Protein AF-A0A1W1Z767-F1 (afdb_monomer)

Sequence (698 aa):
MMALPGRFEHSLTVGMVYAAETGSGVSAAPGPQPTMASVTGILSEGMDASADTATTYRINVGNAFHGNAANGDVDYIRLEIAETGVYTISLSGLGALEQRLDNPNLRLFDQNGNLIQEDKDSGPGLDAMMAGLSLNAGVYYIEASGDRSLVTDAGGAYGLSVVAGQKGGYDLAMQASNLIRPDMIDGKVLYGAWTAKAGTPVILTWAARETPGTEGEAFALSTFTPLNGEQIAKVQQILAMTSEYVGATFTQVNPTGLSDAATLLFGSYKNDGGPEGAYAIFPGTQNNAGAPGNTAPESTDGDVWINLTATQSSNITVSGYTYQTLIHEIGHALGLNHPGDYNAEAGVQTTYEKDAQVAQDYYTYSIMTYFPDTIGEEDPANQTWGVADVLALQQLYGANMTTRTGDTVYGFNANAGGIYDFSTNAQPFMTIWDAGGKDTIDLSGYSRSQTLDLNAGALSSVGSDSITASNNLAIASGATIENGIGGSGNDILIGNEVRNILVGGKGDDDIRGGGGVDGARFASTRAEAQVTHSGDNGTVVSADGSDTLTSIERVIFTDEGIAYDTGADQVAGVVFRSYQAAYNRAPDEPGLGFWINAGDKGMSFEEIAAGFLRSSEFTAAYGSNPSADLYVSKLYENILGRAGEQSGIDFWKGELAKGVSEAFVLYRFAEASENLALTANAVANGVVYDLVGDMAIA

Organism: NCBI:txid937218

Radius of gyration: 30.15 Å; Cα contacts (8 Å, |Δi|>4): 1807; chains: 1; bounding box: 63×64×93 Å

Solvent-accessible surface area (backbone atoms only — not comparable to full-atom values): 35322 Å² total; per-residue (Å²): 142,75,84,74,82,77,78,83,78,80,86,59,101,44,62,59,72,51,47,37,63,37,86,83,65,90,68,75,59,63,68,79,78,65,86,67,45,48,47,80,46,79,44,72,64,87,65,87,54,33,77,42,92,83,30,86,47,70,48,45,73,31,24,32,38,39,44,69,40,55,69,82,36,46,31,25,34,38,34,53,38,86,57,66,48,44,26,8,42,31,34,36,28,26,54,29,74,90,46,16,18,37,45,20,31,38,34,36,23,41,76,86,69,48,79,75,50,75,36,40,53,69,29,55,63,34,18,8,30,48,59,51,40,80,44,62,54,45,54,33,35,38,36,46,32,33,40,59,88,86,36,97,67,13,28,25,23,28,34,38,22,30,16,60,39,60,34,31,27,58,46,66,61,42,47,10,15,46,21,48,48,46,38,80,55,97,88,39,64,39,46,41,23,76,46,83,44,52,41,38,63,46,80,44,36,26,19,39,26,64,66,60,58,56,89,76,35,65,80,30,56,84,35,51,41,65,66,51,74,68,58,51,51,49,52,52,50,50,49,52,54,50,33,47,55,17,27,42,44,74,45,70,39,53,85,90,56,56,28,65,77,20,24,26,35,38,40,27,22,58,54,96,83,61,42,48,15,27,31,13,18,31,15,28,60,74,95,45,76,72,40,41,26,52,65,51,41,89,43,62,26,23,25,30,38,39,21,53,64,42,36,65,68,87,69,77,40,66,52,30,67,47,40,36,49,52,52,30,31,50,35,24,26,60,17,38,43,41,64,30,84,68,71,56,40,79,93,57,85,86,42,61,90,82,51,47,51,35,64,68,54,22,42,62,35,22,57,48,40,92,35,69,78,54,76,60,96,75,56,64,38,50,61,45,59,11,38,23,44,48,45,30,47,21,32,43,18,15,63,25,71,74,32,63,61,44,68,38,29,33,25,40,89,31,72,70,38,75,80,39,17,32,85,79,33,57,65,58,26,37,39,46,71,41,45,33,59,66,22,32,45,28,41,57,86,26,64,41,58,35,37,46,43,41,34,51,59,31,63,11,29,60,47,40,92,80,56,81,62,66,40,29,34,30,30,23,64,89,28,68,51,37,27,42,32,33,19,48,14,48,23,37,40,36,39,27,71,52,53,20,48,38,28,50,62,24,32,49,19,41,41,31,22,60,38,70,68,12,30,44,44,45,94,44,45,59,91,65,40,48,79,48,76,59,72,36,30,34,36,45,36,46,92,50,32,54,29,37,37,37,46,35,31,28,46,34,28,72,69,36,30,36,35,37,41,43,53,86,97,22,59,51,20,44,53,44,28,37,31,25,23,75,66,54,38,80,63,52,37,62,62,43,17,54,52,37,55,41,35,78,71,70,48,49,66,44,56,53,32,40,50,50,66,72,31,72,66,38,34,70,76,57,44,94,75,54,52,62,66,58,50,48,44,46,35,31,27,35,58,68,76,39,82,56,57,67,69,63,45,51,48,53,42,51,42,45,75,73,65,50,52,70,24,49,52,47,40,55,49,16,68,26,71,67,38,48,65,69,43,44,77,76,40,69,85,32,44,68,22,34,54,48,72,81,66,57,64,131

Secondary structure (DSSP, 8-state):
--PPPPP-----SS--EEEE--TT------SS--------EEEE-SS---SSTT---EEETTEEEEEEE-TT-EEEEEEEE-SSEEEEEEEEE-SSGGGB-SSEEEEEEETTS-EEEEESSSSSTT-EEEEEEEE-SEEEEEEEEE-TTT-S---EEEEEEEEESSSB---HHHHHHHHT--EEETTEEE---SSSSTT--EEEEEEE-SS---TT-TTTTTT-BPPPHHHHHHHHHHHHHHHHHBSEEEEESSTTS--S-SSEEEEEE--SS-S-SEEEE-TT-SS-TTPPP--STT--TT-EEEETTTTTTTS--TTSHHHHHHHHHHHHHTTPPPSSS----TTPPP-HHHH--BTT-STTT-TT-S--SSSSTTSPPPSS--HHHHHHHHHHH-B-TTTT-S--EEETT-SS-GGGBTTT-SS--EEE---SSS-EEE-TT--SPPEEE-STT-EEB---TT---SS-EEE-TT----EEE--SS--EEE--SS--EEE--SSS-EEE--SSS-EEE-SS-GGG-EEEEETTEEEEE-SS-EEEEES-SEEE-SSEEEE---STT-HHHHHHHHHHHHHSSPPPHHHHHHHHHHHTTT--HHHHHHHHHTSHHHHHHH-SS--HHHHHHHHHHHHHSSPPPHHHHHHHHHHHHTT--HHHHHHHHHT-HHHHHHHHHHHTT-EEEE--GGGS--

InterPro domains:
  IPR006026 Peptidase, metallopeptidase [SM00235] (202-399)
  IPR011049 Serralysin-like metalloprotease, C-terminal [G3DSA:2.150.10.10] (380-593)
  IPR011049 Serralysin-like metalloprotease, C-terminal [SSF51120] (400-553)
  IPR013858 Peptidase M10 serralysin, C-terminal [PF08548] (399-514)
  IPR024079 Metallopeptidase, catalytic domain superfamily [G3DSA:3.40.390.10] (193-338)
  IPR025282 Domain of unknown function DUF4214 [PF13946] (609-678)
  IPR034033 Serralysin-like metallopeptidase domain [cd04277] (222-398)

pLDDT: mean 87.84, std 15.37, range [22.02, 98.81]

Nearest PDB structures (foldseek):
  3hbu-assembly1_P  TM=7.599E-01  e=4.908E-28  Dickeya chrysanthemi
  3hb2-assembly1_P  TM=7.608E-01  e=1.281E-27  Dickeya chrysanthemi
  1o0t-assembly1_A  TM=7.301E-01  e=8.632E-26  Pseudomonas sp. 'TAC II 18'
  1g9k-assembly1_A  TM=6.923E-01  e=2.402E-26  Pseudomonas
  1h71-assembly1_P  TM=6.857E-01  e=5.944E-26  Pseudomonas sp. 'TAC II 18'

Structure (mmCIF, N/CA/C/O backbone):
data_AF-A0A1W1Z767-F1
#
_entry.id   AF-A0A1W1Z767-F1
#
loop_
_atom_site.group_PDB
_atom_site.id
_atom_site.type_symbol
_atom_site.label_atom_id
_atom_site.label_alt_id
_atom_site.label_comp_id
_atom_site.label_asym_id
_atom_site.label_entity_id
_atom_site.label_seq_id
_atom_site.pdbx_PDB_ins_code
_atom_site.Cartn_x
_atom_site.Cartn_y
_atom_site.Cartn_z
_atom_site.occu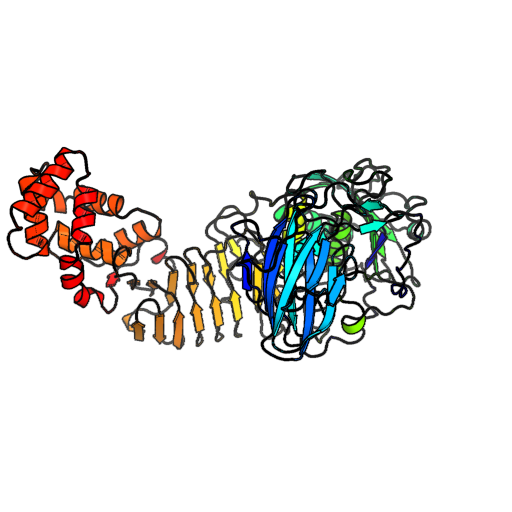pancy
_atom_site.B_iso_or_equiv
_atom_site.auth_seq_id
_atom_site.auth_comp_id
_atom_site.auth_asym_id
_atom_site.auth_atom_id
_atom_site.pdbx_PDB_model_num
ATOM 1 N N . MET A 1 1 ? 10.985 -37.689 -24.784 1.00 28.80 1 MET A N 1
ATOM 2 C CA . MET A 1 1 ? 11.636 -36.910 -25.860 1.00 28.80 1 MET A CA 1
ATOM 3 C C . MET A 1 1 ? 10.563 -36.429 -26.827 1.00 28.80 1 MET A C 1
ATOM 5 O O . MET A 1 1 ? 10.382 -37.002 -27.892 1.00 28.80 1 MET A O 1
ATOM 9 N N . MET A 1 2 ? 9.801 -35.424 -26.407 1.00 22.75 2 MET A N 1
ATOM 10 C CA . MET A 1 2 ? 9.047 -34.543 -27.297 1.00 22.75 2 MET A CA 1
ATOM 11 C C . MET A 1 2 ? 9.784 -33.208 -27.244 1.00 22.75 2 MET A C 1
ATOM 13 O O . MET A 1 2 ? 10.248 -32.821 -26.174 1.00 22.75 2 MET A O 1
ATOM 17 N N . ALA A 1 3 ? 10.016 -32.618 -28.411 1.00 22.02 3 ALA A N 1
ATOM 18 C CA . ALA A 1 3 ? 10.763 -31.381 -28.557 1.00 22.02 3 ALA A CA 1
ATOM 19 C C . ALA A 1 3 ? 10.026 -30.243 -27.842 1.00 22.02 3 ALA A C 1
ATOM 21 O O . ALA A 1 3 ? 8.827 -30.066 -28.059 1.00 22.02 3 ALA A O 1
ATOM 22 N N . LEU A 1 4 ? 10.758 -29.512 -27.002 1.00 25.56 4 LEU A N 1
ATOM 23 C CA . LEU A 1 4 ? 10.336 -28.227 -26.457 1.00 25.56 4 LEU A CA 1
ATOM 24 C C . LEU A 1 4 ? 10.002 -27.289 -27.637 1.00 25.56 4 LEU A C 1
ATOM 26 O O . LEU A 1 4 ? 10.759 -27.282 -28.618 1.00 25.56 4 LEU A O 1
ATOM 30 N N . PRO A 1 5 ? 8.884 -26.542 -27.601 1.00 27.55 5 PRO A N 1
ATOM 31 C CA . PRO A 1 5 ? 8.683 -25.436 -28.525 1.00 27.55 5 PRO A CA 1
ATOM 32 C C . PRO A 1 5 ? 9.856 -24.460 -28.376 1.00 27.55 5 PRO A C 1
ATOM 34 O O . PRO A 1 5 ? 10.351 -24.231 -27.278 1.00 27.55 5 PRO A O 1
ATOM 37 N N . GLY A 1 6 ? 10.379 -24.009 -29.517 1.00 26.81 6 GLY A N 1
ATOM 38 C CA . GLY A 1 6 ? 11.694 -23.390 -29.619 1.00 26.81 6 GLY A CA 1
ATOM 39 C C . GLY A 1 6 ? 11.865 -22.172 -28.720 1.00 26.81 6 GLY A C 1
ATOM 40 O O . GLY A 1 6 ? 11.100 -21.219 -28.819 1.00 26.81 6 GLY A O 1
ATOM 41 N N . ARG A 1 7 ? 12.939 -22.195 -27.923 1.00 39.38 7 ARG A N 1
ATOM 42 C CA . ARG A 1 7 ? 13.601 -20.982 -27.444 1.00 39.38 7 ARG A CA 1
ATOM 43 C C . ARG A 1 7 ? 13.783 -20.021 -28.617 1.00 39.38 7 ARG A C 1
ATOM 45 O O . ARG A 1 7 ? 14.339 -20.412 -29.648 1.00 39.38 7 ARG A O 1
ATOM 52 N N . PHE A 1 8 ? 13.392 -18.768 -28.428 1.00 33.41 8 PHE A N 1
ATOM 53 C CA . PHE A 1 8 ? 14.016 -17.671 -29.148 1.00 33.41 8 PHE A CA 1
ATOM 54 C C . PHE A 1 8 ? 15.459 -17.587 -28.637 1.00 33.41 8 PHE A C 1
ATOM 56 O O . PHE A 1 8 ? 15.734 -17.059 -27.565 1.00 33.41 8 PHE A O 1
ATOM 63 N N . GLU A 1 9 ? 16.397 -18.210 -29.355 1.00 28.23 9 GLU A N 1
ATOM 64 C CA . GLU A 1 9 ? 17.814 -17.904 -29.166 1.00 28.23 9 GLU A CA 1
ATOM 65 C C . GLU A 1 9 ? 18.013 -16.447 -29.598 1.00 28.23 9 GLU A C 1
ATOM 67 O O . GLU A 1 9 ? 18.163 -16.157 -30.788 1.00 28.23 9 GLU A O 1
ATOM 72 N N . HIS A 1 10 ? 17.987 -15.519 -28.638 1.00 32.22 10 HIS A N 1
ATOM 73 C CA . HIS A 1 10 ? 18.458 -14.154 -28.842 1.00 32.22 10 HIS A CA 1
ATOM 74 C C . HIS A 1 10 ? 19.961 -14.200 -29.139 1.00 32.22 10 HIS A C 1
ATOM 76 O O . HIS A 1 10 ? 20.810 -14.098 -28.262 1.00 32.22 10 HIS A O 1
ATOM 82 N N . SER A 1 11 ? 20.302 -14.370 -30.414 1.00 27.06 11 SER A N 1
ATOM 83 C CA . SER A 1 11 ? 21.621 -14.048 -30.948 1.00 27.06 11 SER A CA 1
ATOM 84 C C . SER A 1 11 ? 21.721 -12.524 -31.079 1.00 27.06 11 SER A C 1
ATOM 86 O O . SER A 1 11 ? 21.601 -11.981 -32.179 1.00 27.06 11 SER A O 1
ATOM 88 N N . LEU A 1 12 ? 21.957 -11.824 -29.971 1.00 32.94 12 LEU A N 1
ATOM 89 C CA . LEU A 1 12 ? 22.420 -10.437 -29.981 1.00 32.94 12 LEU A CA 1
ATOM 90 C C . LEU A 1 12 ? 23.806 -10.401 -29.339 1.00 32.94 12 LEU A C 1
ATOM 92 O O . LEU A 1 12 ? 23.965 -10.415 -28.128 1.00 32.94 12 LEU A O 1
ATOM 96 N N . THR A 1 13 ? 24.841 -10.370 -30.181 1.00 33.91 13 THR A N 1
ATOM 97 C CA . THR A 1 13 ? 26.252 -10.238 -29.769 1.00 33.91 13 THR A CA 1
ATOM 98 C C . THR A 1 13 ? 26.610 -8.789 -29.391 1.00 33.91 13 THR A C 1
ATOM 100 O O . THR A 1 13 ? 27.731 -8.331 -29.605 1.00 33.91 13 THR A O 1
ATOM 103 N N . VAL A 1 14 ? 25.643 -8.042 -28.870 1.00 41.38 14 VAL A N 1
ATOM 104 C CA . VAL A 1 14 ? 25.717 -6.646 -28.432 1.00 41.38 14 VAL A CA 1
ATOM 105 C C . VAL A 1 14 ? 24.760 -6.568 -27.240 1.00 41.38 14 VAL A C 1
ATOM 107 O O . VAL A 1 14 ? 23.708 -7.190 -27.330 1.00 41.38 14 VAL A O 1
ATOM 110 N N . GLY A 1 15 ? 25.167 -5.934 -26.130 1.00 47.66 15 GLY A N 1
ATOM 111 C CA . GLY A 1 15 ? 24.540 -6.037 -24.797 1.00 47.66 15 GLY A CA 1
ATOM 112 C C . GLY A 1 15 ? 23.011 -5.934 -24.768 1.00 47.66 15 GLY A C 1
ATOM 113 O O . GLY A 1 15 ? 22.401 -5.506 -25.735 1.00 47.66 15 GLY A O 1
ATOM 114 N N . MET A 1 16 ? 22.386 -6.352 -23.665 1.00 52.66 16 MET A N 1
ATOM 115 C CA . MET A 1 16 ? 20.924 -6.371 -23.518 1.00 52.66 16 MET A CA 1
ATOM 116 C C . MET A 1 16 ? 20.280 -5.034 -23.918 1.00 52.66 16 MET A C 1
ATOM 118 O O . MET A 1 16 ? 20.341 -4.079 -23.148 1.00 52.66 16 MET A O 1
ATOM 122 N N . VAL A 1 17 ? 19.682 -4.970 -25.109 1.00 56.09 17 VAL A N 1
ATOM 123 C CA . VAL A 1 17 ? 18.923 -3.814 -25.595 1.00 56.09 17 VAL A CA 1
ATOM 124 C C . VAL A 1 17 ? 17.445 -4.180 -25.537 1.00 56.09 17 VAL A C 1
ATOM 126 O O . VAL A 1 17 ? 16.996 -5.058 -26.278 1.00 56.09 17 VAL A O 1
ATOM 129 N N . TYR A 1 18 ? 16.695 -3.498 -24.678 1.00 58.84 18 TYR A N 1
ATOM 130 C CA . TYR A 1 18 ? 15.236 -3.592 -24.622 1.00 58.84 18 TYR A CA 1
ATOM 131 C C . TYR A 1 18 ? 14.664 -2.329 -25.233 1.00 58.84 18 TYR A C 1
ATOM 133 O O . TYR A 1 18 ? 15.129 -1.238 -24.917 1.00 58.84 18 TYR A O 1
ATOM 141 N N . ALA A 1 19 ? 13.723 -2.489 -26.155 1.00 57.47 19 ALA A N 1
ATOM 142 C CA . ALA A 1 19 ? 13.102 -1.374 -26.845 1.00 57.47 19 ALA A CA 1
ATOM 143 C C . ALA A 1 19 ? 11.719 -1.082 -26.257 1.00 57.47 19 ALA A C 1
ATOM 145 O O . ALA A 1 19 ? 11.135 -1.947 -25.616 1.00 57.47 19 ALA A O 1
ATOM 146 N N . ALA A 1 20 ? 11.162 0.093 -26.531 1.00 58.34 20 ALA A N 1
ATOM 147 C CA . ALA A 1 20 ? 9.733 0.386 -26.402 1.00 58.34 20 ALA A CA 1
ATOM 148 C C . ALA A 1 20 ? 9.073 0.477 -27.790 1.00 58.34 20 ALA A C 1
ATOM 150 O O . ALA A 1 20 ? 9.744 0.792 -28.775 1.00 58.34 20 ALA A O 1
ATOM 151 N N . GLU A 1 21 ? 7.763 0.233 -27.904 1.00 58.12 21 GLU A N 1
ATOM 152 C CA . GLU A 1 21 ? 7.040 0.354 -29.184 1.00 58.12 21 GLU A CA 1
ATOM 153 C C . GLU A 1 21 ? 6.901 1.809 -29.681 1.00 58.12 21 GLU A C 1
ATOM 155 O O . GLU A 1 21 ? 7.136 2.781 -28.964 1.00 58.12 21 GLU A O 1
ATOM 160 N N . THR A 1 22 ? 6.528 1.988 -30.956 1.00 53.66 22 THR A N 1
ATOM 161 C CA . THR A 1 22 ? 6.202 3.317 -31.505 1.00 53.66 22 THR A CA 1
ATOM 162 C C . THR A 1 22 ? 4.734 3.682 -31.271 1.00 53.66 22 THR A C 1
ATOM 164 O O . THR A 1 22 ? 3.832 2.877 -31.505 1.00 53.66 22 THR A O 1
ATOM 167 N N . GLY A 1 23 ? 4.465 4.951 -30.948 1.00 46.84 23 GLY A N 1
ATOM 168 C CA . GLY A 1 23 ? 3.112 5.483 -30.712 1.00 46.84 23 GLY A CA 1
ATOM 169 C C . GLY A 1 23 ? 2.166 5.533 -31.929 1.00 46.84 23 GLY A C 1
ATOM 170 O O . GLY A 1 23 ? 1.210 6.300 -31.913 1.00 46.84 23 GLY A O 1
ATOM 171 N N . SER A 1 24 ? 2.423 4.774 -33.003 1.00 40.25 24 SER A N 1
ATOM 172 C CA . SER A 1 24 ? 1.565 4.700 -34.203 1.00 40.25 24 SER A CA 1
ATOM 173 C C . SER A 1 24 ? 0.947 3.317 -34.460 1.00 40.25 24 SER A C 1
ATOM 175 O O . SER A 1 24 ? 0.171 3.163 -35.402 1.00 40.25 24 SER A O 1
ATOM 177 N N . GLY A 1 25 ? 1.275 2.324 -33.625 1.00 41.00 25 GLY A N 1
ATOM 178 C CA . GLY A 1 25 ? 0.877 0.923 -33.783 1.00 41.00 25 GLY A CA 1
ATOM 179 C C . GLY A 1 25 ? -0.178 0.418 -32.799 1.00 41.00 25 GLY A C 1
ATOM 180 O O . GLY A 1 25 ? -0.344 -0.797 -32.711 1.00 41.00 25 GLY A O 1
ATOM 181 N N . VAL A 1 26 ? -0.889 1.304 -32.082 1.00 38.44 26 VAL A N 1
ATOM 182 C CA . VAL A 1 26 ? -1.960 0.909 -31.148 1.00 38.44 26 VAL A CA 1
ATOM 183 C C . VAL A 1 26 ? -3.009 0.119 -31.928 1.00 38.44 26 VAL A C 1
ATOM 185 O O . VAL A 1 26 ? -3.804 0.662 -32.696 1.00 38.44 26 VAL A O 1
ATOM 188 N N . SER A 1 27 ? -2.960 -1.198 -31.806 1.00 35.50 27 SER A N 1
ATOM 189 C CA . SER A 1 27 ? -3.762 -2.111 -32.598 1.00 35.50 27 SER A CA 1
ATOM 190 C C . SER A 1 27 ? -4.589 -2.955 -31.650 1.00 35.50 27 SER A C 1
ATOM 192 O O . SER A 1 27 ? -4.080 -3.828 -30.967 1.00 35.50 27 SER A O 1
ATOM 194 N N . ALA A 1 28 ? -5.883 -2.625 -31.659 1.00 33.97 28 ALA A N 1
ATOM 195 C CA . ALA A 1 28 ? -6.960 -3.168 -30.843 1.00 33.97 28 ALA A CA 1
ATOM 196 C C . ALA A 1 28 ? -6.690 -3.087 -29.336 1.00 33.97 28 ALA A C 1
ATOM 198 O O . ALA A 1 28 ? -6.009 -3.920 -28.751 1.00 33.97 28 ALA A O 1
ATOM 199 N N . ALA A 1 29 ? -7.323 -2.092 -28.713 1.00 37.78 29 ALA A N 1
ATOM 200 C CA . ALA A 1 29 ? -7.623 -2.137 -27.295 1.00 37.78 29 ALA A CA 1
ATOM 201 C C . ALA A 1 29 ? -8.116 -3.536 -26.889 1.00 37.78 29 ALA A C 1
ATOM 203 O O . ALA A 1 29 ? -8.857 -4.154 -27.674 1.00 37.78 29 ALA A O 1
ATOM 204 N N . PRO A 1 30 ? -7.780 -4.008 -25.676 1.00 40.50 30 PRO A N 1
ATOM 205 C CA . PRO A 1 30 ? -8.442 -5.183 -25.143 1.00 40.50 30 PRO A CA 1
ATOM 206 C C . PRO A 1 30 ? -9.961 -4.974 -25.250 1.00 40.50 30 PRO A C 1
ATOM 208 O O . PRO A 1 30 ? -10.475 -3.853 -25.197 1.00 40.50 30 PRO A O 1
ATOM 211 N N . GLY A 1 31 ? -10.718 -6.057 -25.420 1.00 39.16 31 GLY A N 1
ATOM 212 C CA . GLY A 1 31 ? -12.141 -6.014 -25.078 1.00 39.16 31 GLY A CA 1
ATOM 213 C C . GLY A 1 31 ? -12.326 -5.517 -23.632 1.00 39.16 31 GLY A C 1
ATOM 214 O O . GLY A 1 31 ? -11.339 -5.318 -22.926 1.00 39.16 31 GLY A O 1
ATOM 215 N N . PRO A 1 32 ? -13.567 -5.309 -23.150 1.00 38.72 32 PRO A N 1
ATOM 216 C CA . PRO A 1 32 ? -13.790 -4.966 -21.740 1.00 38.72 32 PRO A CA 1
ATOM 217 C C . PRO A 1 32 ? -12.917 -5.862 -20.867 1.00 38.72 32 PRO A C 1
ATOM 219 O O . PRO A 1 32 ? -12.955 -7.075 -21.096 1.00 38.72 32 PRO A O 1
ATOM 222 N N . GLN A 1 33 ? -12.117 -5.248 -19.975 1.00 44.97 33 GLN A N 1
ATOM 223 C CA . GLN A 1 33 ? -11.175 -5.929 -19.079 1.00 44.97 33 GLN A CA 1
ATOM 224 C C . GLN A 1 33 ? -11.814 -7.261 -18.674 1.00 44.97 33 GLN A C 1
ATOM 226 O O . GLN A 1 33 ? -12.875 -7.238 -18.030 1.00 44.97 33 GLN A O 1
ATOM 231 N N . PRO A 1 34 ? -11.304 -8.413 -19.162 1.00 40.59 34 PRO A N 1
ATOM 232 C CA . PRO A 1 34 ? -11.903 -9.690 -18.812 1.00 40.59 34 PRO A CA 1
ATOM 233 C C . PRO A 1 34 ? -11.937 -9.746 -17.289 1.00 40.59 34 PRO A C 1
ATOM 235 O O . PRO A 1 34 ? -11.033 -9.211 -16.657 1.00 40.59 34 PRO A O 1
ATOM 238 N N . THR A 1 35 ? -12.974 -10.340 -16.689 1.00 46.56 35 THR A N 1
ATOM 239 C CA . THR A 1 35 ? -13.002 -10.561 -15.235 1.00 46.56 35 THR A CA 1
ATOM 240 C C . THR A 1 35 ? -11.669 -11.180 -14.843 1.00 46.56 35 THR A C 1
ATOM 242 O O . THR A 1 35 ? -11.411 -12.333 -15.200 1.00 46.56 35 THR A O 1
ATOM 245 N N . MET A 1 36 ? -10.796 -10.366 -14.247 1.00 53.91 36 MET A N 1
ATOM 246 C CA . MET A 1 36 ? -9.387 -10.698 -14.140 1.00 53.91 36 MET A CA 1
ATOM 247 C C . MET A 1 36 ? -9.290 -11.971 -13.321 1.00 53.91 36 MET A C 1
ATOM 249 O O . MET A 1 36 ? -9.905 -12.088 -12.261 1.00 53.91 36 MET A O 1
ATOM 253 N N . ALA A 1 37 ? -8.534 -12.937 -13.829 1.00 57.59 37 ALA A N 1
ATOM 254 C CA . ALA A 1 37 ? -8.092 -14.071 -13.043 1.00 57.59 37 ALA A CA 1
ATOM 255 C C . ALA A 1 37 ? -7.080 -13.528 -12.017 1.00 57.59 37 ALA A C 1
ATOM 257 O O . ALA A 1 37 ? -5.868 -13.574 -12.223 1.00 57.59 37 ALA A O 1
ATOM 258 N N . SER A 1 38 ? -7.590 -12.871 -10.975 1.00 62.59 38 SER A N 1
ATOM 259 C CA . SER A 1 38 ? -6.799 -12.163 -9.980 1.00 62.59 38 SER A CA 1
ATOM 260 C C . SER A 1 38 ? -6.594 -13.022 -8.746 1.00 62.59 38 SER A C 1
ATOM 262 O O . SER A 1 38 ? -7.433 -13.841 -8.365 1.00 62.59 38 SER A O 1
ATOM 264 N N . VAL A 1 39 ? -5.433 -12.832 -8.128 1.00 74.94 39 VAL A N 1
ATOM 265 C CA . VAL A 1 39 ? -5.177 -13.338 -6.789 1.00 74.94 39 VAL A CA 1
ATOM 266 C C . VAL A 1 39 ? -5.981 -12.479 -5.818 1.00 74.94 39 VAL A C 1
ATOM 268 O O . VAL A 1 39 ? -5.783 -11.271 -5.747 1.00 74.94 39 VAL A O 1
ATOM 271 N N . THR A 1 40 ? -6.899 -13.096 -5.081 1.00 76.31 40 THR A N 1
ATOM 272 C CA . THR A 1 40 ? -7.766 -12.421 -4.101 1.00 76.31 40 THR A CA 1
ATOM 273 C C . THR A 1 40 ? -7.347 -12.689 -2.657 1.00 76.31 40 THR A C 1
ATOM 275 O O . THR A 1 40 ? -7.997 -12.223 -1.728 1.00 76.31 40 THR A O 1
ATOM 278 N N . GLY A 1 41 ? -6.307 -13.495 -2.452 1.00 83.81 41 GLY A N 1
ATOM 279 C CA . GLY A 1 41 ? -5.796 -13.846 -1.134 1.00 83.81 41 GLY A CA 1
ATOM 280 C C . GLY A 1 41 ? -4.401 -14.443 -1.232 1.00 83.81 41 GLY A C 1
ATOM 281 O O . GLY A 1 41 ? -4.113 -15.205 -2.158 1.00 83.81 41 GLY A O 1
ATOM 282 N N . ILE A 1 42 ? -3.554 -14.087 -0.271 1.00 88.88 42 ILE A N 1
ATOM 283 C CA . ILE A 1 42 ? -2.179 -14.566 -0.155 1.00 88.88 42 ILE A CA 1
ATOM 284 C C . ILE A 1 42 ? -2.093 -15.414 1.110 1.00 88.88 42 ILE A C 1
ATOM 286 O O . ILE A 1 42 ? -2.502 -14.994 2.191 1.00 88.88 42 ILE A O 1
ATOM 290 N N . LEU A 1 43 ? -1.582 -16.628 0.961 1.00 91.94 43 LEU A N 1
ATOM 291 C CA . LEU A 1 43 ? -1.250 -17.518 2.063 1.00 91.94 43 LEU A CA 1
ATOM 292 C C . LEU A 1 43 ? 0.262 -17.508 2.233 1.00 91.94 43 LEU A C 1
ATOM 294 O O . LEU A 1 43 ? 0.982 -17.541 1.245 1.00 91.94 43 LEU A O 1
ATOM 298 N N . SER A 1 44 ? 0.752 -17.496 3.465 1.00 91.94 44 SER A N 1
ATOM 299 C CA . SER A 1 44 ? 2.191 -17.549 3.717 1.00 91.94 44 SER A CA 1
ATOM 300 C C . SER A 1 44 ? 2.540 -18.772 4.540 1.00 91.94 44 SER A C 1
ATOM 302 O O . SER A 1 44 ? 1.817 -19.172 5.458 1.00 91.94 44 SER A O 1
ATOM 304 N N . GLU A 1 45 ? 3.672 -19.359 4.202 1.00 90.25 45 GLU A N 1
ATOM 305 C CA . GLU A 1 45 ? 4.305 -20.394 4.985 1.00 90.25 45 GLU A CA 1
ATOM 306 C C . GLU A 1 45 ? 4.756 -19.856 6.354 1.00 90.25 45 GLU A C 1
ATOM 308 O O . GLU A 1 45 ? 5.374 -18.798 6.454 1.00 90.25 45 GLU A O 1
ATOM 313 N N . GLY A 1 46 ? 4.439 -20.584 7.428 1.00 86.12 46 GLY A N 1
ATOM 314 C CA . GLY A 1 46 ? 4.939 -20.291 8.780 1.00 86.12 46 GLY A CA 1
ATOM 315 C C . GLY A 1 46 ? 5.977 -21.301 9.281 1.00 86.12 46 GLY A C 1
ATOM 316 O O . GLY A 1 46 ? 6.905 -20.946 10.003 1.00 86.12 46 GLY A O 1
ATOM 317 N N . MET A 1 47 ? 5.807 -22.569 8.911 1.00 87.94 47 MET A N 1
ATOM 318 C CA . MET A 1 47 ? 6.766 -23.664 9.087 1.00 87.94 47 MET A CA 1
ATOM 319 C C . MET A 1 47 ? 6.994 -24.345 7.744 1.00 87.94 47 MET A C 1
ATOM 321 O O . MET A 1 47 ? 6.049 -24.431 6.975 1.00 87.94 47 MET A O 1
ATOM 325 N N . ASP A 1 48 ? 8.179 -24.900 7.548 1.00 90.69 48 ASP A N 1
ATOM 326 C CA . ASP A 1 48 ? 8.559 -25.674 6.364 1.00 90.69 48 ASP A CA 1
ATOM 327 C C . ASP A 1 48 ? 7.464 -26.643 5.876 1.00 90.69 48 ASP A C 1
ATOM 329 O O . ASP A 1 48 ? 6.907 -27.441 6.652 1.00 90.69 48 ASP A O 1
ATOM 333 N N . ALA A 1 49 ? 7.114 -26.542 4.601 1.00 93.00 49 ALA A N 1
ATOM 334 C CA . ALA A 1 49 ? 6.150 -27.385 3.934 1.00 93.00 49 ALA A CA 1
ATOM 335 C C . ALA A 1 49 ? 6.727 -28.792 3.778 1.00 93.00 49 ALA A C 1
ATOM 337 O O . ALA A 1 49 ? 7.898 -29.008 3.503 1.00 93.00 49 ALA A O 1
ATOM 338 N N . SER A 1 50 ? 5.883 -29.807 3.968 1.00 92.81 50 SER A N 1
ATOM 339 C CA . SER A 1 50 ? 6.354 -31.186 3.826 1.00 92.81 50 SER A CA 1
ATOM 340 C C . SER A 1 50 ? 6.761 -31.459 2.378 1.00 92.81 50 SER A C 1
ATOM 342 O O . SER A 1 50 ? 5.998 -31.149 1.466 1.00 92.81 50 SER A O 1
ATOM 344 N N . ALA A 1 51 ? 7.864 -32.176 2.177 1.00 92.44 51 ALA A N 1
ATOM 345 C CA . ALA A 1 51 ? 8.304 -32.706 0.883 1.00 92.44 51 ALA A CA 1
ATOM 346 C C . ALA A 1 51 ? 7.442 -33.876 0.347 1.00 92.44 51 ALA A C 1
ATOM 348 O O . ALA A 1 51 ? 7.915 -34.719 -0.422 1.00 92.44 51 ALA A O 1
ATOM 349 N N . ASP A 1 52 ? 6.192 -33.993 0.805 1.00 90.75 52 ASP A N 1
ATOM 350 C CA . ASP A 1 52 ? 5.256 -35.042 0.418 1.00 90.75 52 ASP A CA 1
ATOM 351 C C . ASP A 1 52 ? 3.778 -34.663 0.659 1.00 90.75 52 ASP A C 1
ATOM 353 O O . ASP A 1 52 ? 3.412 -33.604 1.174 1.00 90.75 52 ASP A O 1
ATOM 357 N N . THR A 1 53 ? 2.882 -35.595 0.324 1.00 90.12 53 THR A N 1
ATOM 358 C CA . THR A 1 53 ? 1.425 -35.420 0.452 1.00 90.12 53 THR A CA 1
ATOM 359 C C . THR A 1 53 ? 0.903 -35.234 1.887 1.00 90.12 53 THR A C 1
ATOM 361 O O . THR A 1 53 ? -0.296 -34.983 2.051 1.00 90.12 53 THR A O 1
ATOM 364 N N . ALA A 1 54 ? 1.748 -35.362 2.921 1.00 90.44 54 ALA A N 1
ATOM 365 C CA . ALA A 1 54 ? 1.380 -35.095 4.313 1.00 90.44 54 ALA A CA 1
ATOM 366 C C . ALA A 1 54 ? 1.383 -33.597 4.665 1.00 90.44 54 ALA A C 1
ATOM 368 O O . ALA A 1 54 ? 1.020 -33.246 5.790 1.00 90.44 54 ALA A O 1
ATOM 369 N N . THR A 1 55 ? 1.751 -32.725 3.718 1.00 92.94 55 THR A N 1
ATOM 370 C CA . THR A 1 55 ? 1.672 -31.268 3.864 1.00 92.94 55 THR A CA 1
ATOM 371 C C . THR A 1 55 ? 0.324 -30.794 4.416 1.00 92.94 55 THR A C 1
ATOM 373 O O . THR A 1 55 ? -0.754 -31.280 4.047 1.00 92.94 55 THR A O 1
ATOM 376 N N . THR A 1 56 ? 0.376 -29.811 5.313 1.00 94.38 56 THR A N 1
ATOM 377 C CA . THR A 1 56 ? -0.815 -29.145 5.851 1.00 94.38 56 THR A CA 1
ATOM 378 C C . THR A 1 56 ? -1.225 -27.926 5.034 1.00 94.38 56 THR A C 1
ATOM 380 O O . THR A 1 56 ? -2.350 -27.448 5.207 1.00 94.38 56 THR A O 1
ATOM 383 N N . TYR A 1 57 ? -0.352 -27.438 4.148 1.00 96.00 57 TYR A N 1
ATOM 384 C CA . TYR A 1 57 ? -0.621 -26.269 3.321 1.00 96.00 57 TYR A CA 1
ATOM 385 C C . TYR A 1 57 ? -1.591 -26.583 2.195 1.00 96.00 57 TYR A C 1
ATOM 387 O O . TYR A 1 57 ? -1.570 -27.655 1.582 1.00 96.00 57 TYR A O 1
ATOM 395 N N . ARG A 1 58 ? -2.484 -25.627 1.952 1.00 95.00 58 ARG A N 1
ATOM 396 C CA . ARG A 1 58 ? -3.560 -25.725 0.972 1.00 95.00 58 ARG A CA 1
ATOM 397 C C . ARG A 1 58 ? -3.622 -24.436 0.186 1.00 95.00 58 ARG A C 1
ATOM 399 O O . ARG A 1 58 ? -3.523 -23.375 0.786 1.00 95.00 58 ARG A O 1
ATOM 406 N N . ILE A 1 59 ? -3.855 -24.543 -1.112 1.00 95.00 59 ILE A N 1
ATOM 407 C CA . ILE A 1 59 ? -4.115 -23.401 -1.984 1.00 95.00 59 ILE A CA 1
ATOM 408 C C . ILE A 1 59 ? -5.410 -23.642 -2.756 1.00 95.00 59 ILE A C 1
ATOM 410 O O . ILE A 1 59 ? -5.687 -24.763 -3.194 1.00 95.00 59 ILE A O 1
ATOM 414 N N . ASN A 1 60 ? -6.215 -22.590 -2.892 1.00 92.31 60 ASN A N 1
ATOM 415 C CA . ASN A 1 60 ? -7.420 -22.599 -3.713 1.00 92.31 60 ASN A CA 1
ATOM 416 C C . ASN A 1 60 ? -7.175 -21.819 -5.006 1.00 92.31 60 ASN A C 1
ATOM 418 O O . ASN A 1 60 ? -6.320 -20.937 -5.068 1.00 92.31 60 ASN A O 1
ATOM 422 N N . VAL A 1 61 ? -7.971 -22.121 -6.032 1.00 93.12 61 VAL A N 1
ATOM 423 C CA . VAL A 1 61 ? -8.011 -21.308 -7.253 1.00 93.12 61 VAL A CA 1
ATOM 424 C C . VAL A 1 61 ? -8.393 -19.866 -6.891 1.00 93.12 61 VAL A C 1
ATOM 426 O O . VAL A 1 61 ? -9.358 -19.650 -6.161 1.00 93.12 61 VAL A O 1
ATOM 429 N N . GLY A 1 62 ? -7.647 -18.897 -7.418 1.00 90.75 62 GLY A N 1
ATOM 430 C CA . GLY A 1 62 ? -7.756 -17.473 -7.099 1.00 90.75 62 GLY A CA 1
ATOM 431 C C . GLY A 1 62 ? -6.842 -17.023 -5.957 1.00 90.75 62 GLY A C 1
ATOM 432 O O . GLY A 1 62 ? -6.951 -15.886 -5.508 1.00 90.75 62 GLY A O 1
ATOM 433 N N . ASN A 1 63 ? -5.956 -17.876 -5.436 1.00 93.00 63 ASN A N 1
ATOM 434 C CA . ASN A 1 63 ? -5.018 -17.502 -4.374 1.00 93.00 63 ASN A CA 1
ATOM 435 C C . ASN A 1 63 ? -3.561 -17.623 -4.827 1.00 93.00 63 ASN A C 1
ATOM 437 O O . ASN A 1 63 ? -3.244 -18.334 -5.786 1.00 93.00 63 ASN A O 1
ATOM 441 N N . ALA A 1 64 ? -2.694 -16.938 -4.086 1.00 95.44 64 ALA A N 1
ATOM 442 C CA . ALA A 1 64 ? -1.258 -17.148 -4.096 1.00 95.44 64 ALA A CA 1
ATOM 443 C C . ALA A 1 64 ? -0.791 -17.742 -2.760 1.00 95.44 64 ALA A C 1
ATOM 445 O O . ALA A 1 64 ? -1.465 -17.631 -1.732 1.00 95.44 64 ALA A O 1
ATOM 446 N N . PHE A 1 65 ? 0.369 -18.381 -2.791 1.00 97.00 65 PHE A N 1
ATOM 447 C CA . PHE A 1 65 ? 1.078 -18.936 -1.654 1.00 97.00 65 PHE A CA 1
ATOM 448 C C . PHE A 1 65 ? 2.532 -18.462 -1.696 1.00 97.00 65 PHE A C 1
ATOM 450 O O . PHE A 1 65 ? 3.208 -18.650 -2.704 1.00 97.00 65 PHE A O 1
ATOM 457 N N . HIS A 1 66 ? 3.006 -17.845 -0.619 1.00 96.75 66 HIS A N 1
ATOM 458 C CA . HIS A 1 66 ? 4.396 -17.431 -0.442 1.00 96.75 66 HIS A CA 1
ATOM 459 C C . HIS A 1 66 ? 5.102 -18.436 0.461 1.00 96.75 66 HIS A C 1
ATOM 461 O O . HIS A 1 66 ? 4.691 -18.615 1.610 1.00 96.75 66 HIS A O 1
ATOM 467 N N . GLY A 1 67 ? 6.155 -19.064 -0.052 1.00 96.00 67 GLY A N 1
ATOM 468 C CA . GLY A 1 67 ? 6.982 -20.021 0.682 1.00 96.00 67 GLY A CA 1
ATOM 469 C C . GLY A 1 67 ? 8.467 -19.686 0.601 1.00 96.00 67 GLY A C 1
ATOM 470 O O . GLY A 1 67 ? 8.872 -18.737 -0.081 1.00 96.00 67 GLY A O 1
ATOM 471 N N . ASN A 1 68 ? 9.286 -20.449 1.315 1.00 94.12 68 ASN A N 1
ATOM 472 C CA . ASN A 1 68 ? 10.739 -20.343 1.281 1.00 94.12 68 ASN A CA 1
ATOM 473 C C . ASN A 1 68 ? 11.374 -21.731 1.339 1.00 94.12 68 ASN A C 1
ATOM 475 O O . ASN A 1 68 ? 11.406 -22.351 2.395 1.00 94.12 68 ASN A O 1
ATOM 479 N N . ALA A 1 69 ? 11.943 -22.164 0.216 1.00 92.25 69 ALA A N 1
ATOM 480 C CA . ALA A 1 69 ? 12.576 -23.470 0.111 1.00 92.25 69 ALA A CA 1
ATOM 481 C C . ALA A 1 69 ? 14.094 -23.333 0.268 1.00 92.25 69 ALA A C 1
ATOM 483 O O . ALA A 1 69 ? 14.741 -22.530 -0.417 1.00 92.25 69 ALA A O 1
ATOM 484 N N . ALA A 1 70 ? 14.703 -24.146 1.131 1.00 89.50 70 ALA A N 1
ATOM 485 C CA . ALA A 1 70 ? 16.159 -24.212 1.213 1.00 89.50 70 ALA A CA 1
ATOM 486 C C . ALA A 1 70 ? 16.774 -24.835 -0.062 1.00 89.50 70 ALA A C 1
ATOM 488 O O . ALA A 1 70 ? 16.109 -25.439 -0.902 1.00 89.50 70 ALA A O 1
ATOM 489 N N . ASN A 1 71 ? 18.095 -24.727 -0.230 1.00 86.50 71 ASN A N 1
ATOM 490 C CA . ASN A 1 71 ? 18.756 -25.298 -1.406 1.00 86.50 71 ASN A CA 1
ATOM 491 C C . ASN A 1 71 ? 18.593 -26.831 -1.484 1.00 86.50 71 ASN A C 1
ATOM 493 O O . ASN A 1 71 ? 19.153 -27.573 -0.670 1.00 86.50 71 ASN A O 1
ATOM 497 N N . GLY A 1 72 ? 17.902 -27.308 -2.523 1.00 85.50 72 GLY A N 1
ATOM 498 C CA . GLY A 1 72 ? 17.592 -28.727 -2.732 1.00 85.50 72 GLY A CA 1
ATOM 499 C C . GLY A 1 72 ? 16.378 -29.232 -1.951 1.00 85.50 72 GLY A C 1
ATOM 500 O O . GLY A 1 72 ? 16.149 -30.443 -1.943 1.00 85.50 72 GLY A O 1
ATOM 501 N N . ASP A 1 73 ? 15.654 -28.321 -1.313 1.00 91.38 73 ASP A N 1
ATOM 502 C CA . ASP A 1 73 ? 14.376 -28.553 -0.660 1.00 91.38 73 ASP A CA 1
ATOM 503 C C . ASP A 1 73 ? 13.222 -28.583 -1.668 1.00 91.38 73 ASP A C 1
ATOM 505 O O . ASP A 1 73 ? 13.352 -28.075 -2.790 1.00 91.38 73 ASP A O 1
ATOM 509 N N . VAL A 1 74 ? 12.119 -29.222 -1.286 1.00 93.50 74 VAL A N 1
ATOM 510 C CA . VAL A 1 74 ? 10.909 -29.315 -2.104 1.00 93.50 74 VAL A CA 1
ATOM 511 C C . VAL A 1 74 ? 9.672 -29.181 -1.224 1.00 93.50 74 VAL A C 1
ATOM 513 O O . VAL A 1 74 ? 9.496 -29.935 -0.270 1.00 93.50 74 VAL A O 1
ATOM 516 N N . ASP A 1 75 ? 8.758 -28.311 -1.633 1.00 95.88 75 ASP A N 1
ATOM 517 C CA . ASP A 1 75 ? 7.567 -27.985 -0.858 1.00 95.88 75 ASP A CA 1
ATOM 518 C C . ASP A 1 75 ? 6.323 -28.521 -1.543 1.00 95.88 75 ASP A C 1
ATOM 520 O O . ASP A 1 75 ? 6.062 -28.198 -2.704 1.00 95.88 75 ASP A O 1
ATOM 524 N N . TYR A 1 76 ? 5.517 -29.314 -0.833 1.00 97.06 76 TYR A N 1
ATOM 525 C CA . TYR A 1 76 ? 4.219 -29.747 -1.344 1.00 97.06 76 TYR A CA 1
ATOM 526 C C . TYR A 1 76 ? 3.111 -28.829 -0.834 1.00 97.06 76 TYR A C 1
ATOM 528 O O . TYR A 1 76 ? 2.946 -28.616 0.369 1.00 97.06 76 TYR A O 1
ATOM 536 N N . ILE A 1 77 ? 2.271 -28.360 -1.753 1.00 97.81 77 ILE A N 1
ATOM 537 C CA . ILE A 1 77 ? 1.063 -27.589 -1.469 1.00 97.81 77 ILE A CA 1
ATOM 538 C C . ILE A 1 77 ? -0.134 -28.358 -2.032 1.00 97.81 77 ILE A C 1
ATOM 540 O O . ILE A 1 77 ? -0.181 -28.715 -3.213 1.00 97.81 77 ILE A O 1
ATOM 544 N N . ARG A 1 78 ? -1.135 -28.636 -1.189 1.00 97.75 78 ARG A N 1
ATOM 545 C CA . ARG A 1 78 ? -2.350 -29.337 -1.622 1.00 97.75 78 ARG A CA 1
ATOM 546 C C . ARG A 1 78 ? -3.290 -28.377 -2.354 1.00 97.75 78 ARG A C 1
ATOM 548 O O . ARG A 1 78 ? -3.810 -27.441 -1.752 1.00 97.75 78 ARG A O 1
ATOM 555 N N . LEU A 1 79 ? -3.603 -28.676 -3.608 1.00 97.50 79 LEU A N 1
ATOM 556 C CA . LEU A 1 79 ? -4.563 -27.936 -4.427 1.00 97.50 79 LEU A CA 1
ATOM 557 C C . LEU A 1 79 ? -5.906 -28.674 -4.480 1.00 97.50 79 LEU A C 1
ATOM 559 O O . LEU A 1 79 ? -5.963 -29.876 -4.751 1.00 97.50 79 LEU A O 1
ATOM 563 N N . GLU A 1 80 ? -7.001 -27.953 -4.245 1.00 95.56 80 GLU A N 1
ATOM 564 C CA . GLU A 1 80 ? -8.358 -28.461 -4.456 1.00 95.56 80 GLU A CA 1
ATOM 565 C C . GLU A 1 80 ? -9.025 -27.763 -5.641 1.00 95.56 80 GLU A C 1
ATOM 567 O O . GLU A 1 80 ? -9.234 -26.551 -5.639 1.00 95.56 80 GLU A O 1
ATOM 572 N N . ILE A 1 81 ? -9.367 -28.548 -6.661 1.00 96.56 81 ILE A N 1
ATOM 573 C CA . ILE A 1 81 ? -10.105 -28.085 -7.832 1.00 96.56 81 ILE A CA 1
ATOM 574 C C . ILE A 1 81 ? -11.586 -28.378 -7.600 1.00 96.56 81 ILE A C 1
ATOM 576 O O . ILE A 1 81 ? -12.009 -29.536 -7.593 1.00 96.56 81 ILE A O 1
ATOM 580 N N . ALA A 1 82 ? -12.371 -27.319 -7.401 1.00 94.38 82 ALA A N 1
ATOM 581 C CA . ALA A 1 82 ? -13.805 -27.428 -7.140 1.00 94.38 82 ALA A CA 1
ATOM 582 C C . ALA A 1 82 ? -14.610 -27.816 -8.394 1.00 94.38 82 ALA A C 1
ATOM 584 O O . ALA A 1 82 ? -15.578 -28.570 -8.302 1.00 94.38 82 ALA A O 1
ATOM 585 N N . GLU A 1 83 ? -14.202 -27.331 -9.569 1.00 94.38 83 GLU A N 1
ATOM 586 C CA . GLU A 1 83 ? -14.924 -27.511 -10.832 1.00 94.38 83 GLU A CA 1
ATOM 587 C C . GLU A 1 83 ? -13.981 -27.977 -11.945 1.00 94.38 83 GLU A C 1
ATOM 589 O O . GLU A 1 83 ? -12.790 -27.718 -11.912 1.00 94.38 83 GLU A O 1
ATOM 594 N N . THR A 1 84 ? -14.488 -28.710 -12.937 1.00 96.94 84 THR A N 1
ATOM 595 C CA . THR A 1 84 ? -13.652 -29.102 -14.087 1.00 96.94 84 THR A CA 1
ATOM 596 C C . THR A 1 84 ? -13.460 -27.898 -14.999 1.00 96.94 84 THR A C 1
ATOM 598 O O . THR A 1 84 ? -14.445 -27.277 -15.394 1.00 96.94 84 THR A O 1
ATOM 601 N N . GLY A 1 85 ? -12.222 -27.591 -15.371 1.00 95.88 85 GLY A N 1
ATOM 602 C CA . GLY A 1 85 ? -11.921 -26.357 -16.083 1.00 95.88 85 GLY A CA 1
ATOM 603 C C . GLY A 1 85 ? -10.495 -26.275 -16.606 1.00 95.88 85 GLY A C 1
ATOM 604 O O . GLY A 1 85 ? -9.751 -27.257 -16.616 1.00 95.88 85 GLY A O 1
ATOM 605 N N . VAL A 1 86 ? -10.151 -25.078 -17.071 1.00 95.69 86 VAL A N 1
ATOM 606 C CA . VAL A 1 86 ? -8.820 -24.723 -17.559 1.00 95.69 86 VAL A CA 1
ATOM 607 C C . VAL A 1 86 ? -8.177 -23.794 -16.538 1.00 95.69 86 VAL A C 1
ATOM 609 O O . VAL A 1 86 ? -8.794 -22.802 -16.144 1.00 95.69 86 VAL A O 1
ATOM 612 N N . TYR A 1 87 ? -6.962 -24.125 -16.119 1.00 95.81 87 TYR A N 1
ATOM 613 C CA . TYR A 1 87 ? -6.243 -23.443 -15.051 1.00 95.81 87 TYR A CA 1
ATOM 614 C C . TYR A 1 87 ? -4.817 -23.105 -15.467 1.00 95.81 87 TYR A C 1
ATOM 616 O O . TYR A 1 87 ? -4.220 -23.796 -16.291 1.00 95.81 87 TYR A O 1
ATOM 624 N N . THR A 1 88 ? -4.259 -22.089 -14.827 1.00 96.56 88 THR A N 1
ATOM 625 C CA . THR A 1 88 ? -2.834 -21.785 -14.866 1.00 96.56 88 THR A CA 1
ATOM 626 C C . THR A 1 88 ? -2.262 -21.916 -13.464 1.00 96.56 88 THR A C 1
ATOM 628 O O . THR A 1 88 ? -2.848 -21.405 -12.507 1.00 96.56 88 THR A O 1
ATOM 631 N N . ILE A 1 89 ? -1.118 -22.589 -13.355 1.00 98.00 89 ILE A N 1
ATOM 632 C CA . ILE A 1 89 ? -0.309 -22.645 -12.135 1.00 98.00 89 ILE A CA 1
ATOM 633 C C . ILE A 1 89 ? 1.022 -21.962 -12.441 1.00 98.00 89 ILE A C 1
ATOM 635 O O . ILE A 1 89 ? 1.671 -22.343 -13.415 1.00 98.00 89 ILE A O 1
ATOM 639 N N . SER A 1 90 ? 1.412 -20.975 -11.639 1.00 97.38 90 SER A N 1
ATOM 640 C CA . SER A 1 90 ? 2.635 -20.184 -11.854 1.00 97.38 90 SER A CA 1
ATOM 641 C C . SER A 1 90 ? 3.514 -20.242 -10.615 1.00 97.38 90 SER A C 1
ATOM 643 O O . SER A 1 90 ? 2.994 -20.149 -9.506 1.00 97.38 90 SER A O 1
ATOM 645 N N . LEU A 1 91 ? 4.823 -20.379 -10.799 1.00 97.50 91 LEU A N 1
ATOM 646 C CA . LEU A 1 91 ? 5.816 -20.409 -9.736 1.00 97.50 91 LEU A CA 1
ATOM 647 C C . LEU A 1 91 ? 6.967 -19.466 -10.092 1.00 97.50 91 LEU A C 1
ATOM 649 O O . LEU A 1 91 ? 7.707 -19.714 -11.043 1.00 97.50 91 LEU A O 1
ATOM 653 N N . SER A 1 92 ? 7.125 -18.424 -9.282 1.00 94.88 92 SER A N 1
ATOM 654 C CA . SER A 1 92 ? 8.153 -17.396 -9.443 1.00 94.88 92 SER A CA 1
ATOM 655 C C . SER A 1 92 ? 9.003 -17.283 -8.188 1.00 94.88 92 SER A C 1
ATOM 657 O O . SER A 1 92 ? 8.488 -17.397 -7.075 1.00 94.88 92 SER A O 1
ATOM 659 N N . GLY A 1 93 ? 10.293 -16.995 -8.343 1.00 93.81 93 GLY A N 1
ATOM 660 C CA . GLY A 1 93 ? 11.103 -16.529 -7.214 1.00 93.81 93 GLY A CA 1
ATOM 661 C C . GLY A 1 93 ? 10.587 -15.181 -6.696 1.00 93.81 93 GLY A C 1
ATOM 662 O O . GLY A 1 93 ? 10.202 -14.331 -7.496 1.00 93.81 93 GLY A O 1
ATOM 663 N N . LEU A 1 94 ? 10.572 -14.979 -5.375 1.00 93.06 94 LEU A N 1
ATOM 664 C CA . LEU A 1 94 ? 10.159 -13.723 -4.743 1.00 93.06 94 LEU A CA 1
ATOM 665 C C . LEU A 1 94 ? 11.339 -12.939 -4.186 1.00 93.06 94 LEU A C 1
ATOM 667 O O . LEU A 1 94 ? 12.205 -13.487 -3.508 1.00 93.06 94 LEU A O 1
ATOM 671 N N . GLY A 1 95 ? 11.303 -11.627 -4.396 1.00 86.75 95 GLY A N 1
ATOM 672 C CA . GLY A 1 95 ? 12.341 -10.712 -3.944 1.00 86.75 95 GLY A CA 1
ATOM 673 C C . GLY A 1 95 ? 13.472 -10.552 -4.957 1.00 86.75 95 GLY A C 1
ATOM 674 O O . GLY A 1 95 ? 13.486 -11.144 -6.039 1.00 86.75 95 GLY A O 1
ATOM 675 N N . ALA A 1 96 ? 14.432 -9.706 -4.596 1.00 83.56 96 ALA A N 1
ATOM 676 C CA . ALA A 1 96 ? 15.583 -9.399 -5.432 1.00 83.56 96 ALA A CA 1
ATOM 677 C C . ALA A 1 96 ? 16.780 -10.303 -5.121 1.00 83.56 96 ALA A C 1
ATOM 679 O O . ALA A 1 96 ? 17.013 -10.660 -3.963 1.00 83.56 96 ALA A O 1
ATOM 680 N N . LEU A 1 97 ? 17.598 -10.546 -6.151 1.00 83.19 97 LEU A N 1
ATOM 681 C CA . LEU A 1 97 ? 18.972 -11.046 -6.036 1.00 83.19 97 LEU A CA 1
ATOM 682 C C . LEU A 1 97 ? 19.076 -12.278 -5.117 1.00 83.19 97 LEU A C 1
ATOM 684 O O . LEU A 1 97 ? 18.469 -13.301 -5.400 1.00 83.19 97 LEU A O 1
ATOM 688 N N . GLU A 1 98 ? 19.821 -12.190 -4.012 1.00 83.81 98 GLU A N 1
ATOM 689 C CA . GLU A 1 98 ? 20.147 -13.321 -3.138 1.00 83.81 98 GLU A CA 1
ATOM 690 C C . GLU A 1 98 ? 18.985 -13.857 -2.275 1.00 83.81 98 GLU A C 1
ATOM 692 O O . GLU A 1 98 ? 19.206 -14.745 -1.453 1.00 83.81 98 GLU A O 1
ATOM 697 N N . GLN A 1 99 ? 17.779 -13.290 -2.384 1.00 83.19 99 GLN A N 1
ATOM 698 C CA . GLN A 1 99 ? 16.632 -13.644 -1.533 1.00 83.19 99 GLN A CA 1
ATOM 699 C C . GLN A 1 99 ? 15.657 -14.635 -2.180 1.00 83.19 99 GLN A C 1
ATOM 701 O O . GLN A 1 99 ? 14.871 -15.270 -1.469 1.00 83.19 99 GLN A O 1
ATOM 706 N N . ARG A 1 100 ? 15.681 -14.748 -3.510 1.00 89.44 100 ARG A N 1
ATOM 707 C CA . ARG A 1 100 ? 14.653 -15.443 -4.289 1.00 89.44 100 ARG A CA 1
ATOM 708 C C . ARG A 1 100 ? 15.027 -16.883 -4.602 1.00 89.44 100 ARG A C 1
ATOM 710 O O . ARG A 1 100 ? 16.198 -17.224 -4.699 1.00 89.44 100 ARG A O 1
ATOM 717 N N . LEU A 1 101 ? 14.008 -17.701 -4.833 1.00 90.94 101 LEU A N 1
ATOM 718 C CA . LEU A 1 101 ? 14.156 -19.007 -5.455 1.00 90.94 101 LEU A CA 1
ATOM 719 C C . LEU A 1 101 ? 14.600 -18.820 -6.912 1.00 90.94 101 LEU A C 1
ATOM 721 O O . LEU A 1 101 ? 13.828 -18.359 -7.756 1.00 90.94 101 LEU A O 1
ATOM 725 N N . ASP A 1 102 ? 15.854 -19.152 -7.194 1.00 83.75 102 ASP A N 1
ATOM 726 C CA . ASP A 1 102 ? 16.409 -19.080 -8.542 1.00 83.75 102 ASP A CA 1
ATOM 727 C C . ASP A 1 102 ? 16.053 -20.327 -9.364 1.00 83.75 102 ASP A C 1
ATOM 729 O O . ASP A 1 102 ? 16.129 -21.456 -8.876 1.00 83.75 102 ASP A O 1
ATOM 733 N N . ASN A 1 103 ? 15.716 -20.112 -10.641 1.00 86.62 103 ASN A N 1
ATOM 734 C CA . ASN A 1 103 ? 15.337 -21.153 -11.605 1.00 86.62 103 ASN A CA 1
ATOM 735 C C . ASN A 1 103 ? 14.252 -22.120 -11.065 1.00 86.62 103 ASN A C 1
ATOM 737 O O . ASN A 1 103 ? 14.537 -23.310 -10.862 1.00 86.62 103 ASN A O 1
ATOM 741 N N . PRO A 1 104 ? 13.034 -21.619 -10.766 1.00 93.00 104 PRO A N 1
ATOM 742 C CA . PRO A 1 104 ? 11.966 -22.425 -10.190 1.00 93.00 104 PRO A CA 1
ATOM 743 C C . PRO A 1 104 ? 11.610 -23.670 -11.012 1.00 93.00 104 PRO A C 1
ATOM 745 O O . PRO A 1 104 ? 11.647 -23.691 -12.235 1.00 93.00 104 PRO A O 1
ATOM 748 N N . ASN A 1 105 ? 11.210 -24.729 -10.320 1.00 94.88 105 ASN A N 1
ATOM 749 C CA . ASN A 1 105 ? 10.763 -25.991 -10.887 1.00 94.88 105 ASN A CA 1
ATOM 750 C C . ASN A 1 105 ? 9.417 -26.371 -10.279 1.00 94.88 105 ASN A C 1
ATOM 752 O O . ASN A 1 105 ? 9.303 -26.635 -9.078 1.00 94.88 105 ASN A O 1
ATOM 756 N N . LEU A 1 106 ? 8.410 -26.410 -11.145 1.00 97.62 106 LEU A N 1
ATOM 757 C CA . LEU A 1 106 ? 7.018 -26.643 -10.814 1.00 97.62 106 LEU A CA 1
ATOM 758 C C . LEU A 1 106 ? 6.618 -28.049 -11.248 1.00 97.62 106 LEU A C 1
ATOM 760 O O . LEU A 1 106 ? 6.711 -28.404 -12.425 1.00 97.62 106 LEU A O 1
ATOM 764 N N . ARG A 1 107 ? 6.121 -28.864 -10.316 1.00 97.88 107 ARG A N 1
ATOM 765 C CA . ARG A 1 107 ? 5.632 -30.219 -10.616 1.00 97.88 107 ARG A CA 1
ATOM 766 C C . ARG A 1 107 ? 4.228 -30.413 -10.070 1.00 97.88 107 ARG A C 1
ATOM 768 O O . ARG A 1 107 ? 3.915 -29.999 -8.962 1.00 97.88 107 ARG A O 1
ATOM 775 N N . LEU A 1 108 ? 3.366 -31.047 -10.858 1.00 98.44 108 LEU A N 1
ATOM 776 C CA . LEU A 1 108 ? 1.983 -31.322 -10.485 1.00 98.44 108 LEU A CA 1
ATOM 777 C C . LEU A 1 108 ? 1.749 -32.822 -10.391 1.00 98.44 108 LEU A C 1
ATOM 779 O O . LEU A 1 108 ? 2.064 -33.566 -11.321 1.00 98.44 108 LEU A O 1
ATOM 783 N N . PHE A 1 109 ? 1.110 -33.252 -9.311 1.00 97.94 109 PHE A N 1
ATOM 784 C CA . PHE A 1 109 ? 0.784 -34.643 -9.035 1.00 97.94 109 PHE A CA 1
ATOM 785 C C . PHE A 1 109 ? -0.721 -34.845 -8.858 1.00 97.94 109 PHE A C 1
ATOM 787 O O . PHE A 1 109 ? -1.442 -33.968 -8.372 1.00 97.94 109 PHE A O 1
ATOM 794 N N . ASP A 1 110 ? -1.198 -36.032 -9.231 1.00 96.00 110 ASP A N 1
ATOM 795 C CA . ASP A 1 110 ? -2.551 -36.479 -8.907 1.00 96.00 110 ASP A CA 1
ATOM 796 C C . ASP A 1 110 ? -2.690 -36.834 -7.411 1.00 96.00 110 ASP A C 1
ATOM 798 O O . ASP A 1 110 ? -1.712 -36.919 -6.666 1.00 96.00 110 ASP A O 1
ATOM 802 N N . GLN A 1 111 ? -3.920 -37.098 -6.961 1.00 94.75 111 GLN A N 1
ATOM 803 C CA . GLN A 1 111 ? -4.205 -37.503 -5.575 1.00 94.75 111 GLN A CA 1
ATOM 804 C C . GLN A 1 111 ? -3.482 -38.782 -5.104 1.00 94.75 111 GLN A C 1
ATOM 806 O O . GLN A 1 111 ? -3.457 -39.056 -3.906 1.00 94.75 111 GLN A O 1
ATOM 811 N N . ASN A 1 112 ? -2.953 -39.598 -6.022 1.00 93.50 112 ASN A N 1
ATOM 812 C CA . ASN A 1 112 ? -2.225 -40.828 -5.709 1.00 93.50 112 ASN A CA 1
ATOM 813 C C . ASN A 1 112 ? -0.699 -40.616 -5.712 1.00 93.50 112 ASN A C 1
ATOM 815 O O . ASN A 1 112 ? 0.037 -41.584 -5.523 1.00 93.50 112 ASN A O 1
ATOM 819 N N . GLY A 1 113 ? -0.224 -39.387 -5.948 1.00 90.50 113 GLY A N 1
ATOM 820 C CA . GLY A 1 113 ? 1.196 -39.053 -6.047 1.00 90.50 113 GLY A CA 1
ATOM 821 C C . GLY A 1 113 ? 1.826 -39.378 -7.404 1.00 90.50 113 GLY A C 1
ATOM 822 O O . GLY A 1 113 ? 3.050 -39.438 -7.506 1.00 90.50 113 GLY A O 1
ATOM 823 N N . ASN A 1 114 ? 1.035 -39.608 -8.458 1.00 94.56 114 ASN A N 1
ATOM 824 C CA . ASN A 1 114 ? 1.576 -39.770 -9.808 1.00 94.56 114 ASN A CA 1
ATOM 825 C C . ASN A 1 114 ? 1.816 -38.400 -10.445 1.00 94.56 114 ASN A C 1
ATOM 827 O O . ASN A 1 114 ? 0.916 -37.562 -10.456 1.00 94.56 114 ASN A O 1
ATOM 831 N N . LEU A 1 115 ? 3.000 -38.200 -11.026 1.00 96.75 115 LEU A N 1
ATOM 832 C CA . LEU A 1 115 ? 3.334 -36.977 -11.757 1.00 96.75 115 LEU A CA 1
ATOM 833 C C . LEU A 1 115 ? 2.426 -36.819 -12.987 1.00 96.75 115 LEU A C 1
ATOM 835 O O . LEU A 1 115 ? 2.335 -37.723 -13.821 1.00 96.75 115 LEU A O 1
ATOM 839 N N . ILE A 1 116 ? 1.793 -35.656 -13.099 1.00 96.94 116 ILE A N 1
ATOM 840 C CA . ILE A 1 116 ? 0.981 -35.222 -14.239 1.00 96.94 116 ILE A CA 1
ATOM 841 C C . ILE A 1 116 ? 1.844 -34.409 -15.203 1.00 96.94 116 ILE A C 1
ATOM 843 O O . ILE A 1 116 ? 1.880 -34.714 -16.395 1.00 96.94 116 ILE A O 1
ATOM 847 N N . GLN A 1 117 ? 2.532 -33.386 -14.690 1.00 97.06 117 GLN A N 1
ATOM 848 C CA . GLN A 1 117 ? 3.312 -32.444 -15.490 1.00 97.06 117 GLN A CA 1
ATOM 849 C C . GLN A 1 117 ? 4.459 -31.840 -14.669 1.00 97.06 117 GLN A C 1
ATOM 851 O O . GLN A 1 117 ? 4.372 -31.748 -13.447 1.00 97.06 117 GLN A O 1
ATOM 856 N N . GLU A 1 118 ? 5.525 -31.443 -15.359 1.00 96.31 118 GLU A N 1
ATOM 857 C CA . GLU A 1 118 ? 6.682 -30.709 -14.839 1.00 96.31 118 GLU A CA 1
ATOM 858 C C . GLU A 1 118 ? 6.956 -29.538 -15.784 1.00 96.31 118 GLU A C 1
ATOM 860 O O . GLU A 1 118 ? 6.873 -29.720 -17.002 1.00 96.31 118 GLU A O 1
ATOM 865 N N . ASP A 1 119 ? 7.239 -28.366 -15.226 1.00 95.75 119 ASP A N 1
ATOM 866 C CA . ASP A 1 119 ? 7.614 -27.154 -15.948 1.00 95.75 119 ASP A CA 1
ATOM 867 C C . ASP A 1 119 ? 8.713 -26.398 -15.190 1.00 95.75 119 ASP A C 1
ATOM 869 O O . ASP A 1 119 ? 8.772 -26.464 -13.961 1.00 95.75 119 ASP A O 1
ATOM 873 N N . LYS A 1 120 ? 9.594 -25.713 -15.923 1.00 89.88 120 LYS A N 1
ATOM 874 C CA . LYS A 1 120 ? 10.766 -25.021 -15.363 1.00 89.88 120 LYS A CA 1
ATOM 875 C C . LYS A 1 120 ? 10.990 -23.623 -15.922 1.00 89.88 120 LYS A C 1
ATOM 877 O O . LYS A 1 120 ? 11.631 -22.823 -15.267 1.00 89.88 120 LYS A O 1
ATOM 882 N N . ASP A 1 121 ? 10.551 -23.372 -17.148 1.00 87.69 121 ASP A N 1
ATOM 883 C CA . ASP A 1 121 ? 10.973 -22.200 -17.915 1.00 87.69 121 ASP A CA 1
ATOM 884 C C . ASP A 1 121 ? 9.911 -21.735 -18.924 1.00 87.69 121 ASP A C 1
ATOM 886 O O . ASP A 1 121 ? 10.242 -21.083 -19.912 1.00 87.69 121 ASP A O 1
ATOM 890 N N . SER A 1 122 ? 8.635 -22.096 -18.724 1.00 90.88 122 SER A N 1
ATOM 891 C CA . SER A 1 122 ? 7.540 -21.615 -19.584 1.00 90.88 122 SER A CA 1
ATOM 892 C C . SER A 1 122 ? 6.877 -20.325 -19.072 1.00 90.88 122 SER A C 1
ATOM 894 O O . SER A 1 122 ? 6.001 -19.780 -19.753 1.00 90.88 122 SER A O 1
ATOM 896 N N . GLY A 1 123 ? 7.232 -19.857 -17.871 1.00 90.88 123 GLY A N 1
ATOM 897 C CA . GLY A 1 123 ? 6.850 -18.539 -17.355 1.00 90.88 123 GLY A CA 1
ATOM 898 C C . GLY A 1 123 ? 7.783 -17.435 -17.869 1.00 90.88 123 GLY A C 1
ATOM 899 O O . GLY A 1 123 ? 8.663 -17.719 -18.678 1.00 90.88 123 GLY A O 1
ATOM 900 N N . PRO A 1 124 ? 7.595 -16.176 -17.435 1.00 89.69 124 PRO A N 1
ATOM 901 C CA . PRO A 1 124 ? 8.519 -15.097 -17.775 1.00 89.69 124 PRO A CA 1
ATOM 902 C C . PRO A 1 124 ? 9.966 -15.407 -17.355 1.00 89.69 124 PRO A C 1
ATOM 904 O O . PRO A 1 124 ? 10.231 -15.764 -16.202 1.00 89.69 124 PRO A O 1
ATOM 907 N N . GLY A 1 125 ? 10.915 -15.226 -18.272 1.00 87.06 125 GLY A N 1
ATOM 908 C CA . GLY A 1 125 ? 12.345 -15.451 -18.067 1.00 87.06 125 GLY A CA 1
ATOM 909 C C . GLY A 1 125 ? 12.666 -16.899 -17.694 1.00 87.06 125 GLY A C 1
ATOM 910 O O . GLY A 1 125 ? 12.652 -17.797 -18.534 1.00 87.06 125 GLY A O 1
ATOM 911 N N . LEU A 1 126 ? 13.027 -17.115 -16.428 1.00 86.50 126 LEU A N 1
ATOM 912 C CA . LEU A 1 126 ? 13.347 -18.432 -15.865 1.00 86.50 126 LEU A CA 1
ATOM 913 C C . LEU A 1 126 ? 12.269 -18.981 -14.923 1.00 86.50 126 LEU A C 1
ATOM 915 O O . LEU A 1 126 ? 12.502 -20.001 -14.282 1.00 86.50 126 LEU A O 1
ATOM 919 N N . ASP A 1 127 ? 11.132 -18.302 -14.782 1.00 91.94 127 ASP A N 1
ATOM 920 C CA . ASP A 1 127 ? 10.052 -18.771 -13.918 1.00 91.94 127 ASP A CA 1
ATOM 921 C C . ASP A 1 127 ? 9.282 -19.942 -14.563 1.00 91.94 127 ASP A C 1
ATOM 923 O O . ASP A 1 127 ? 9.235 -20.108 -15.785 1.00 91.94 127 ASP A O 1
ATOM 927 N N . ALA A 1 128 ? 8.623 -20.754 -13.734 1.00 94.88 128 ALA A N 1
ATOM 928 C CA . ALA A 1 128 ? 7.881 -21.927 -14.187 1.00 94.88 128 ALA A CA 1
ATOM 929 C C . ALA A 1 128 ? 6.374 -21.642 -14.275 1.00 94.88 128 ALA A C 1
ATOM 931 O O . ALA A 1 128 ? 5.771 -21.082 -13.356 1.00 94.88 128 ALA A O 1
ATOM 932 N N . MET A 1 129 ? 5.723 -22.075 -15.356 1.00 95.88 129 MET A N 1
ATOM 933 C CA . MET A 1 129 ? 4.291 -21.866 -15.570 1.00 95.88 129 MET A CA 1
ATOM 934 C C . MET A 1 129 ? 3.632 -23.003 -16.361 1.00 95.88 129 MET A C 1
ATOM 936 O O . MET A 1 129 ? 3.964 -23.292 -17.506 1.00 95.88 129 MET A O 1
ATOM 940 N N . MET A 1 130 ? 2.587 -23.599 -15.786 1.00 97.00 130 MET A N 1
ATOM 941 C CA . MET A 1 130 ? 1.707 -24.554 -16.467 1.00 97.00 130 MET A CA 1
ATOM 942 C C . MET A 1 130 ? 0.438 -23.845 -16.944 1.00 97.00 130 MET A C 1
ATOM 944 O O . MET A 1 130 ? -0.582 -23.849 -16.256 1.00 97.00 130 MET A O 1
ATOM 948 N N . ALA A 1 131 ? 0.507 -23.223 -18.120 1.00 93.56 131 ALA A N 1
ATOM 949 C CA . ALA A 1 131 ? -0.598 -22.483 -18.726 1.00 93.56 131 ALA A CA 1
ATOM 950 C C . ALA A 1 131 ? -1.653 -23.397 -19.374 1.00 93.56 131 ALA A C 1
ATOM 952 O O . ALA A 1 131 ? -1.318 -24.354 -20.077 1.00 93.56 131 ALA A O 1
ATOM 953 N N . GLY A 1 132 ? -2.940 -23.069 -19.216 1.00 91.31 132 GLY A N 1
ATOM 954 C CA . GLY A 1 132 ? -4.017 -23.723 -19.972 1.00 91.31 132 GLY A CA 1
ATOM 955 C C . GLY A 1 132 ? -4.252 -25.198 -19.613 1.00 91.31 132 GLY A C 1
ATOM 956 O O . GLY A 1 132 ? -4.714 -25.987 -20.445 1.00 91.31 132 GLY A O 1
ATOM 957 N N . LEU A 1 133 ? -3.945 -25.585 -18.379 1.00 94.75 133 LEU A N 1
ATOM 958 C CA . LEU A 1 133 ? -4.035 -26.946 -17.880 1.00 94.75 133 LEU A CA 1
ATOM 959 C C . LEU A 1 133 ? -5.492 -27.379 -17.671 1.00 94.75 133 LEU A C 1
ATOM 961 O O . LEU A 1 133 ? -6.231 -26.787 -16.888 1.00 94.75 133 LEU A O 1
ATOM 965 N N . SER A 1 134 ? -5.910 -28.450 -18.349 1.00 96.69 134 SER A N 1
ATOM 966 C CA . SER A 1 134 ? -7.256 -29.017 -18.186 1.00 96.69 134 SER A CA 1
ATOM 967 C C . SER A 1 134 ? -7.309 -29.960 -16.982 1.00 96.69 134 SER A C 1
ATOM 969 O O . SER A 1 134 ? -6.798 -31.081 -17.052 1.00 96.69 134 SER A O 1
ATOM 971 N N . LEU A 1 135 ? -7.949 -29.526 -15.895 1.00 96.56 135 LEU A N 1
ATOM 972 C CA . LEU A 1 135 ? -8.089 -30.300 -14.658 1.00 96.56 135 LEU A CA 1
ATOM 973 C C . LEU A 1 135 ? -9.550 -30.650 -14.389 1.00 96.56 135 LEU A C 1
ATOM 975 O O . LEU A 1 135 ? -10.455 -29.857 -14.642 1.00 96.56 135 LEU A O 1
ATOM 979 N N . ASN A 1 136 ? -9.772 -31.854 -13.860 1.00 97.44 136 ASN A N 1
ATOM 980 C CA . ASN A 1 136 ? -11.083 -32.271 -13.374 1.00 97.44 136 ASN A CA 1
ATOM 981 C C . ASN A 1 136 ? -11.254 -31.840 -11.917 1.00 97.44 136 ASN A C 1
ATOM 983 O O . ASN A 1 136 ? -10.272 -31.643 -11.206 1.00 97.44 136 ASN A O 1
ATOM 987 N N . ALA A 1 137 ? -12.502 -31.779 -11.452 1.00 97.50 137 ALA A N 1
ATOM 988 C CA . ALA A 1 137 ? -12.774 -31.599 -10.030 1.00 97.50 137 ALA A CA 1
ATOM 989 C C . ALA A 1 137 ? -12.095 -32.713 -9.212 1.00 97.50 137 ALA A C 1
ATOM 991 O O . ALA A 1 137 ? -12.253 -33.901 -9.518 1.00 97.50 137 ALA A O 1
ATOM 992 N N . GLY A 1 138 ? -11.328 -32.340 -8.190 1.00 96.88 138 GLY A N 1
ATOM 993 C CA . GLY A 1 138 ? -10.517 -33.284 -7.432 1.00 96.88 138 GLY A CA 1
ATOM 994 C C . GLY A 1 138 ? -9.363 -32.651 -6.662 1.00 96.88 138 GLY A C 1
ATOM 995 O O . GLY A 1 138 ? -9.209 -31.433 -6.597 1.00 96.88 138 GLY A O 1
ATOM 996 N N . VAL A 1 139 ? -8.555 -33.520 -6.055 1.00 96.94 139 VAL A N 1
ATOM 997 C CA . VAL A 1 139 ? -7.389 -33.143 -5.252 1.00 96.94 139 VAL A CA 1
ATOM 998 C C . VAL A 1 139 ? -6.116 -33.372 -6.051 1.00 96.94 139 VAL A C 1
ATOM 1000 O O . VAL A 1 139 ? -5.939 -34.431 -6.659 1.00 96.94 139 VAL A O 1
ATOM 1003 N N . TYR A 1 140 ? -5.225 -32.393 -5.983 1.00 98.12 140 TYR A N 1
ATOM 1004 C CA . TYR A 1 140 ? -3.912 -32.396 -6.608 1.00 98.12 140 TYR A CA 1
ATOM 1005 C C . TYR A 1 140 ? -2.857 -31.926 -5.604 1.00 98.12 140 TYR A C 1
ATOM 1007 O O . TYR A 1 140 ? -3.182 -31.342 -4.565 1.00 98.12 140 TYR A O 1
ATOM 1015 N N . TYR A 1 141 ? -1.592 -32.172 -5.923 1.00 98.25 141 TYR A N 1
ATOM 1016 C CA . TYR A 1 141 ? -0.458 -31.666 -5.154 1.00 98.25 141 TYR A CA 1
ATOM 1017 C C . TYR A 1 141 ? 0.505 -30.947 -6.084 1.00 98.25 141 TYR A C 1
ATOM 1019 O O . TYR A 1 141 ? 0.876 -31.486 -7.126 1.00 98.25 141 TYR A O 1
ATOM 1027 N N . ILE A 1 142 ? 0.879 -29.734 -5.701 1.00 98.31 142 ILE A N 1
ATOM 1028 C CA . ILE A 1 142 ? 1.890 -28.934 -6.378 1.00 98.31 142 ILE A CA 1
ATOM 1029 C C . ILE A 1 142 ? 3.184 -29.084 -5.587 1.00 98.31 142 ILE A C 1
ATOM 1031 O O . ILE A 1 142 ? 3.159 -28.934 -4.372 1.00 98.31 142 ILE A O 1
ATOM 1035 N N . GLU A 1 143 ? 4.280 -29.379 -6.269 1.00 97.50 143 GLU A N 1
ATOM 1036 C CA . GLU A 1 143 ? 5.636 -29.328 -5.732 1.00 97.50 143 GLU A CA 1
ATOM 1037 C C . GLU A 1 143 ? 6.311 -28.057 -6.258 1.00 97.50 143 GLU A C 1
ATOM 1039 O O . GLU A 1 143 ? 6.380 -27.853 -7.477 1.00 97.50 143 GLU A O 1
ATOM 1044 N N . ALA A 1 144 ? 6.785 -27.219 -5.337 1.00 97.06 144 ALA A N 1
ATOM 1045 C CA . ALA A 1 144 ? 7.616 -26.052 -5.604 1.00 97.06 144 ALA A CA 1
ATOM 1046 C C . ALA A 1 144 ? 9.054 -26.343 -5.157 1.00 97.06 144 ALA A C 1
ATOM 1048 O O . ALA A 1 144 ? 9.286 -26.859 -4.067 1.00 97.06 144 ALA A O 1
ATOM 1049 N N . SER A 1 145 ? 10.026 -26.070 -6.025 1.00 94.44 145 SER A N 1
ATOM 1050 C CA . SER A 1 145 ? 11.445 -26.341 -5.764 1.00 94.44 145 SER A CA 1
ATOM 1051 C C . SER A 1 145 ? 12.336 -25.502 -6.675 1.00 94.44 145 SER A C 1
ATOM 1053 O O . SER A 1 145 ? 11.855 -24.991 -7.681 1.00 94.44 145 SER A O 1
ATOM 1055 N N . GLY A 1 146 ? 13.628 -25.385 -6.371 1.00 91.00 146 GLY A N 1
ATOM 1056 C CA . GLY A 1 146 ? 14.609 -24.771 -7.274 1.00 91.00 146 GLY A CA 1
ATOM 1057 C C . GLY A 1 146 ? 15.378 -25.801 -8.109 1.00 91.00 146 GLY A C 1
ATOM 1058 O O . GLY A 1 146 ? 15.880 -26.799 -7.575 1.00 91.00 146 GLY A O 1
ATOM 1059 N N . ASP A 1 147 ? 15.526 -25.570 -9.418 1.00 85.19 147 ASP A N 1
ATOM 1060 C CA . ASP A 1 147 ? 16.351 -26.414 -10.288 1.00 85.19 147 ASP A CA 1
ATOM 1061 C C . ASP A 1 147 ? 17.814 -25.950 -10.329 1.00 85.19 147 ASP A C 1
ATOM 1063 O O . ASP A 1 147 ? 18.176 -24.896 -10.848 1.00 85.19 147 ASP A O 1
ATOM 1067 N N . ARG A 1 148 ? 18.703 -26.833 -9.876 1.00 81.38 148 ARG A N 1
ATOM 1068 C CA . ARG A 1 148 ? 20.157 -26.614 -9.807 1.00 81.38 148 ARG A CA 1
ATOM 1069 C C . ARG A 1 148 ? 20.890 -26.891 -11.123 1.00 81.38 148 ARG A C 1
ATOM 1071 O O . ARG A 1 148 ? 22.112 -27.045 -11.137 1.00 81.38 148 ARG A O 1
ATOM 1078 N N . SER A 1 149 ? 20.163 -27.045 -12.228 1.00 80.31 149 SER A N 1
ATOM 1079 C CA . SER A 1 149 ? 20.755 -27.275 -13.548 1.00 80.31 149 SER A CA 1
ATOM 1080 C C . SER A 1 149 ? 21.498 -26.046 -14.088 1.00 80.31 149 SER A C 1
ATOM 1082 O O . SER A 1 149 ? 22.478 -26.215 -14.817 1.00 80.31 149 SER A O 1
ATOM 1084 N N . LEU A 1 150 ? 21.072 -24.838 -13.697 1.00 71.75 150 LEU A N 1
ATOM 1085 C CA . LEU A 1 150 ? 21.625 -23.560 -14.164 1.00 71.75 150 LEU A CA 1
ATOM 1086 C C . LEU A 1 150 ? 22.312 -22.735 -13.064 1.00 71.75 150 LEU A C 1
ATOM 1088 O O . LEU A 1 150 ? 23.162 -21.902 -13.376 1.00 71.75 150 LEU A O 1
ATOM 1092 N N . VAL A 1 151 ? 21.999 -22.992 -11.790 1.00 70.81 151 VAL A N 1
ATOM 1093 C CA . VAL A 1 151 ? 22.519 -22.250 -10.629 1.00 70.81 151 VAL A CA 1
ATOM 1094 C C . VAL A 1 151 ? 23.038 -23.196 -9.540 1.00 70.81 151 VAL A C 1
ATOM 1096 O O . VAL A 1 151 ? 22.589 -24.335 -9.411 1.00 70.81 151 VAL A O 1
ATOM 1099 N N . THR A 1 152 ? 24.032 -22.753 -8.762 1.00 70.00 152 THR A N 1
ATOM 1100 C CA . THR A 1 152 ? 24.642 -23.568 -7.689 1.00 70.00 152 THR A CA 1
ATOM 1101 C C . THR A 1 152 ? 23.842 -23.558 -6.391 1.00 70.00 152 THR A C 1
ATOM 1103 O O . THR A 1 152 ? 23.902 -24.518 -5.618 1.00 70.00 152 THR A O 1
ATOM 1106 N N . ASP A 1 153 ? 23.127 -22.465 -6.153 1.00 76.62 153 ASP A N 1
ATOM 1107 C CA . ASP A 1 153 ? 22.151 -22.317 -5.088 1.00 76.62 153 ASP A CA 1
ATOM 1108 C C . ASP A 1 153 ? 20.827 -21.957 -5.750 1.00 76.62 153 ASP A C 1
ATOM 1110 O O . ASP A 1 153 ? 20.786 -21.015 -6.532 1.00 76.62 153 ASP A O 1
ATOM 1114 N N . ALA A 1 154 ? 19.811 -22.782 -5.523 1.00 78.56 154 ALA A N 1
ATOM 1115 C CA . ALA A 1 154 ? 18.471 -22.588 -6.064 1.00 78.56 154 ALA A CA 1
ATOM 1116 C C . ALA A 1 154 ? 17.445 -22.446 -4.930 1.00 78.56 154 ALA A C 1
ATOM 1118 O O . ALA A 1 154 ? 16.266 -22.670 -5.157 1.00 78.56 154 ALA A O 1
ATOM 1119 N N . GLY A 1 155 ? 17.891 -22.192 -3.692 1.00 86.44 155 GLY A N 1
ATOM 1120 C CA . GLY A 1 155 ? 17.002 -21.938 -2.559 1.00 86.44 155 GLY A CA 1
ATOM 1121 C C . GLY A 1 155 ? 16.597 -20.467 -2.470 1.00 86.44 155 GLY A C 1
ATOM 1122 O O . GLY A 1 155 ? 17.307 -19.599 -2.968 1.00 86.44 155 GLY A O 1
ATOM 1123 N N . GLY A 1 156 ? 15.481 -20.187 -1.804 1.00 92.12 156 GLY A N 1
ATOM 1124 C CA . GLY A 1 156 ? 15.001 -18.836 -1.537 1.00 92.12 156 GLY A CA 1
ATOM 1125 C C . GLY A 1 156 ? 13.479 -18.740 -1.481 1.00 92.12 156 GLY A C 1
ATOM 1126 O O . GLY A 1 156 ? 12.758 -19.738 -1.548 1.00 92.12 156 GLY A O 1
ATOM 1127 N N . ALA A 1 157 ? 12.985 -17.510 -1.344 1.00 94.94 157 ALA A N 1
ATOM 1128 C CA . ALA A 1 157 ? 11.555 -17.235 -1.305 1.00 94.94 157 ALA A CA 1
ATOM 1129 C C . ALA A 1 157 ? 10.908 -17.424 -2.686 1.00 94.94 157 ALA A C 1
ATOM 1131 O O . ALA A 1 157 ? 11.497 -17.066 -3.709 1.00 94.94 157 ALA A O 1
ATOM 1132 N N . TYR A 1 158 ? 9.681 -17.936 -2.725 1.00 96.31 158 TYR A N 1
ATOM 1133 C CA . TYR A 1 158 ? 8.907 -18.112 -3.952 1.00 96.31 158 TYR A CA 1
ATOM 1134 C C . TYR A 1 158 ? 7.427 -17.801 -3.751 1.00 96.31 158 TYR A C 1
ATOM 1136 O O . TYR A 1 158 ? 6.892 -17.849 -2.644 1.00 96.31 158 TYR A O 1
ATOM 1144 N N . GLY A 1 159 ? 6.770 -17.495 -4.863 1.00 96.81 159 GLY A N 1
ATOM 1145 C CA . GLY A 1 159 ? 5.351 -17.235 -4.976 1.00 96.81 159 GLY A CA 1
ATOM 1146 C C . GLY A 1 159 ? 4.756 -18.261 -5.922 1.00 96.81 159 GLY A C 1
ATOM 1147 O O . GLY A 1 159 ? 5.209 -18.407 -7.056 1.00 96.81 159 GLY A O 1
ATOM 1148 N N . LEU A 1 160 ? 3.758 -18.985 -5.438 1.00 97.69 160 LEU A N 1
ATOM 1149 C CA . LEU A 1 160 ? 2.976 -19.953 -6.189 1.00 97.69 160 LEU A CA 1
ATOM 1150 C C . LEU A 1 160 ? 1.564 -19.402 -6.356 1.00 97.69 160 LEU A C 1
ATOM 1152 O O . LEU A 1 160 ? 0.922 -19.082 -5.362 1.00 97.69 160 LEU A O 1
ATOM 1156 N N . SER A 1 161 ? 1.030 -19.365 -7.570 1.00 97.12 161 SER A N 1
ATOM 1157 C CA . SER A 1 161 ? -0.357 -18.963 -7.807 1.00 97.12 161 SER A CA 1
ATOM 1158 C C . SER A 1 161 ? -1.127 -19.982 -8.625 1.00 97.12 161 SER A C 1
ATOM 1160 O O . SER A 1 161 ? -0.570 -20.687 -9.469 1.00 97.12 161 SER A O 1
ATOM 1162 N N . VAL A 1 162 ? -2.435 -20.058 -8.375 1.00 96.06 162 VAL A N 1
ATOM 1163 C CA . VAL A 1 162 ? -3.353 -20.900 -9.147 1.00 96.06 162 VAL A CA 1
ATOM 1164 C C . VAL A 1 162 ? -4.562 -20.073 -9.535 1.00 96.06 162 VAL A C 1
ATOM 1166 O O . VAL A 1 162 ? -5.304 -19.623 -8.666 1.00 96.06 162 VAL A O 1
ATOM 1169 N N . VAL A 1 163 ? -4.815 -19.913 -10.831 1.00 94.69 163 VAL A N 1
ATOM 1170 C CA . VAL A 1 163 ? -5.977 -19.168 -11.333 1.00 94.69 163 VAL A CA 1
ATOM 1171 C C . VAL A 1 163 ? -6.680 -19.907 -12.467 1.00 94.69 163 VAL A C 1
ATOM 1173 O O . VAL A 1 163 ? -6.102 -20.772 -13.121 1.00 94.69 163 VAL A O 1
ATOM 1176 N N . ALA A 1 164 ? -7.954 -19.595 -12.696 1.00 92.00 164 ALA A N 1
ATOM 1177 C CA . ALA A 1 164 ? -8.680 -20.097 -13.859 1.00 92.00 164 ALA A CA 1
ATOM 1178 C C . ALA A 1 164 ? -8.262 -19.326 -15.124 1.00 92.00 164 ALA A C 1
ATOM 1180 O O . ALA A 1 164 ? -8.086 -18.111 -15.077 1.00 92.00 164 ALA A O 1
ATOM 1181 N N . GLY A 1 165 ? -8.157 -20.011 -16.263 1.00 90.75 165 GLY A N 1
ATOM 1182 C CA . GLY A 1 165 ? -7.824 -19.403 -17.553 1.00 90.75 165 GLY A CA 1
ATOM 1183 C C . GLY A 1 165 ? -6.489 -19.867 -18.134 1.00 90.75 165 GLY A C 1
ATOM 1184 O O . GLY A 1 165 ? -6.016 -20.960 -17.838 1.00 90.75 165 GLY A O 1
ATOM 1185 N N . GLN A 1 166 ? -5.936 -19.056 -19.042 1.00 91.38 166 GLN A N 1
ATOM 1186 C CA . GLN A 1 166 ? -4.746 -19.397 -19.838 1.00 91.38 166 GLN A CA 1
ATOM 1187 C C . GLN A 1 166 ? -3.503 -18.562 -19.511 1.00 91.38 166 GLN A C 1
ATOM 1189 O O . GLN A 1 166 ? -2.420 -18.909 -19.967 1.00 91.38 166 GLN A O 1
ATOM 1194 N N . LYS A 1 167 ? -3.644 -17.475 -18.746 1.00 90.69 167 LYS A N 1
ATOM 1195 C CA . LYS A 1 167 ? -2.532 -16.613 -18.317 1.00 90.69 167 LYS A CA 1
ATOM 1196 C C . LYS A 1 167 ? -2.265 -16.810 -16.826 1.00 90.69 167 LYS A C 1
ATOM 1198 O O . LYS A 1 167 ? -3.158 -17.278 -16.113 1.00 90.69 167 LYS A O 1
ATOM 1203 N N . GLY A 1 168 ? -1.050 -16.514 -16.373 1.00 92.69 168 GLY A N 1
ATOM 1204 C CA . GLY A 1 168 ? -0.696 -16.541 -14.952 1.00 92.69 168 GLY A CA 1
ATOM 1205 C C . GLY A 1 168 ? -1.435 -15.444 -14.192 1.00 92.69 168 GLY A C 1
ATOM 1206 O O . GLY A 1 168 ? -1.695 -14.385 -14.751 1.00 92.69 168 GLY A O 1
ATOM 1207 N N . GLY A 1 169 ? -1.802 -15.686 -12.935 1.00 91.50 169 GLY A N 1
ATOM 1208 C CA . GLY A 1 169 ? -2.372 -14.657 -12.060 1.00 91.50 169 GLY A CA 1
ATOM 1209 C C . GLY A 1 169 ? -1.390 -14.343 -10.946 1.00 91.50 169 GLY A C 1
ATOM 1210 O O . GLY A 1 169 ? -1.061 -15.240 -10.179 1.00 91.50 169 GLY A O 1
ATOM 1211 N N . TYR A 1 170 ? -0.856 -13.129 -10.894 1.00 93.00 170 TYR A N 1
ATOM 1212 C CA . TYR A 1 170 ? 0.231 -12.768 -9.981 1.00 93.00 170 TYR A CA 1
ATOM 1213 C C . TYR A 1 170 ? -0.283 -11.791 -8.920 1.00 93.00 170 TYR A C 1
ATOM 1215 O O . TYR A 1 170 ? -0.977 -10.822 -9.241 1.00 93.00 170 TYR A O 1
ATOM 1223 N N . ASP A 1 171 ? 0.082 -12.016 -7.656 1.00 93.69 171 ASP A N 1
ATOM 1224 C CA . ASP A 1 171 ? 0.002 -10.956 -6.648 1.00 93.69 171 ASP A CA 1
ATOM 1225 C C . ASP A 1 171 ? 1.100 -9.903 -6.866 1.00 93.69 171 ASP A C 1
ATOM 1227 O O . ASP A 1 171 ? 1.972 -10.061 -7.721 1.00 93.69 171 ASP A O 1
ATOM 1231 N N . LEU A 1 172 ? 1.058 -8.813 -6.098 1.00 93.50 172 LEU A N 1
ATOM 1232 C CA . LEU A 1 172 ? 1.989 -7.698 -6.266 1.00 93.50 172 LEU A CA 1
ATOM 1233 C C . LEU A 1 172 ? 3.463 -8.102 -6.073 1.00 93.50 172 LEU A C 1
ATOM 1235 O O . LEU A 1 172 ? 4.331 -7.596 -6.783 1.00 93.50 172 LEU A O 1
ATOM 1239 N N . ALA A 1 173 ? 3.761 -9.023 -5.151 1.00 94.62 173 ALA A N 1
ATOM 1240 C CA . ALA A 1 173 ? 5.130 -9.470 -4.907 1.00 94.62 173 ALA A CA 1
ATOM 1241 C C . ALA A 1 173 ? 5.653 -10.302 -6.083 1.00 94.62 173 ALA A C 1
ATOM 1243 O O . ALA A 1 173 ? 6.792 -10.105 -6.513 1.00 94.62 173 ALA A O 1
ATOM 1244 N N . MET A 1 174 ? 4.819 -11.182 -6.641 1.00 95.69 174 MET A N 1
ATOM 1245 C CA . MET A 1 174 ? 5.144 -11.927 -7.857 1.00 95.69 174 MET A CA 1
ATOM 1246 C C . MET A 1 174 ? 5.320 -10.985 -9.054 1.00 95.69 174 MET A C 1
ATOM 1248 O O . MET A 1 174 ? 6.269 -11.147 -9.814 1.00 95.69 174 MET A O 1
ATOM 1252 N N . GLN A 1 175 ? 4.461 -9.969 -9.210 1.00 94.38 175 GLN A N 1
ATOM 1253 C CA . GLN A 1 175 ? 4.583 -8.971 -10.283 1.00 94.38 175 GLN A CA 1
ATOM 1254 C C . GLN A 1 175 ? 5.890 -8.179 -10.186 1.00 94.38 175 GLN A C 1
ATOM 1256 O O . GLN A 1 175 ? 6.611 -8.073 -11.173 1.00 94.38 175 GLN A O 1
ATOM 1261 N N . ALA A 1 176 ? 6.241 -7.676 -9.001 1.00 95.75 176 ALA A N 1
ATOM 1262 C CA . ALA A 1 176 ? 7.506 -6.977 -8.793 1.00 95.75 176 ALA A CA 1
ATOM 1263 C C . ALA A 1 176 ? 8.713 -7.888 -9.063 1.00 95.75 176 ALA A C 1
ATOM 1265 O O . ALA A 1 176 ? 9.649 -7.496 -9.756 1.00 95.75 176 ALA A O 1
ATOM 1266 N N . SER A 1 177 ? 8.667 -9.132 -8.577 1.00 92.88 177 SER A N 1
ATOM 1267 C CA . SER A 1 177 ? 9.766 -10.097 -8.735 1.00 92.88 177 SER A CA 1
ATOM 1268 C C . SER A 1 177 ? 9.952 -10.551 -10.184 1.00 92.88 177 SER A C 1
ATOM 1270 O O . SER A 1 177 ? 11.067 -10.886 -10.590 1.00 92.88 177 SER A O 1
ATOM 1272 N N . ASN A 1 178 ? 8.873 -10.528 -10.965 1.00 92.50 178 ASN A N 1
ATOM 1273 C CA . ASN A 1 178 ? 8.887 -10.748 -12.401 1.00 92.50 178 ASN A CA 1
ATOM 1274 C C . ASN A 1 178 ? 9.634 -9.623 -13.138 1.00 92.50 178 ASN A C 1
ATOM 1276 O O . ASN A 1 178 ? 10.432 -9.903 -14.026 1.00 92.50 178 ASN A O 1
ATOM 1280 N N . LEU A 1 179 ? 9.470 -8.359 -12.728 1.00 94.00 179 LEU A N 1
ATOM 1281 C CA . LEU A 1 179 ? 10.222 -7.238 -13.310 1.00 94.00 179 LEU A CA 1
ATOM 1282 C C . LEU A 1 179 ? 11.730 -7.362 -13.048 1.00 94.00 179 LEU A C 1
ATOM 1284 O O . LEU A 1 179 ? 12.532 -7.002 -13.895 1.00 94.00 179 LEU A O 1
ATOM 1288 N N . ILE A 1 180 ? 12.146 -7.924 -11.917 1.00 91.50 180 ILE A N 1
ATOM 1289 C CA . ILE A 1 180 ? 13.573 -8.078 -11.560 1.00 91.50 180 ILE A CA 1
ATOM 1290 C C . ILE A 1 180 ? 14.073 -9.515 -11.718 1.00 91.50 180 ILE A C 1
ATOM 1292 O O . ILE A 1 180 ? 15.025 -9.934 -11.049 1.00 91.50 180 ILE A O 1
ATOM 1296 N N . ARG A 1 181 ? 13.394 -10.300 -12.558 1.00 87.75 181 ARG A N 1
ATOM 1297 C CA . ARG A 1 181 ? 13.769 -11.688 -12.818 1.00 87.75 181 ARG A CA 1
ATOM 1298 C C . ARG A 1 181 ? 15.143 -11.785 -13.479 1.00 87.75 181 ARG A C 1
ATOM 1300 O O . ARG A 1 181 ? 15.522 -10.893 -14.243 1.00 87.75 181 ARG A O 1
ATOM 1307 N N . PRO A 1 182 ? 15.895 -12.858 -13.194 1.00 79.44 182 PRO A N 1
ATOM 1308 C CA . PRO A 1 182 ? 17.085 -13.149 -13.960 1.00 79.44 182 PRO A CA 1
ATOM 1309 C C . PRO A 1 182 ? 16.725 -13.664 -15.356 1.00 79.44 182 PRO A C 1
ATOM 1311 O O . PRO A 1 182 ? 15.834 -14.501 -15.500 1.00 79.44 182 PRO A O 1
ATOM 1314 N N . ASP A 1 183 ? 17.491 -13.231 -16.355 1.00 72.31 183 ASP A N 1
ATOM 1315 C CA . ASP A 1 183 ? 17.362 -13.685 -17.742 1.00 72.31 183 ASP A CA 1
ATOM 1316 C C . ASP A 1 183 ? 18.531 -14.586 -18.161 1.00 72.31 183 ASP A C 1
ATOM 1318 O O . ASP A 1 183 ? 19.640 -14.525 -17.614 1.00 72.31 183 ASP A O 1
ATOM 1322 N N . MET A 1 184 ? 18.281 -15.440 -19.161 1.00 72.12 184 MET A N 1
ATOM 1323 C CA . MET A 1 184 ? 19.286 -16.327 -19.755 1.00 72.12 184 MET A CA 1
ATOM 1324 C C . MET A 1 184 ? 19.856 -15.757 -21.047 1.00 72.12 184 MET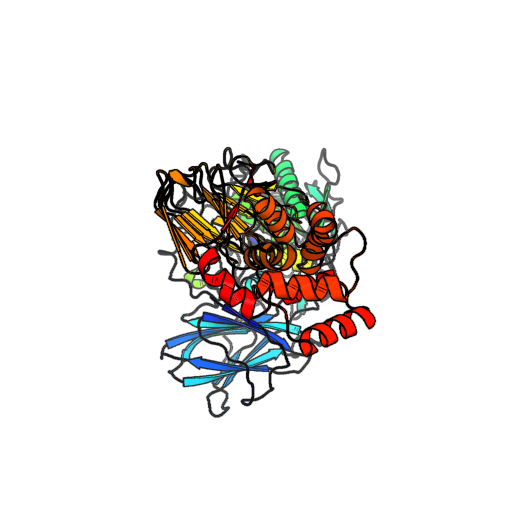 A C 1
ATOM 1326 O O . MET A 1 184 ? 19.198 -15.777 -22.085 1.00 72.12 184 MET A O 1
ATOM 1330 N N . ILE A 1 185 ? 21.131 -15.370 -21.026 1.00 62.47 185 ILE A N 1
ATOM 1331 C CA . ILE A 1 185 ? 21.828 -14.811 -22.192 1.00 62.47 185 ILE A CA 1
ATOM 1332 C C . ILE A 1 185 ? 23.146 -15.546 -22.406 1.00 62.47 185 ILE A C 1
ATOM 1334 O O . ILE A 1 185 ? 23.930 -15.729 -21.475 1.00 62.47 185 ILE A O 1
ATOM 1338 N N . ASP A 1 186 ? 23.379 -16.022 -23.633 1.00 61.31 186 ASP A N 1
ATOM 1339 C CA . ASP A 1 186 ? 24.567 -16.803 -24.014 1.00 61.31 186 ASP A CA 1
ATOM 1340 C C . ASP A 1 186 ? 24.886 -17.968 -23.050 1.00 61.31 186 ASP A C 1
ATOM 1342 O O . ASP A 1 186 ? 26.043 -18.323 -22.803 1.00 61.31 186 ASP A O 1
ATOM 1346 N N . GLY A 1 187 ? 23.840 -18.574 -22.477 1.00 64.31 187 GLY A N 1
ATOM 1347 C CA . GLY A 1 187 ? 23.956 -19.676 -21.519 1.00 64.31 187 GLY A CA 1
ATOM 1348 C C . GLY A 1 187 ? 24.339 -19.261 -20.093 1.00 64.31 187 GLY A C 1
ATOM 1349 O O . GLY A 1 187 ? 24.755 -20.124 -19.319 1.00 64.31 187 GLY A O 1
ATOM 1350 N N . LYS A 1 188 ? 24.215 -17.978 -19.737 1.00 65.56 188 LYS A N 1
ATOM 1351 C CA . LYS A 1 188 ? 24.442 -17.446 -18.386 1.00 65.56 188 LYS A CA 1
ATOM 1352 C C . LYS A 1 188 ? 23.173 -16.810 -17.826 1.00 65.56 188 LYS A C 1
ATOM 1354 O O . LYS A 1 188 ? 22.464 -16.124 -18.551 1.00 65.56 188 LYS A O 1
ATOM 1359 N N . VAL A 1 189 ? 22.971 -16.993 -16.525 1.00 71.75 189 VAL A N 1
ATOM 1360 C CA . VAL A 1 189 ? 21.963 -16.289 -15.726 1.00 71.75 189 VAL A CA 1
ATOM 1361 C C . VAL A 1 189 ? 22.507 -14.900 -15.385 1.00 71.75 189 VAL A C 1
ATOM 1363 O O . VAL A 1 189 ? 23.606 -14.794 -14.824 1.00 71.75 189 VAL A O 1
ATOM 1366 N N . LEU A 1 190 ? 21.784 -13.845 -15.752 1.00 71.31 190 LEU A N 1
ATOM 1367 C CA . LEU A 1 190 ? 22.166 -12.453 -15.510 1.00 71.31 190 LEU A CA 1
ATOM 1368 C C . LEU A 1 190 ? 21.084 -11.728 -14.708 1.00 71.31 190 LEU A C 1
ATOM 1370 O O . LEU A 1 190 ? 19.898 -11.930 -14.939 1.00 71.31 190 LEU A O 1
ATOM 1374 N N . TYR A 1 191 ? 21.521 -10.871 -13.784 1.00 76.00 191 TYR A N 1
ATOM 1375 C CA . TYR A 1 191 ? 20.655 -10.052 -12.938 1.00 76.00 191 TYR A CA 1
ATOM 1376 C C . TYR A 1 191 ? 20.908 -8.581 -13.260 1.00 76.00 191 TYR A C 1
ATOM 1378 O O . TYR A 1 191 ? 22.061 -8.143 -13.248 1.00 76.00 191 TYR A O 1
ATOM 1386 N N . GLY A 1 192 ? 19.845 -7.822 -13.517 1.00 82.75 192 GLY A N 1
ATOM 1387 C CA . GLY A 1 192 ? 19.922 -6.381 -13.732 1.00 82.75 192 GLY A CA 1
ATOM 1388 C C . GLY A 1 192 ? 19.930 -5.621 -12.409 1.00 82.75 192 GLY A C 1
ATOM 1389 O O . GLY A 1 192 ? 18.872 -5.383 -11.838 1.00 82.75 192 GLY A O 1
ATOM 1390 N N . ALA A 1 193 ? 21.104 -5.225 -11.907 1.00 89.31 193 ALA A N 1
ATOM 1391 C CA . ALA A 1 193 ? 21.196 -4.339 -10.743 1.00 89.31 193 ALA A CA 1
ATOM 1392 C C . ALA A 1 193 ? 22.507 -3.540 -10.691 1.00 89.31 193 ALA A C 1
ATOM 1394 O O . ALA A 1 193 ? 23.574 -4.009 -11.092 1.00 89.31 193 ALA A O 1
ATOM 1395 N N . TRP A 1 194 ? 22.456 -2.344 -10.100 1.00 92.44 194 TRP A N 1
ATOM 1396 C CA . TRP A 1 194 ? 23.653 -1.544 -9.786 1.00 92.44 194 TRP A CA 1
ATOM 1397 C C . TRP A 1 194 ? 24.330 -1.925 -8.462 1.00 92.44 194 TRP A C 1
ATOM 1399 O O . TRP A 1 194 ? 25.397 -1.406 -8.126 1.00 92.44 194 TRP A O 1
ATOM 1409 N N . THR A 1 195 ? 23.724 -2.829 -7.695 1.00 88.69 195 THR A N 1
ATOM 1410 C CA . THR A 1 195 ? 24.212 -3.285 -6.393 1.00 88.69 195 THR A CA 1
ATOM 1411 C C . THR A 1 195 ? 24.293 -4.805 -6.357 1.00 88.69 195 THR A C 1
ATOM 1413 O O . THR A 1 195 ? 23.592 -5.507 -7.074 1.00 88.69 195 THR A O 1
ATOM 1416 N N . ALA A 1 196 ? 25.195 -5.328 -5.525 1.00 83.69 196 ALA A N 1
ATOM 1417 C CA . ALA A 1 196 ? 25.392 -6.771 -5.381 1.00 83.69 196 ALA A CA 1
ATOM 1418 C C . ALA A 1 196 ? 24.458 -7.414 -4.339 1.00 83.69 196 ALA A C 1
ATOM 1420 O O . ALA A 1 196 ? 24.578 -8.607 -4.081 1.00 83.69 196 ALA A O 1
ATOM 1421 N N . LYS A 1 197 ? 23.628 -6.610 -3.666 1.00 86.81 197 LYS A N 1
ATOM 1422 C CA . LYS A 1 197 ? 22.749 -7.040 -2.580 1.00 86.81 197 LYS A CA 1
ATOM 1423 C C . LYS A 1 197 ? 21.421 -6.320 -2.661 1.00 86.81 197 LYS A C 1
ATOM 1425 O O . LYS A 1 197 ? 21.412 -5.091 -2.792 1.00 86.81 197 LYS A O 1
ATOM 1430 N N . ALA A 1 198 ? 20.343 -7.074 -2.489 1.00 88.62 198 ALA A N 1
ATOM 1431 C CA . ALA A 1 198 ? 18.991 -6.537 -2.429 1.00 88.62 198 ALA A CA 1
ATOM 1432 C C . ALA A 1 198 ? 18.870 -5.415 -1.383 1.00 88.62 198 ALA A C 1
ATOM 1434 O O . ALA A 1 198 ? 19.508 -5.443 -0.325 1.00 88.62 198 ALA A O 1
ATOM 1435 N N . GLY A 1 199 ? 18.051 -4.410 -1.683 1.00 92.38 199 GLY A N 1
ATOM 1436 C CA . GLY A 1 199 ? 17.733 -3.310 -0.775 1.00 92.38 199 GLY A CA 1
ATOM 1437 C C . GLY A 1 199 ? 18.887 -2.341 -0.490 1.00 92.38 199 GLY A C 1
ATOM 1438 O O . GLY A 1 199 ? 18.797 -1.560 0.457 1.00 92.38 199 GLY A O 1
ATOM 1439 N N . THR A 1 200 ? 19.990 -2.399 -1.246 1.00 94.25 200 THR A N 1
ATOM 1440 C CA . THR A 1 200 ? 21.166 -1.551 -0.995 1.00 94.25 200 THR A CA 1
ATOM 1441 C C . THR A 1 200 ? 21.056 -0.230 -1.761 1.00 94.25 200 THR A C 1
ATOM 1443 O O . THR A 1 200 ? 20.991 -0.268 -2.989 1.00 94.25 200 THR A O 1
ATOM 1446 N N . PRO A 1 201 ? 21.122 0.936 -1.088 1.00 97.00 201 PRO A N 1
ATOM 1447 C CA . PRO A 1 201 ? 21.118 2.228 -1.766 1.00 97.00 201 PRO A CA 1
ATOM 1448 C C . PRO A 1 201 ? 22.288 2.405 -2.741 1.00 97.00 201 PRO A C 1
ATOM 1450 O O . PRO A 1 201 ? 23.396 1.918 -2.496 1.00 97.00 201 PRO A O 1
ATOM 1453 N N . VAL A 1 202 ? 22.070 3.170 -3.812 1.00 96.25 202 VAL A N 1
ATOM 1454 C CA . VAL A 1 202 ? 23.065 3.425 -4.863 1.00 96.25 202 VAL A CA 1
ATOM 1455 C C . VAL A 1 202 ? 23.134 4.903 -5.245 1.00 96.25 202 VAL A C 1
ATOM 1457 O O . VAL A 1 202 ? 22.139 5.623 -5.214 1.00 96.25 202 VAL A O 1
ATOM 1460 N N . ILE A 1 203 ? 24.326 5.372 -5.620 1.00 97.31 203 ILE A N 1
ATOM 1461 C CA . ILE A 1 203 ? 24.540 6.714 -6.173 1.00 97.31 203 ILE A CA 1
ATOM 1462 C C . ILE A 1 203 ? 25.047 6.555 -7.602 1.00 97.31 203 ILE A C 1
ATOM 1464 O O . ILE A 1 203 ? 26.105 5.963 -7.815 1.00 97.31 203 ILE A O 1
ATOM 1468 N N . LEU A 1 204 ? 24.317 7.117 -8.562 1.00 98.06 204 LEU A N 1
ATOM 1469 C CA . LEU A 1 204 ? 24.641 7.071 -9.984 1.00 98.06 204 LEU A CA 1
ATOM 1470 C C . LEU A 1 204 ? 24.856 8.490 -10.510 1.00 98.06 204 LEU A C 1
ATOM 1472 O O . LEU A 1 204 ? 24.155 9.432 -10.130 1.00 98.06 204 LEU A O 1
ATOM 1476 N N . THR A 1 205 ? 25.844 8.669 -11.382 1.00 98.31 205 THR A N 1
ATOM 1477 C CA . THR A 1 205 ? 25.979 9.918 -12.138 1.00 98.31 205 THR A CA 1
ATOM 1478 C C . THR A 1 205 ? 25.227 9.801 -13.456 1.00 98.31 205 THR A C 1
ATOM 1480 O O . THR A 1 205 ? 25.156 8.716 -14.026 1.00 98.31 205 THR A O 1
ATOM 1483 N N . TRP A 1 206 ? 24.678 10.903 -13.964 1.00 98.19 206 TRP A N 1
ATOM 1484 C CA . TRP A 1 206 ? 24.033 10.911 -15.280 1.00 98.19 206 TRP A CA 1
ATOM 1485 C C . TRP A 1 206 ? 24.393 12.149 -16.098 1.00 98.19 206 TRP A C 1
ATOM 1487 O O . TRP A 1 206 ? 24.718 13.196 -15.533 1.00 98.19 206 TRP A O 1
ATOM 1497 N N . ALA A 1 207 ? 24.323 12.051 -17.423 1.00 97.56 207 ALA A N 1
ATOM 1498 C CA . ALA A 1 207 ? 24.489 13.192 -18.318 1.00 97.56 207 ALA A CA 1
ATOM 1499 C C . ALA A 1 207 ? 23.714 13.024 -19.629 1.00 97.56 207 ALA A C 1
ATOM 1501 O O . ALA A 1 207 ? 23.403 11.916 -20.060 1.00 97.56 207 ALA A O 1
ATOM 1502 N N . ALA A 1 208 ? 23.431 14.150 -20.286 1.00 95.44 208 ALA A N 1
ATOM 1503 C CA . ALA A 1 208 ? 23.040 14.142 -21.688 1.00 95.44 208 ALA A CA 1
ATOM 1504 C C . ALA A 1 208 ? 24.293 13.983 -22.553 1.00 95.44 208 ALA A C 1
ATOM 1506 O O . ALA A 1 208 ? 25.240 14.764 -22.420 1.00 95.44 208 ALA A O 1
ATOM 1507 N N . ARG A 1 209 ? 24.279 12.982 -23.430 1.00 93.44 209 ARG A N 1
ATOM 1508 C CA . ARG A 1 209 ? 25.431 12.556 -24.223 1.00 93.44 209 ARG A CA 1
ATOM 1509 C C . ARG A 1 209 ? 25.922 13.668 -25.157 1.00 93.44 209 ARG A C 1
ATOM 1511 O O . ARG A 1 209 ? 25.120 14.373 -25.780 1.00 93.44 209 ARG A O 1
ATOM 1518 N N . GLU A 1 210 ? 27.241 13.825 -25.260 1.00 93.12 210 GLU A N 1
ATOM 1519 C CA . GLU A 1 210 ? 27.907 14.808 -26.126 1.00 93.12 210 GLU A CA 1
ATOM 1520 C C . GLU A 1 210 ? 28.228 14.236 -27.510 1.00 93.12 210 GLU A C 1
ATOM 1522 O O . GLU A 1 210 ? 28.056 14.925 -28.522 1.00 93.12 210 GLU A O 1
ATOM 1527 N N . THR A 1 211 ? 28.677 12.983 -27.570 1.00 88.75 211 THR A N 1
ATOM 1528 C CA . THR A 1 211 ? 29.107 12.327 -28.812 1.00 88.75 211 THR A CA 1
ATOM 1529 C C . THR A 1 211 ? 28.135 11.230 -29.264 1.00 88.75 211 THR A C 1
ATOM 1531 O O . THR A 1 211 ? 27.286 10.800 -28.490 1.00 88.75 211 THR A O 1
ATOM 1534 N N . PRO A 1 212 ? 28.176 10.778 -30.534 1.00 81.81 212 PRO A N 1
ATOM 1535 C CA . PRO A 1 212 ? 27.463 9.565 -30.937 1.00 81.81 212 PRO A CA 1
ATOM 1536 C C . PRO A 1 212 ? 27.906 8.358 -30.097 1.00 81.81 212 PRO A C 1
ATOM 1538 O O . PRO A 1 212 ? 29.013 8.362 -29.565 1.00 81.81 212 PRO A O 1
ATOM 1541 N N . GLY A 1 213 ? 27.055 7.331 -30.014 1.00 73.56 213 GLY A N 1
ATOM 1542 C CA . GLY A 1 213 ? 27.346 6.109 -29.259 1.00 73.56 213 GLY A CA 1
ATOM 1543 C C . GLY A 1 213 ? 28.597 5.343 -29.724 1.00 73.56 213 GLY A C 1
ATOM 1544 O O . GLY A 1 213 ? 29.326 5.757 -30.627 1.00 73.56 213 GLY A O 1
ATOM 1545 N N . THR A 1 214 ? 28.855 4.194 -29.112 1.00 71.19 214 THR A N 1
ATOM 1546 C CA . THR A 1 214 ? 29.956 3.279 -29.458 1.00 71.19 214 THR A CA 1
ATOM 1547 C C . THR A 1 214 ? 29.490 2.151 -30.394 1.00 71.19 214 THR A C 1
ATOM 1549 O O . THR A 1 214 ? 28.317 2.077 -30.753 1.00 71.19 214 THR A O 1
ATOM 1552 N N . GLU A 1 215 ? 30.389 1.257 -30.841 1.00 58.03 215 GLU A N 1
ATOM 1553 C CA . GLU A 1 215 ? 30.027 0.132 -31.737 1.00 58.03 215 GLU A CA 1
ATOM 1554 C C . GLU A 1 215 ? 28.914 -0.779 -31.169 1.00 58.03 215 GLU A C 1
ATOM 1556 O O . GLU A 1 215 ? 28.225 -1.437 -31.946 1.00 58.03 215 GLU A O 1
ATOM 1561 N N . GLY A 1 216 ? 28.689 -0.770 -29.846 1.00 57.09 216 GLY A N 1
ATOM 1562 C CA . GLY A 1 216 ? 27.579 -1.466 -29.183 1.00 57.09 216 GLY A CA 1
ATOM 1563 C C . GLY A 1 216 ? 26.219 -0.752 -29.250 1.00 57.09 216 GLY A C 1
ATOM 1564 O O . GLY A 1 216 ? 25.218 -1.289 -28.801 1.00 57.09 216 GLY A O 1
ATOM 1565 N N . GLU A 1 217 ? 26.154 0.440 -29.838 1.00 63.78 217 GLU A N 1
ATOM 1566 C CA . GLU A 1 217 ? 24.953 1.283 -29.929 1.00 63.78 217 GLU A CA 1
ATOM 1567 C C . GLU A 1 217 ? 24.662 1.592 -31.410 1.00 63.78 217 GLU A C 1
ATOM 1569 O O . GLU A 1 217 ? 24.486 2.740 -31.828 1.00 63.78 217 GLU A O 1
ATOM 1574 N N . ALA A 1 218 ? 24.685 0.543 -32.241 1.00 59.62 218 ALA A N 1
ATOM 1575 C CA . ALA A 1 218 ? 24.817 0.633 -33.698 1.00 59.62 218 ALA A CA 1
ATOM 1576 C C . ALA A 1 218 ? 23.772 1.531 -34.395 1.00 59.62 218 ALA A C 1
ATOM 1578 O O . ALA A 1 218 ? 24.089 2.175 -35.400 1.00 59.62 218 ALA A O 1
ATOM 1579 N N . PHE A 1 219 ? 22.552 1.621 -33.858 1.00 61.12 219 PHE A N 1
ATOM 1580 C CA . PHE A 1 219 ? 21.479 2.467 -34.394 1.00 61.12 219 PHE A CA 1
ATOM 1581 C C . PHE A 1 219 ? 21.759 3.968 -34.235 1.00 61.12 219 PHE A C 1
ATOM 1583 O O . PHE A 1 219 ? 21.416 4.760 -35.117 1.00 61.12 219 PHE A O 1
ATOM 1590 N N . ALA A 1 220 ? 22.428 4.365 -33.152 1.00 59.16 220 ALA A N 1
ATOM 1591 C CA . ALA A 1 220 ? 22.686 5.761 -32.820 1.00 59.16 220 ALA A CA 1
ATOM 1592 C C . ALA A 1 220 ? 23.892 6.361 -33.565 1.00 59.16 220 ALA A C 1
ATOM 1594 O O . ALA A 1 220 ? 24.001 7.581 -33.689 1.00 59.16 220 ALA A O 1
ATOM 1595 N N . LEU A 1 221 ? 24.784 5.529 -34.114 1.00 62.53 221 LEU A N 1
ATOM 1596 C CA . LEU A 1 221 ? 26.067 5.961 -34.686 1.00 62.53 221 LEU A CA 1
ATOM 1597 C C . LEU A 1 221 ? 25.962 6.942 -35.867 1.00 62.53 221 LEU A C 1
ATOM 1599 O O . LEU A 1 221 ? 26.866 7.752 -36.069 1.00 62.53 221 LEU A O 1
ATOM 1603 N N . SER A 1 222 ? 24.891 6.881 -36.668 1.00 65.56 222 SER A N 1
ATOM 1604 C CA . SER A 1 222 ? 24.766 7.674 -37.910 1.00 65.56 222 SER A CA 1
ATOM 1605 C C . SER A 1 222 ? 23.649 8.722 -37.902 1.00 65.56 222 SER A C 1
ATOM 1607 O O . SER A 1 222 ? 23.597 9.567 -38.797 1.00 65.56 222 SER A O 1
ATOM 1609 N N . THR A 1 223 ? 22.781 8.702 -36.891 1.00 78.00 223 THR A N 1
ATOM 1610 C CA . THR A 1 223 ? 21.578 9.551 -36.796 1.00 78.00 223 THR A CA 1
ATOM 1611 C C . THR A 1 223 ? 21.474 10.290 -35.459 1.00 78.00 223 THR A C 1
ATOM 1613 O O . THR A 1 223 ? 20.440 10.898 -35.164 1.00 78.00 223 THR A O 1
ATOM 1616 N N . PHE A 1 224 ? 22.556 10.267 -34.670 1.00 86.94 224 PHE A N 1
ATOM 1617 C CA . PHE A 1 224 ? 22.665 10.911 -33.367 1.00 86.94 224 PHE A CA 1
ATOM 1618 C C . PHE A 1 224 ? 22.218 12.372 -33.386 1.00 86.94 224 PHE A C 1
ATOM 1620 O O . PHE A 1 224 ? 22.604 13.165 -34.249 1.00 86.94 224 PHE A O 1
ATOM 1627 N N . THR A 1 225 ? 21.439 12.741 -32.378 1.00 87.50 225 THR A N 1
ATOM 1628 C CA . THR A 1 225 ? 21.142 14.127 -32.031 1.00 87.50 225 THR A CA 1
ATOM 1629 C C . THR A 1 225 ? 21.269 14.269 -30.509 1.00 87.50 225 THR A C 1
ATOM 1631 O O . THR A 1 225 ? 20.681 13.467 -29.783 1.00 87.50 225 THR A O 1
ATOM 1634 N N . PRO A 1 226 ? 22.005 15.263 -29.986 1.00 88.62 226 PRO A N 1
ATOM 1635 C CA . PRO A 1 226 ? 21.994 15.531 -28.553 1.00 88.62 226 PRO A CA 1
ATOM 1636 C C . PRO A 1 226 ? 20.599 15.917 -28.065 1.00 88.62 226 PRO A C 1
ATOM 1638 O O . PRO A 1 226 ? 19.842 16.569 -28.793 1.00 88.62 226 PRO A O 1
ATOM 1641 N N . LEU A 1 227 ? 20.284 15.576 -26.816 1.00 89.75 227 LEU A N 1
ATOM 1642 C CA . LEU A 1 227 ? 19.048 16.040 -26.193 1.00 89.75 227 LEU A CA 1
ATOM 1643 C C . LEU A 1 227 ? 19.034 17.568 -26.091 1.00 89.75 227 LEU A C 1
ATOM 1645 O O . LEU A 1 227 ? 20.052 18.216 -25.835 1.00 89.75 227 LEU A O 1
ATOM 1649 N N . ASN A 1 228 ? 17.854 18.150 -26.272 1.00 88.38 228 ASN A N 1
ATOM 1650 C CA . ASN A 1 228 ? 17.621 19.568 -26.041 1.00 88.38 228 ASN A CA 1
ATOM 1651 C C . ASN A 1 228 ? 17.328 19.849 -24.552 1.00 88.38 228 ASN A C 1
ATOM 1653 O O . ASN A 1 228 ? 17.112 18.939 -23.754 1.00 88.38 228 ASN A O 1
ATOM 1657 N N . GLY A 1 229 ? 17.283 21.130 -24.172 1.00 88.00 229 GLY A N 1
ATOM 1658 C CA . GLY A 1 229 ? 17.075 21.523 -22.773 1.00 88.00 229 GLY A CA 1
ATOM 1659 C C . GLY A 1 229 ? 15.749 21.054 -22.155 1.00 88.00 229 GLY A C 1
ATOM 1660 O O . GLY A 1 229 ? 15.714 20.772 -20.962 1.00 88.00 229 GLY A O 1
ATOM 1661 N N . GLU A 1 230 ? 14.676 20.935 -22.941 1.00 86.44 230 GLU A N 1
ATOM 1662 C CA . GLU A 1 230 ? 13.382 20.436 -22.453 1.00 86.44 230 GLU A CA 1
ATOM 1663 C C . GLU A 1 230 ? 13.454 18.941 -22.130 1.00 86.44 230 GLU A C 1
ATOM 1665 O O . GLU A 1 230 ? 13.018 18.511 -21.065 1.00 86.44 230 GLU A O 1
ATOM 1670 N N . GLN A 1 231 ? 14.075 18.156 -23.010 1.00 88.81 231 GLN A N 1
ATOM 1671 C CA . GLN A 1 231 ? 14.270 16.723 -22.808 1.00 88.81 231 GLN A CA 1
ATOM 1672 C C . GLN A 1 231 ? 15.171 16.447 -21.598 1.00 88.81 231 GLN A C 1
ATOM 1674 O O . GLN A 1 231 ? 14.841 15.608 -20.764 1.00 88.81 231 GLN A O 1
ATOM 1679 N N . ILE A 1 232 ? 16.260 17.211 -21.448 1.00 91.81 232 ILE A N 1
ATOM 1680 C CA . ILE A 1 232 ? 17.150 17.131 -20.278 1.00 91.81 232 ILE A CA 1
ATOM 1681 C C . ILE A 1 232 ? 16.380 17.441 -18.990 1.00 91.81 232 ILE A C 1
ATOM 1683 O O . ILE A 1 232 ? 16.518 16.720 -18.004 1.00 91.81 232 ILE A O 1
ATOM 1687 N N . ALA A 1 233 ? 15.533 18.475 -18.997 1.00 91.75 233 ALA A N 1
ATOM 1688 C CA . ALA A 1 233 ? 14.715 18.822 -17.837 1.00 91.75 233 ALA A CA 1
ATOM 1689 C C . ALA A 1 233 ? 13.725 17.704 -17.463 1.00 91.75 233 ALA A C 1
ATOM 1691 O O . ALA A 1 233 ? 13.460 17.494 -16.281 1.00 91.75 233 ALA A O 1
ATOM 1692 N N . LYS A 1 234 ? 13.200 16.959 -18.445 1.00 91.69 234 LYS A N 1
ATOM 1693 C CA . LYS A 1 234 ? 12.296 15.823 -18.203 1.00 91.69 234 LYS A CA 1
ATOM 1694 C C . LYS A 1 234 ? 13.017 14.604 -17.647 1.00 91.69 234 LYS A C 1
ATOM 1696 O O . LYS A 1 234 ? 12.513 14.014 -16.697 1.00 91.69 234 LYS A O 1
ATOM 1701 N N . VAL A 1 235 ? 14.214 14.295 -18.146 1.00 94.56 235 VAL A N 1
ATOM 1702 C CA . VAL A 1 235 ? 15.085 13.274 -17.540 1.00 94.56 235 VAL A CA 1
ATOM 1703 C C . VAL A 1 235 ? 15.398 13.644 -16.089 1.00 94.56 235 VAL A C 1
ATOM 1705 O O . VAL A 1 235 ? 15.198 12.831 -15.192 1.00 94.56 235 VAL A O 1
ATOM 1708 N N . GLN A 1 236 ? 15.791 14.895 -15.828 1.00 95.31 236 GLN A N 1
ATOM 1709 C CA . GLN A 1 236 ? 16.046 15.372 -14.468 1.00 95.31 236 GLN A CA 1
ATOM 1710 C C . GLN A 1 236 ? 14.812 15.233 -13.564 1.00 95.31 236 GLN A C 1
ATOM 1712 O O . GLN A 1 236 ? 14.944 14.801 -12.421 1.00 95.31 236 GLN A O 1
ATOM 1717 N N . GLN A 1 237 ? 13.622 15.580 -14.068 1.00 94.94 237 GLN A N 1
ATOM 1718 C CA . GLN A 1 237 ? 12.362 15.430 -13.340 1.00 94.94 237 GLN A CA 1
ATOM 1719 C C . GLN A 1 237 ? 12.087 13.962 -12.982 1.00 94.94 237 GLN A C 1
ATOM 1721 O O . GLN A 1 237 ? 11.721 13.685 -11.844 1.00 94.94 237 GLN A O 1
ATOM 1726 N N . ILE A 1 238 ? 12.278 13.031 -13.924 1.00 96.62 238 ILE A N 1
ATOM 1727 C CA . ILE A 1 238 ? 12.028 11.601 -13.697 1.00 96.62 238 ILE A CA 1
ATOM 1728 C C . ILE A 1 238 ? 13.034 11.022 -12.706 1.00 96.62 238 ILE A C 1
ATOM 1730 O O . ILE A 1 238 ? 12.628 10.369 -11.757 1.00 96.62 238 ILE A O 1
ATOM 1734 N N . LEU A 1 239 ? 14.329 11.311 -12.854 1.00 98.25 239 LEU A N 1
ATOM 1735 C CA . LEU A 1 239 ? 15.351 10.823 -11.922 1.00 98.25 239 LEU A CA 1
ATOM 1736 C C . LEU A 1 239 ? 15.163 11.385 -10.502 1.00 98.25 239 LEU A C 1
ATOM 1738 O O . LEU A 1 239 ? 15.382 10.674 -9.516 1.00 98.25 239 LEU A O 1
ATOM 1742 N N . ALA A 1 240 ? 14.730 12.645 -10.384 1.00 96.81 240 ALA A N 1
ATOM 1743 C CA . ALA A 1 240 ? 14.373 13.239 -9.098 1.00 96.81 240 ALA A CA 1
ATOM 1744 C C . ALA A 1 240 ? 13.163 12.532 -8.476 1.00 96.81 240 ALA A C 1
ATOM 1746 O O . ALA A 1 240 ? 13.258 12.108 -7.329 1.00 96.81 240 ALA A O 1
ATOM 1747 N N . MET A 1 241 ? 12.090 12.329 -9.252 1.00 96.38 241 MET A N 1
ATOM 1748 C CA . MET A 1 241 ? 10.927 11.545 -8.834 1.00 96.38 241 MET A CA 1
ATOM 1749 C C . MET A 1 241 ? 11.354 10.146 -8.384 1.00 96.38 241 MET A C 1
ATOM 1751 O O . MET A 1 241 ? 11.013 9.758 -7.282 1.00 96.38 241 MET A O 1
ATOM 1755 N N . THR A 1 242 ? 12.146 9.403 -9.159 1.00 98.12 242 THR A N 1
ATOM 1756 C CA . THR A 1 242 ? 12.623 8.061 -8.781 1.00 98.12 242 THR A CA 1
ATOM 1757 C C . THR A 1 242 ? 13.353 8.063 -7.440 1.00 98.12 242 THR A C 1
ATOM 1759 O O . THR A 1 242 ? 13.103 7.190 -6.613 1.00 98.12 242 THR A O 1
ATOM 1762 N N . SER A 1 243 ? 14.185 9.077 -7.180 1.00 98.19 243 SER A N 1
ATOM 1763 C CA . SER A 1 243 ? 14.877 9.221 -5.890 1.00 98.19 243 SER A CA 1
ATOM 1764 C C . SER A 1 243 ? 13.916 9.442 -4.715 1.00 98.19 243 SER A C 1
ATOM 1766 O O . SER A 1 243 ? 14.301 9.214 -3.574 1.00 98.19 243 SER A O 1
ATOM 1768 N N . GLU A 1 244 ? 12.676 9.885 -4.950 1.00 97.00 244 GLU A N 1
ATOM 1769 C CA . GLU A 1 244 ? 11.656 9.980 -3.900 1.00 97.00 244 GLU A CA 1
ATOM 1770 C C . GLU A 1 244 ? 11.171 8.595 -3.455 1.00 97.00 244 GLU A C 1
ATOM 1772 O O . GLU A 1 244 ? 10.920 8.417 -2.269 1.00 97.00 244 GLU A O 1
ATOM 1777 N N . TYR A 1 245 ? 11.068 7.617 -4.361 1.00 97.62 245 TYR A N 1
ATOM 1778 C CA . TYR A 1 245 ? 10.525 6.279 -4.067 1.00 97.62 245 TYR A CA 1
ATOM 1779 C C . TYR A 1 245 ? 11.579 5.331 -3.492 1.00 97.62 245 TYR A C 1
ATOM 1781 O O . TYR A 1 245 ? 11.277 4.491 -2.636 1.00 97.62 245 TYR A O 1
ATOM 1789 N N . VAL A 1 246 ? 12.820 5.436 -3.979 1.00 97.69 246 VAL A N 1
ATOM 1790 C CA . VAL A 1 246 ? 13.851 4.412 -3.766 1.00 97.69 246 VAL A CA 1
ATOM 1791 C C . VAL A 1 246 ? 15.188 4.981 -3.317 1.00 97.69 246 VAL A C 1
ATOM 1793 O O . VAL A 1 246 ? 15.502 6.146 -3.542 1.00 97.69 246 VAL A O 1
ATOM 1796 N N . GLY A 1 247 ? 16.025 4.133 -2.722 1.00 97.50 247 GLY A N 1
ATOM 1797 C CA . GLY A 1 247 ? 17.384 4.437 -2.276 1.00 97.50 247 GLY A CA 1
ATOM 1798 C C . GLY A 1 247 ? 18.392 4.677 -3.407 1.00 97.50 247 GLY A C 1
ATOM 1799 O O . GLY A 1 247 ? 19.588 4.487 -3.205 1.00 97.50 247 GLY A O 1
ATOM 1800 N N . ALA A 1 248 ? 17.950 5.090 -4.595 1.00 97.56 248 ALA A N 1
ATOM 1801 C CA . ALA A 1 248 ? 18.815 5.494 -5.697 1.00 97.56 248 ALA A CA 1
ATOM 1802 C C . ALA A 1 248 ? 18.916 7.025 -5.744 1.00 97.56 248 ALA A C 1
ATOM 1804 O O . ALA A 1 248 ? 17.907 7.720 -5.716 1.00 97.56 248 ALA A O 1
ATOM 1805 N N . THR A 1 249 ? 20.131 7.570 -5.817 1.00 98.06 249 THR A N 1
ATOM 1806 C CA . THR A 1 249 ? 20.373 9.015 -5.964 1.00 98.06 249 THR A CA 1
ATOM 1807 C C . THR A 1 249 ? 21.102 9.306 -7.267 1.00 98.06 249 THR A C 1
ATOM 1809 O O . THR A 1 249 ? 22.144 8.710 -7.543 1.00 98.06 249 THR A O 1
ATOM 1812 N N . PHE A 1 250 ? 20.612 10.285 -8.030 1.00 98.50 250 PHE A N 1
ATOM 1813 C CA . PHE A 1 250 ? 21.171 10.646 -9.334 1.00 98.50 250 PHE A CA 1
ATOM 1814 C C . PHE A 1 250 ? 21.844 12.020 -9.311 1.00 98.50 250 PHE A C 1
ATOM 1816 O O . PHE A 1 250 ? 21.216 13.036 -9.017 1.00 98.50 250 PHE A O 1
ATOM 1823 N N . THR A 1 251 ? 23.128 12.074 -9.666 1.00 97.56 251 THR A N 1
ATOM 1824 C CA . THR A 1 251 ? 23.902 13.324 -9.738 1.00 97.56 251 THR A CA 1
ATOM 1825 C C . THR A 1 251 ? 24.207 13.687 -11.186 1.00 97.56 251 THR A C 1
ATOM 1827 O O . THR A 1 251 ? 24.944 12.971 -11.862 1.00 97.56 251 THR A O 1
ATOM 1830 N N . GLN A 1 252 ? 23.680 14.817 -11.663 1.00 96.88 252 GLN A N 1
ATOM 1831 C CA . GLN A 1 252 ? 23.944 15.266 -13.029 1.00 96.88 252 GLN A CA 1
ATOM 1832 C C . GLN A 1 252 ? 25.392 15.753 -13.187 1.00 96.88 252 GLN A C 1
ATOM 1834 O O . GLN A 1 252 ? 25.856 16.625 -12.445 1.00 96.88 252 GLN A O 1
ATOM 1839 N N . VAL A 1 253 ? 26.094 15.238 -14.192 1.00 97.00 253 VAL A N 1
ATOM 1840 C CA . VAL A 1 253 ? 27.406 15.723 -14.627 1.00 97.00 253 VAL A CA 1
ATOM 1841 C C . VAL A 1 253 ? 27.201 16.815 -15.671 1.00 97.00 253 VAL A C 1
ATOM 1843 O O . VAL A 1 253 ? 26.413 16.665 -16.598 1.00 97.00 253 VAL A O 1
ATOM 1846 N N . ASN A 1 254 ? 27.916 17.930 -15.506 1.00 92.75 254 ASN A N 1
ATOM 1847 C CA . ASN A 1 254 ? 27.776 19.139 -16.324 1.00 92.75 254 ASN A CA 1
ATOM 1848 C C . ASN A 1 254 ? 26.312 19.630 -16.485 1.00 92.75 254 ASN A C 1
ATOM 1850 O O . ASN A 1 254 ? 25.801 19.658 -17.601 1.00 92.75 254 ASN A O 1
ATOM 1854 N N . PRO A 1 255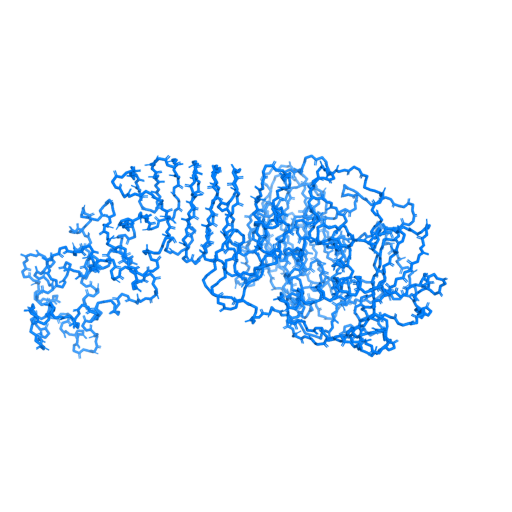 ? 25.637 20.100 -15.415 1.00 86.62 255 PRO A N 1
ATOM 1855 C CA . PRO A 1 255 ? 24.211 20.469 -15.460 1.00 86.62 255 PRO A CA 1
ATOM 1856 C C . PRO A 1 255 ? 23.826 21.549 -16.484 1.00 86.62 255 PRO A C 1
ATOM 1858 O O . PRO A 1 255 ? 22.653 21.738 -16.792 1.00 86.62 255 PRO A O 1
ATOM 1861 N N . THR A 1 256 ? 24.804 22.301 -16.992 1.00 81.19 256 THR A N 1
ATOM 1862 C CA . THR A 1 256 ? 24.607 23.363 -17.988 1.00 81.19 256 THR A CA 1
ATOM 1863 C C . THR A 1 256 ? 24.915 22.929 -19.423 1.00 81.19 256 THR A C 1
ATOM 1865 O O . THR A 1 256 ? 24.899 23.772 -20.319 1.00 81.19 256 THR A O 1
ATOM 1868 N N . GLY A 1 257 ? 25.253 21.660 -19.662 1.00 84.25 257 GLY A N 1
ATOM 1869 C CA . GLY A 1 257 ? 25.684 21.186 -20.972 1.00 84.25 257 GLY A CA 1
ATOM 1870 C C . GLY A 1 257 ? 25.642 19.668 -21.124 1.00 84.25 257 GLY A C 1
ATOM 1871 O O . GLY A 1 257 ? 24.930 18.973 -20.410 1.00 84.25 257 GLY A O 1
ATOM 1872 N N . LEU A 1 258 ? 26.393 19.179 -22.107 1.00 94.88 258 LEU A N 1
ATOM 1873 C CA . LEU A 1 258 ? 26.506 17.759 -22.436 1.00 94.88 258 LEU A CA 1
ATOM 1874 C C . LEU A 1 258 ? 27.757 17.160 -21.781 1.00 94.88 258 LEU A C 1
ATOM 1876 O O . LEU A 1 258 ? 28.694 17.893 -21.446 1.00 94.88 258 LEU A O 1
ATOM 1880 N N . SER A 1 259 ? 27.784 15.848 -21.579 1.00 95.75 259 SER A N 1
ATOM 1881 C CA . SER A 1 259 ? 28.969 15.129 -21.115 1.00 95.75 259 SER A CA 1
ATOM 1882 C C . SER A 1 259 ? 28.862 13.642 -21.429 1.00 95.75 259 SER A C 1
ATOM 1884 O O . SER A 1 259 ? 27.786 13.070 -21.306 1.00 95.75 259 SER A O 1
ATOM 1886 N N . ASP A 1 260 ? 29.997 13.018 -21.737 1.00 94.19 260 ASP A N 1
ATOM 1887 C CA . ASP A 1 260 ? 30.138 11.556 -21.819 1.00 94.19 260 ASP A CA 1
ATOM 1888 C C . ASP A 1 260 ? 30.801 10.973 -20.549 1.00 94.19 260 ASP A C 1
ATOM 1890 O O . ASP A 1 260 ? 31.261 9.840 -20.535 1.00 94.19 260 ASP A O 1
ATOM 1894 N N . ALA A 1 261 ? 30.927 11.770 -19.479 1.00 95.19 261 ALA A N 1
ATOM 1895 C CA . ALA A 1 261 ? 31.653 11.412 -18.257 1.00 95.19 261 ALA A CA 1
ATOM 1896 C C . ALA A 1 261 ? 30.711 11.048 -17.093 1.00 95.19 261 ALA A C 1
ATOM 1898 O O . ALA A 1 261 ? 30.902 11.522 -15.970 1.00 95.19 261 ALA A O 1
ATOM 1899 N N . ALA A 1 262 ? 29.680 10.248 -17.362 1.00 96.69 262 ALA A N 1
ATOM 1900 C CA . ALA A 1 262 ? 28.692 9.819 -16.376 1.00 96.69 262 ALA A CA 1
ATOM 1901 C C . ALA A 1 262 ? 28.383 8.322 -16.504 1.00 96.69 262 ALA A C 1
ATOM 1903 O O . ALA A 1 262 ? 28.688 7.724 -17.526 1.00 96.69 262 ALA A O 1
ATOM 1904 N N . THR A 1 263 ? 27.796 7.739 -15.458 1.00 95.38 263 THR A N 1
ATOM 1905 C CA . THR A 1 263 ? 27.391 6.327 -15.430 1.00 95.38 263 THR A CA 1
ATOM 1906 C C . THR A 1 263 ? 26.189 6.052 -16.328 1.00 95.38 263 THR A C 1
ATOM 1908 O O . THR A 1 263 ? 26.186 5.045 -17.009 1.00 95.38 263 THR A O 1
ATOM 1911 N N . LEU A 1 264 ? 25.184 6.932 -16.322 1.00 96.38 264 LEU A N 1
ATOM 1912 C CA . LEU A 1 264 ? 24.017 6.837 -17.200 1.00 96.38 264 LEU A CA 1
ATOM 1913 C C . LEU A 1 264 ? 24.097 7.933 -18.265 1.00 96.38 264 LEU A C 1
ATOM 1915 O O . LEU A 1 264 ? 24.056 9.126 -17.925 1.00 96.38 264 LEU A O 1
ATOM 1919 N N . LEU A 1 265 ? 24.184 7.567 -19.542 1.00 95.12 265 LEU A N 1
ATOM 1920 C CA . LEU A 1 265 ? 24.163 8.527 -20.641 1.00 95.12 265 LEU A CA 1
ATOM 1921 C C . LEU A 1 265 ? 22.831 8.475 -21.379 1.00 95.12 265 LEU A C 1
ATOM 1923 O O . LEU A 1 265 ? 22.385 7.443 -21.869 1.00 95.12 265 LEU A O 1
ATOM 1927 N N . PHE A 1 266 ? 22.209 9.643 -21.500 1.00 94.38 266 PHE A N 1
ATOM 1928 C CA . PHE A 1 266 ? 20.979 9.819 -22.259 1.00 94.38 266 PHE A CA 1
ATOM 1929 C C . PHE A 1 266 ? 21.333 10.369 -23.638 1.00 94.38 266 PHE A C 1
ATOM 1931 O O . PHE A 1 266 ? 21.952 11.430 -23.751 1.00 94.38 266 PHE A O 1
ATOM 1938 N N . GLY A 1 267 ? 20.928 9.672 -24.692 1.00 91.50 267 GLY A N 1
ATOM 1939 C CA . GLY A 1 267 ? 21.118 10.063 -26.083 1.00 91.50 267 GLY A CA 1
ATOM 1940 C C . GLY A 1 267 ? 19.815 10.038 -26.877 1.00 91.50 267 GLY A C 1
ATOM 1941 O O . GLY A 1 267 ? 18.782 9.541 -26.431 1.00 91.50 267 GLY A O 1
ATOM 1942 N N . SER A 1 268 ? 19.846 10.587 -28.091 1.00 88.69 268 SER A N 1
ATOM 1943 C CA . SER A 1 268 ? 18.723 10.453 -29.018 1.00 88.69 268 SER A CA 1
ATOM 1944 C C . SER A 1 268 ? 19.186 10.221 -30.449 1.00 88.69 268 SER A C 1
ATOM 1946 O O . SER A 1 268 ? 20.312 10.565 -30.825 1.00 88.69 268 SER A O 1
ATOM 1948 N N . TYR A 1 269 ? 18.316 9.621 -31.251 1.00 85.06 269 TYR A N 1
ATOM 1949 C CA . TYR A 1 269 ? 18.567 9.293 -32.649 1.00 85.06 269 TYR A CA 1
ATOM 1950 C C . TYR A 1 269 ? 17.314 9.543 -33.499 1.00 85.06 269 TYR A C 1
ATOM 1952 O O . TYR A 1 269 ? 16.226 9.795 -32.978 1.00 85.06 269 TYR A O 1
ATOM 1960 N N . LYS A 1 270 ? 17.465 9.524 -34.827 1.00 81.44 270 LYS A N 1
ATOM 1961 C CA . LYS A 1 270 ? 16.351 9.666 -35.781 1.00 81.44 270 LYS A CA 1
ATOM 1962 C C . LYS A 1 270 ? 16.325 8.476 -36.721 1.00 81.44 270 LYS A C 1
ATOM 1964 O O . LYS A 1 270 ? 17.201 8.362 -37.577 1.00 81.44 270 LYS A O 1
ATOM 1969 N N . ASN A 1 271 ? 15.335 7.606 -36.570 1.00 73.88 271 ASN A N 1
ATOM 1970 C CA . ASN A 1 271 ? 15.157 6.460 -37.451 1.00 73.88 271 ASN A CA 1
ATOM 1971 C C . ASN A 1 271 ? 13.681 6.299 -37.826 1.00 73.88 271 ASN A C 1
ATOM 1973 O O . ASN A 1 271 ? 12.858 5.943 -36.988 1.00 73.88 271 ASN A O 1
ATOM 1977 N N . ASP A 1 272 ? 13.373 6.532 -39.102 1.00 62.59 272 ASP A N 1
ATOM 1978 C CA . ASP A 1 272 ? 12.007 6.496 -39.635 1.00 62.59 272 ASP A CA 1
ATOM 1979 C C . ASP A 1 272 ? 11.555 5.073 -40.039 1.00 62.59 272 ASP A C 1
ATOM 1981 O O . ASP A 1 272 ? 10.436 4.902 -40.517 1.00 62.59 272 ASP A O 1
ATOM 1985 N N . GLY A 1 273 ? 12.420 4.056 -39.902 1.00 58.59 273 GLY A N 1
ATOM 1986 C CA . GLY A 1 273 ? 12.155 2.683 -40.356 1.00 58.59 273 GLY A CA 1
ATOM 1987 C C . GLY A 1 273 ? 12.374 1.572 -39.322 1.00 58.59 273 GLY A C 1
ATOM 1988 O O . GLY A 1 273 ? 12.263 0.406 -39.697 1.00 58.59 273 GLY A O 1
ATOM 1989 N N . GLY A 1 274 ? 12.716 1.907 -38.073 1.00 61.97 274 GLY A N 1
ATOM 1990 C CA . GLY A 1 274 ? 12.852 0.940 -36.972 1.00 61.97 274 GLY A CA 1
ATOM 1991 C C . GLY A 1 274 ? 11.540 0.762 -36.193 1.00 61.97 274 GLY A C 1
ATOM 1992 O O . GLY A 1 274 ? 10.759 1.715 -36.131 1.00 61.97 274 GLY A O 1
ATOM 1993 N N . PRO A 1 275 ? 11.264 -0.431 -35.632 1.00 59.53 275 PRO A N 1
ATOM 1994 C CA . PRO A 1 275 ? 10.100 -0.672 -34.773 1.00 59.53 275 PRO A CA 1
ATOM 1995 C C . PRO A 1 275 ? 10.204 -0.002 -33.391 1.00 59.53 275 PRO A C 1
ATOM 1997 O O . PRO A 1 275 ? 9.200 0.053 -32.685 1.00 59.53 275 PRO A O 1
ATOM 2000 N N . GLU A 1 276 ? 11.382 0.494 -32.999 1.00 69.25 276 GLU A N 1
ATOM 2001 C CA . GLU A 1 276 ? 11.663 0.977 -31.647 1.00 69.25 276 GLU A CA 1
ATOM 2002 C C . GLU A 1 276 ? 11.363 2.482 -31.475 1.00 69.25 276 GLU A C 1
ATOM 2004 O O . GLU A 1 276 ? 11.851 3.347 -32.219 1.00 69.25 276 GLU A O 1
ATOM 2009 N N . GLY A 1 277 ? 10.573 2.809 -30.451 1.00 74.19 277 GLY A N 1
ATOM 2010 C CA . GLY A 1 277 ? 10.314 4.165 -29.967 1.00 74.19 277 GLY A CA 1
ATOM 2011 C C . GLY A 1 277 ? 11.439 4.715 -29.087 1.00 74.19 277 GLY A C 1
ATOM 2012 O O . GLY A 1 277 ? 11.773 5.900 -29.150 1.00 74.19 277 GLY A O 1
ATOM 2013 N N . ALA A 1 278 ? 12.073 3.850 -28.311 1.00 84.88 278 ALA A N 1
ATOM 2014 C CA . ALA A 1 278 ? 13.269 4.113 -27.524 1.00 84.88 278 ALA A CA 1
ATOM 2015 C C . ALA A 1 278 ? 13.913 2.765 -27.158 1.00 84.88 278 ALA A C 1
ATOM 2017 O O . ALA A 1 278 ? 13.364 1.723 -27.518 1.00 84.88 278 ALA A O 1
ATOM 2018 N N . TYR A 1 279 ? 15.098 2.788 -26.555 1.00 85.44 279 TYR A N 1
ATOM 2019 C CA . TYR A 1 279 ? 15.698 1.609 -25.943 1.00 85.44 279 TYR A CA 1
ATOM 2020 C C . TYR A 1 279 ? 16.680 1.984 -24.832 1.00 85.44 279 TYR A C 1
ATOM 2022 O O . TYR A 1 279 ? 17.223 3.095 -24.821 1.00 85.44 279 TYR A O 1
ATOM 2030 N N . ALA A 1 280 ? 16.985 1.030 -23.961 1.00 88.12 280 ALA A N 1
ATOM 2031 C CA . ALA A 1 280 ? 17.996 1.161 -22.923 1.00 88.12 280 ALA A CA 1
ATOM 2032 C C . ALA A 1 280 ? 18.848 -0.101 -22.791 1.00 88.12 280 ALA A C 1
ATOM 2034 O O . ALA A 1 280 ? 18.470 -1.189 -23.236 1.00 88.12 280 ALA A O 1
ATOM 2035 N N . ILE A 1 281 ? 20.016 0.068 -22.176 1.00 85.75 281 ILE A N 1
ATOM 2036 C CA . ILE A 1 281 ? 20.941 -1.020 -21.869 1.00 85.75 281 ILE A CA 1
ATOM 2037 C C . ILE A 1 281 ? 20.862 -1.339 -20.379 1.00 85.75 281 ILE A C 1
ATOM 2039 O O . ILE A 1 281 ? 20.997 -0.452 -19.537 1.00 85.75 281 ILE A O 1
ATOM 2043 N N . PHE A 1 282 ? 20.680 -2.614 -20.042 1.00 86.06 282 PHE A N 1
ATOM 2044 C CA . PHE A 1 282 ? 20.612 -3.052 -18.646 1.00 86.06 282 PHE A CA 1
ATOM 2045 C C . PHE A 1 282 ? 21.926 -2.820 -17.882 1.00 86.06 282 PHE A C 1
ATOM 2047 O O . PHE A 1 282 ? 23.012 -2.852 -18.469 1.00 86.06 282 PHE A O 1
ATOM 2054 N N . PRO A 1 283 ? 21.873 -2.666 -16.549 1.00 87.06 283 PRO A N 1
ATOM 2055 C CA . PRO A 1 283 ? 23.063 -2.792 -15.718 1.00 87.06 283 PRO A CA 1
ATOM 2056 C C . PRO A 1 283 ? 23.583 -4.238 -15.701 1.00 87.06 283 PRO A C 1
ATOM 2058 O O . PRO A 1 283 ? 22.808 -5.179 -15.543 1.00 87.06 283 PRO A O 1
ATOM 2061 N N . GLY A 1 284 ? 24.903 -4.428 -15.796 1.00 73.12 284 GLY A N 1
ATOM 2062 C CA . GLY A 1 284 ? 25.543 -5.731 -15.573 1.00 73.12 284 GLY A CA 1
ATOM 2063 C C . GLY A 1 284 ? 25.707 -6.591 -16.829 1.00 73.12 284 GLY A C 1
ATOM 2064 O O . GLY A 1 284 ? 25.864 -7.808 -16.729 1.00 73.12 284 GLY A O 1
ATOM 2065 N N . THR A 1 285 ? 25.717 -5.988 -18.022 1.00 57.69 285 THR A N 1
ATOM 2066 C CA . THR A 1 285 ? 25.771 -6.728 -19.300 1.00 57.69 285 THR A CA 1
ATOM 2067 C C . THR A 1 285 ? 27.184 -7.170 -19.709 1.00 57.69 285 THR A C 1
ATOM 2069 O O . THR A 1 285 ? 27.357 -7.967 -20.635 1.00 57.69 285 THR A O 1
ATOM 2072 N N . GLN A 1 286 ? 28.228 -6.719 -19.002 1.00 51.41 286 GLN A N 1
ATOM 2073 C CA . GLN A 1 286 ? 29.617 -7.065 -19.317 1.00 51.41 286 GLN A CA 1
ATOM 2074 C C . GLN A 1 286 ? 30.087 -8.368 -18.641 1.00 51.41 286 GLN A C 1
ATOM 2076 O O . GLN A 1 286 ? 30.566 -8.367 -17.513 1.00 51.41 286 GLN A O 1
ATOM 2081 N N . ASN A 1 287 ? 30.044 -9.473 -19.395 1.00 46.97 287 ASN A N 1
ATOM 2082 C CA . ASN A 1 287 ? 30.795 -10.743 -19.276 1.00 46.97 287 ASN A CA 1
ATOM 2083 C C . ASN A 1 287 ? 30.888 -11.507 -17.930 1.00 46.97 287 ASN A C 1
ATOM 2085 O O . ASN A 1 287 ? 31.326 -12.667 -17.959 1.00 46.97 287 ASN A O 1
ATOM 2089 N N . ASN A 1 288 ? 30.438 -10.973 -16.796 1.00 49.31 288 ASN A N 1
ATOM 2090 C CA . ASN A 1 288 ? 30.570 -11.590 -15.475 1.00 49.31 288 ASN A CA 1
ATOM 2091 C C . ASN A 1 288 ? 29.195 -11.841 -14.844 1.00 49.31 288 ASN A C 1
ATOM 2093 O O . ASN A 1 288 ? 28.502 -10.908 -14.457 1.00 49.31 288 ASN A O 1
ATOM 2097 N N . ALA A 1 289 ? 28.828 -13.119 -14.722 1.00 51.66 289 ALA A N 1
ATOM 2098 C CA . ALA A 1 289 ? 27.584 -13.541 -14.084 1.00 51.66 289 ALA A CA 1
ATOM 2099 C C . ALA A 1 289 ? 27.502 -13.022 -12.636 1.00 51.66 289 ALA A C 1
ATOM 2101 O O . ALA A 1 289 ? 28.442 -13.220 -11.861 1.00 51.66 289 ALA A O 1
ATOM 2102 N N . GLY A 1 290 ? 26.392 -12.361 -12.291 1.00 58.81 290 GLY A N 1
ATOM 2103 C CA . GLY A 1 290 ? 26.090 -11.894 -10.931 1.00 58.81 290 GLY A CA 1
ATOM 2104 C C . GLY A 1 290 ? 26.909 -10.695 -10.432 1.00 58.81 290 GLY A C 1
ATOM 2105 O O . GLY A 1 290 ? 26.943 -10.453 -9.227 1.00 58.81 290 GLY A O 1
ATOM 2106 N N . ALA A 1 291 ? 27.601 -9.964 -11.313 1.00 70.56 291 ALA A N 1
ATOM 2107 C CA . ALA A 1 291 ? 28.302 -8.734 -10.943 1.00 70.56 291 ALA A CA 1
ATOM 2108 C C . ALA A 1 291 ? 27.385 -7.504 -11.107 1.00 70.56 291 ALA A C 1
ATOM 2110 O O . ALA A 1 291 ? 26.639 -7.447 -12.082 1.00 70.56 291 ALA A O 1
ATOM 2111 N N . PRO A 1 292 ? 27.454 -6.509 -10.200 1.00 83.75 292 PRO A N 1
ATOM 2112 C CA . PRO A 1 292 ? 26.713 -5.261 -10.361 1.00 83.75 292 PRO A CA 1
ATOM 2113 C C . PRO A 1 292 ? 27.158 -4.502 -11.619 1.00 83.75 292 PRO A C 1
ATOM 2115 O O . PRO A 1 292 ? 28.290 -4.675 -12.083 1.00 83.75 292 PRO A O 1
ATOM 2118 N N . GLY A 1 293 ? 26.282 -3.630 -12.127 1.00 86.81 293 GLY A N 1
ATOM 2119 C CA . GLY A 1 293 ? 26.542 -2.800 -13.305 1.00 86.81 293 GLY A CA 1
ATOM 2120 C C . GLY A 1 293 ? 27.853 -2.011 -13.240 1.00 86.81 293 GLY A C 1
ATOM 2121 O O . GLY A 1 293 ? 28.269 -1.519 -12.185 1.00 86.81 293 GLY A O 1
ATOM 2122 N N . ASN A 1 294 ? 28.528 -1.898 -14.385 1.00 88.19 294 ASN A N 1
ATOM 2123 C CA . ASN A 1 294 ? 29.799 -1.193 -14.496 1.00 88.19 294 ASN A CA 1
ATOM 2124 C C . ASN A 1 294 ? 29.566 0.320 -14.575 1.00 88.19 294 ASN A C 1
ATOM 2126 O O . ASN A 1 294 ? 29.094 0.831 -15.584 1.00 88.19 294 ASN A O 1
ATOM 2130 N N . THR A 1 295 ? 29.949 1.038 -13.517 1.00 92.00 295 THR A N 1
ATOM 2131 C CA . THR A 1 295 ? 29.714 2.483 -13.374 1.00 92.00 295 THR A CA 1
ATOM 2132 C C . THR A 1 295 ? 30.730 3.373 -14.094 1.00 92.00 295 THR A C 1
ATOM 2134 O O . THR A 1 295 ? 30.639 4.603 -13.998 1.00 92.00 295 THR A O 1
ATOM 2137 N N . ALA A 1 296 ? 31.717 2.782 -14.775 1.00 91.31 296 ALA A N 1
ATOM 2138 C CA . ALA A 1 296 ? 32.730 3.521 -15.518 1.00 91.31 296 ALA A CA 1
ATOM 2139 C C . ALA A 1 296 ? 32.101 4.266 -16.716 1.00 91.31 296 ALA A C 1
ATOM 2141 O O . ALA A 1 296 ? 31.300 3.659 -17.420 1.00 91.31 296 ALA A O 1
ATOM 2142 N N . PRO A 1 297 ? 32.471 5.530 -16.999 1.00 89.12 297 PRO A N 1
ATOM 2143 C CA . PRO A 1 297 ? 31.853 6.309 -18.081 1.00 89.12 297 PRO A CA 1
ATOM 2144 C C . PRO A 1 297 ? 32.031 5.746 -19.498 1.00 89.12 297 PRO A C 1
ATOM 2146 O O . PRO A 1 297 ? 31.318 6.128 -20.416 1.00 89.12 297 PRO A O 1
ATOM 2149 N N . GLU A 1 298 ? 33.019 4.877 -19.708 1.00 86.00 298 GLU A N 1
ATOM 2150 C CA . GLU A 1 298 ? 33.217 4.154 -20.967 1.00 86.00 298 GLU A CA 1
ATOM 2151 C C . GLU A 1 298 ? 32.330 2.906 -21.116 1.00 86.00 298 GLU A C 1
ATOM 2153 O O . GLU A 1 298 ? 32.334 2.276 -22.175 1.00 86.00 298 GLU A O 1
ATOM 2158 N N . SER A 1 299 ? 31.631 2.509 -20.050 1.00 87.50 299 SER A N 1
ATOM 2159 C CA . SER A 1 299 ? 30.624 1.452 -20.081 1.00 87.50 299 SER A CA 1
ATOM 2160 C C . SER A 1 299 ? 29.360 1.958 -20.763 1.00 87.50 299 SER A C 1
ATOM 2162 O O . SER A 1 299 ? 29.048 3.138 -20.680 1.00 87.50 299 SER A O 1
ATOM 2164 N N . THR A 1 300 ? 28.625 1.046 -21.394 1.00 86.44 300 THR A N 1
ATOM 2165 C CA . THR A 1 300 ? 27.296 1.331 -21.946 1.00 86.44 300 THR A CA 1
ATOM 2166 C C . THR A 1 300 ? 26.161 0.872 -21.031 1.00 86.44 300 THR A C 1
ATOM 2168 O O . THR A 1 300 ? 24.997 1.015 -21.385 1.00 86.44 300 THR A O 1
ATOM 2171 N N . ASP A 1 301 ? 26.481 0.249 -19.890 1.00 88.12 301 ASP A N 1
ATOM 2172 C CA . ASP A 1 301 ? 25.479 -0.169 -18.904 1.00 88.12 301 ASP A CA 1
ATOM 2173 C C . ASP A 1 301 ? 24.636 1.048 -18.484 1.00 88.12 301 ASP A C 1
ATOM 2175 O O . ASP A 1 301 ? 25.184 2.063 -18.064 1.00 88.12 301 ASP A O 1
ATOM 2179 N N . GLY A 1 302 ? 23.309 0.940 -18.563 1.00 90.06 302 GLY A N 1
ATOM 2180 C CA . GLY A 1 302 ? 22.389 2.005 -18.165 1.00 90.06 302 GLY A CA 1
ATOM 2181 C C . GLY A 1 302 ? 22.174 3.127 -19.177 1.00 90.06 302 GLY A C 1
ATOM 2182 O O . GLY A 1 302 ? 21.432 4.063 -18.876 1.00 90.06 302 GLY A O 1
ATOM 2183 N N . ASP A 1 303 ? 22.801 3.071 -20.352 1.00 92.00 303 ASP A N 1
ATOM 2184 C CA . ASP A 1 303 ? 22.600 4.096 -21.374 1.00 92.00 303 ASP A CA 1
ATOM 2185 C C . ASP A 1 303 ? 21.189 4.017 -21.969 1.00 92.00 303 ASP A C 1
ATOM 2187 O O . ASP A 1 303 ? 20.668 2.936 -22.249 1.00 92.00 303 ASP A O 1
ATOM 2191 N N . VAL A 1 304 ? 20.577 5.185 -22.181 1.00 92.38 304 VAL A N 1
ATOM 2192 C CA . VAL A 1 304 ? 19.187 5.346 -22.634 1.00 92.38 304 VAL A CA 1
ATOM 2193 C C . VAL A 1 304 ? 19.146 6.124 -23.945 1.00 92.38 304 VAL A C 1
ATOM 2195 O O . VAL A 1 304 ? 19.742 7.197 -24.073 1.00 92.38 304 VAL A O 1
ATOM 2198 N N . TRP A 1 305 ? 18.378 5.628 -24.911 1.00 88.69 305 TRP A N 1
ATOM 2199 C CA . TRP A 1 305 ? 18.308 6.148 -26.271 1.00 88.69 305 TRP A CA 1
ATOM 2200 C C . TRP A 1 305 ? 16.875 6.379 -26.738 1.00 88.69 305 TRP A C 1
ATOM 2202 O O . TRP A 1 305 ? 16.079 5.455 -26.835 1.00 88.69 305 TRP A O 1
ATOM 2212 N N . ILE A 1 306 ? 16.559 7.612 -27.133 1.00 86.81 306 ILE A N 1
ATOM 2213 C CA . ILE A 1 306 ? 15.205 7.987 -27.573 1.00 86.81 306 ILE A CA 1
ATOM 2214 C C . ILE A 1 306 ? 15.156 8.160 -29.094 1.00 86.81 306 ILE A C 1
ATOM 2216 O O . ILE A 1 306 ? 15.957 8.914 -29.659 1.00 86.81 306 ILE A O 1
ATOM 2220 N N . ASN A 1 307 ? 14.171 7.549 -29.761 1.00 84.19 307 ASN A N 1
ATOM 2221 C CA . ASN A 1 307 ? 13.897 7.810 -31.173 1.00 84.19 307 ASN A CA 1
ATOM 2222 C C . ASN A 1 307 ? 13.024 9.064 -31.322 1.00 84.19 307 ASN A C 1
ATOM 2224 O O . ASN A 1 307 ? 11.821 9.055 -31.041 1.00 84.19 307 ASN A O 1
ATOM 2228 N N . LEU A 1 308 ? 13.612 10.154 -31.814 1.00 78.31 308 LEU A N 1
ATOM 2229 C CA . LEU A 1 308 ? 12.916 11.436 -31.965 1.00 78.31 308 LEU A CA 1
ATOM 2230 C C . LEU A 1 308 ? 11.817 11.405 -33.041 1.00 78.31 308 LEU A C 1
ATOM 2232 O O . LEU A 1 308 ? 10.928 12.257 -33.013 1.00 78.31 308 LEU A O 1
ATOM 2236 N N . THR A 1 309 ? 11.866 10.465 -33.992 1.00 75.12 309 THR A N 1
ATOM 2237 C CA . THR A 1 309 ? 10.807 10.318 -35.005 1.00 75.12 309 THR A CA 1
ATOM 2238 C C . THR A 1 309 ? 9.562 9.671 -34.397 1.00 75.12 309 THR A C 1
ATOM 2240 O O . THR A 1 309 ? 8.447 10.125 -34.648 1.00 75.12 309 THR A O 1
ATOM 2243 N N . ALA A 1 310 ? 9.742 8.636 -33.577 1.00 71.69 310 ALA A N 1
ATOM 2244 C CA . ALA A 1 310 ? 8.642 7.843 -33.033 1.00 71.69 310 ALA A CA 1
ATOM 2245 C C . ALA A 1 310 ? 7.938 8.507 -31.836 1.00 71.69 310 ALA A C 1
ATOM 2247 O O . ALA A 1 310 ? 6.741 8.314 -31.639 1.00 71.69 310 ALA A O 1
ATOM 2248 N N . THR A 1 311 ? 8.664 9.301 -31.045 1.00 68.19 311 THR A N 1
ATOM 2249 C CA . THR A 1 311 ? 8.197 9.765 -29.726 1.00 68.19 311 THR A CA 1
ATOM 2250 C C . THR A 1 311 ? 7.696 11.212 -29.687 1.00 68.19 311 THR A C 1
ATOM 2252 O O . THR A 1 311 ? 7.558 11.758 -28.602 1.00 68.19 311 THR A O 1
ATOM 2255 N N . GLN A 1 312 ? 7.409 11.867 -30.823 1.00 66.19 312 GLN A N 1
ATOM 2256 C CA . GLN A 1 312 ? 6.859 13.246 -30.885 1.00 66.19 312 GLN A CA 1
ATOM 2257 C C . GLN A 1 312 ? 7.524 14.242 -29.898 1.00 66.19 312 GLN A C 1
ATOM 2259 O O . GLN A 1 312 ? 6.877 15.041 -29.222 1.00 66.19 312 GLN A O 1
ATOM 2264 N N . SER A 1 313 ? 8.852 14.197 -29.802 1.00 65.56 313 SER A N 1
ATOM 2265 C CA . SER A 1 313 ? 9.634 14.653 -28.643 1.00 65.56 313 SER A CA 1
ATOM 2266 C C . SER A 1 313 ? 9.855 16.173 -28.512 1.00 65.56 313 SER A C 1
ATOM 2268 O O . SER A 1 313 ? 10.839 16.597 -27.904 1.00 65.56 313 SER A O 1
ATOM 2270 N N . SER A 1 314 ? 9.025 17.004 -29.147 1.00 66.06 314 SER A N 1
ATOM 2271 C CA . SER A 1 314 ? 9.175 18.471 -29.156 1.00 66.06 314 SER A CA 1
ATOM 2272 C C . SER A 1 314 ? 8.292 19.206 -28.141 1.00 66.06 314 SER A C 1
ATOM 2274 O O . SER A 1 314 ? 8.398 20.425 -28.055 1.00 66.06 314 SER A O 1
ATOM 2276 N N . ASN A 1 315 ? 7.398 18.496 -27.442 1.00 71.44 315 ASN A N 1
ATOM 2277 C CA . ASN A 1 315 ? 6.606 19.009 -26.319 1.00 71.44 315 ASN A CA 1
ATOM 2278 C C . ASN A 1 315 ? 6.252 17.849 -25.369 1.00 71.44 315 ASN A C 1
ATOM 2280 O O . ASN A 1 315 ? 5.260 17.149 -25.582 1.00 71.44 315 ASN A O 1
ATOM 2284 N N . ILE A 1 316 ? 7.088 17.608 -24.360 1.00 82.62 316 ILE A N 1
ATOM 2285 C CA . ILE A 1 316 ? 6.960 16.449 -23.464 1.00 82.62 316 ILE A CA 1
ATOM 2286 C C . ILE A 1 316 ? 6.107 16.835 -22.252 1.00 82.62 316 ILE A C 1
ATOM 2288 O O . ILE A 1 316 ? 6.573 17.458 -21.292 1.00 82.62 316 ILE A O 1
ATOM 2292 N N . THR A 1 317 ? 4.838 16.436 -22.285 1.00 85.62 317 THR A N 1
ATOM 2293 C CA . THR A 1 317 ? 3.905 16.610 -21.163 1.00 85.62 317 THR A CA 1
ATOM 2294 C C . THR A 1 317 ? 3.988 15.424 -20.201 1.00 85.62 317 THR A C 1
ATOM 2296 O O . THR A 1 317 ? 4.285 14.312 -20.621 1.00 85.62 317 THR A O 1
ATOM 2299 N N . VAL A 1 318 ? 3.736 15.653 -18.906 1.00 84.38 318 VAL A N 1
ATOM 2300 C CA . VAL A 1 318 ? 3.817 14.608 -17.857 1.00 84.38 318 VAL A CA 1
ATOM 2301 C C . VAL A 1 318 ? 2.780 13.495 -18.058 1.00 84.38 318 VAL A C 1
ATOM 2303 O O . VAL A 1 318 ? 3.000 12.370 -17.642 1.00 84.38 318 VAL A O 1
ATOM 2306 N N . SER A 1 319 ? 1.678 13.791 -18.743 1.00 80.62 319 SER A N 1
ATOM 2307 C CA . SER A 1 319 ? 0.634 12.816 -19.090 1.00 80.62 319 SER A CA 1
ATOM 2308 C C . SER A 1 319 ? 0.791 12.270 -20.516 1.00 80.62 319 SER A C 1
ATOM 2310 O O . SER A 1 319 ? -0.127 11.651 -21.046 1.00 80.62 319 SER A O 1
ATOM 2312 N N . GLY A 1 320 ? 1.914 12.570 -21.178 1.00 81.81 320 GLY A N 1
ATOM 2313 C CA . GLY A 1 320 ? 2.172 12.212 -22.567 1.00 81.81 320 GLY A CA 1
ATOM 2314 C C . GLY A 1 320 ? 3.024 10.953 -22.709 1.00 81.81 320 GLY A C 1
ATOM 2315 O O . GLY A 1 320 ? 3.910 10.683 -21.901 1.00 81.81 320 GLY A O 1
ATOM 2316 N N . TYR A 1 321 ? 2.824 10.241 -23.816 1.00 80.06 321 TYR A N 1
ATOM 2317 C CA . TYR A 1 321 ? 3.510 8.984 -24.130 1.00 80.06 321 TYR A CA 1
ATOM 2318 C C . TYR A 1 321 ? 5.045 9.063 -24.064 1.00 80.06 321 TYR A C 1
ATOM 2320 O O . TYR A 1 321 ? 5.698 8.160 -23.551 1.00 80.06 321 TYR A O 1
ATOM 2328 N N . THR A 1 322 ? 5.651 10.163 -24.523 1.00 83.12 322 THR A N 1
ATOM 2329 C CA . THR A 1 322 ? 7.112 10.361 -24.460 1.00 83.12 322 THR A CA 1
ATOM 2330 C C . THR A 1 322 ? 7.640 10.375 -23.028 1.00 83.12 322 THR A C 1
ATOM 2332 O O . THR A 1 322 ? 8.746 9.910 -22.774 1.00 83.12 322 THR A O 1
ATOM 2335 N N . TYR A 1 323 ? 6.871 10.940 -22.093 1.00 87.00 323 TYR A N 1
ATOM 2336 C CA . TYR A 1 323 ? 7.250 10.994 -20.685 1.00 87.00 323 TYR A CA 1
ATOM 2337 C C . TYR A 1 323 ? 7.188 9.601 -20.059 1.00 87.00 323 TYR A C 1
ATOM 2339 O O . TYR A 1 323 ? 8.148 9.181 -19.424 1.00 87.00 323 TYR A O 1
ATOM 2347 N N . GLN A 1 324 ? 6.122 8.850 -20.342 1.00 87.69 324 GLN A N 1
ATOM 2348 C CA . GLN A 1 324 ? 5.999 7.445 -19.955 1.00 87.69 324 GLN A CA 1
ATOM 2349 C C . GLN A 1 324 ? 7.125 6.583 -20.548 1.00 87.69 324 GLN A C 1
ATOM 2351 O O . GLN A 1 324 ? 7.731 5.800 -19.827 1.00 87.69 324 GLN A O 1
ATOM 2356 N N . THR A 1 325 ? 7.465 6.783 -21.827 1.00 87.31 325 THR A N 1
ATOM 2357 C CA . THR A 1 325 ? 8.578 6.083 -22.497 1.00 87.31 325 THR A CA 1
ATOM 2358 C C . THR A 1 325 ? 9.906 6.369 -21.795 1.00 87.31 325 THR A C 1
ATOM 2360 O O . THR A 1 325 ? 10.689 5.465 -21.553 1.00 87.31 325 THR A O 1
ATOM 2363 N N . LEU A 1 326 ? 10.163 7.621 -21.404 1.00 91.12 326 LEU A N 1
ATOM 2364 C CA . LEU A 1 326 ? 11.361 7.959 -20.633 1.00 91.12 326 LEU A CA 1
ATOM 2365 C C . LEU A 1 326 ? 11.411 7.243 -19.277 1.00 91.12 326 LEU A C 1
ATOM 2367 O O . LEU A 1 326 ? 12.485 6.797 -18.884 1.00 91.12 326 LEU A O 1
ATOM 2371 N N . ILE A 1 327 ? 10.283 7.138 -18.564 1.00 94.81 327 ILE A N 1
ATOM 2372 C CA . ILE A 1 327 ? 10.215 6.376 -17.307 1.00 94.81 327 ILE A CA 1
ATOM 2373 C C . ILE A 1 327 ? 10.513 4.897 -17.581 1.00 94.81 327 ILE A C 1
ATOM 2375 O O . ILE A 1 327 ? 11.344 4.316 -16.891 1.00 94.81 327 ILE A O 1
ATOM 2379 N N . HIS A 1 328 ? 9.901 4.325 -18.620 1.00 93.88 328 HIS A N 1
ATOM 2380 C CA . HIS A 1 328 ? 10.103 2.941 -19.046 1.00 93.88 328 HIS A CA 1
ATOM 2381 C C . HIS A 1 328 ? 11.581 2.631 -19.318 1.00 93.88 328 HIS A C 1
ATOM 2383 O O . HIS A 1 328 ? 12.149 1.730 -18.711 1.00 93.88 328 HIS A O 1
ATOM 2389 N N . GLU A 1 329 ? 12.252 3.428 -20.152 1.00 93.81 329 GLU A N 1
ATOM 2390 C CA . GLU A 1 329 ? 13.668 3.193 -20.465 1.00 93.81 329 GLU A CA 1
ATOM 2391 C C . GLU A 1 329 ? 14.592 3.401 -19.260 1.00 93.81 329 GLU A C 1
ATOM 2393 O O . GLU A 1 329 ? 15.593 2.705 -19.099 1.00 93.81 329 GLU A O 1
ATOM 2398 N N . ILE A 1 330 ? 14.249 4.336 -18.369 1.00 96.81 330 ILE A N 1
ATOM 2399 C CA . ILE A 1 330 ? 14.946 4.473 -17.086 1.00 96.81 330 ILE A CA 1
ATOM 2400 C C . ILE A 1 330 ? 14.723 3.224 -16.220 1.00 96.81 330 ILE A C 1
ATOM 2402 O O . ILE A 1 330 ? 15.630 2.838 -15.491 1.00 96.81 330 ILE A O 1
ATOM 2406 N N . GLY A 1 331 ? 13.566 2.566 -16.314 1.00 96.56 331 GLY A N 1
ATOM 2407 C CA . GLY A 1 331 ? 13.285 1.288 -15.659 1.00 96.56 331 GLY A CA 1
ATOM 2408 C C . GLY A 1 331 ? 14.266 0.201 -16.093 1.00 96.56 331 GLY A C 1
ATOM 2409 O O . GLY A 1 331 ? 14.940 -0.377 -15.241 1.00 96.56 331 GLY A O 1
ATOM 2410 N N . HIS A 1 332 ? 14.443 0.008 -17.403 1.00 93.50 332 HIS A N 1
ATOM 2411 C CA . HIS A 1 332 ? 15.454 -0.900 -17.974 1.00 93.50 332 HIS A CA 1
ATOM 2412 C C . HIS A 1 332 ? 16.877 -0.537 -17.523 1.00 93.50 332 HIS A C 1
ATOM 2414 O O . HIS A 1 332 ? 17.623 -1.389 -17.039 1.00 93.50 332 HIS A O 1
ATOM 2420 N N . ALA A 1 333 ? 17.246 0.749 -17.577 1.00 94.38 333 ALA A N 1
ATOM 2421 C CA . ALA A 1 333 ? 18.545 1.236 -17.097 1.00 94.38 333 ALA A CA 1
ATOM 2422 C C . ALA A 1 333 ? 18.758 1.033 -15.582 1.00 94.38 333 ALA A C 1
ATOM 2424 O O . ALA A 1 333 ? 19.892 1.057 -15.093 1.00 94.38 333 ALA A O 1
ATOM 2425 N N . LEU A 1 334 ? 17.682 0.826 -14.821 1.00 95.38 334 LEU A N 1
ATOM 2426 C CA . LEU A 1 334 ? 17.698 0.479 -13.401 1.00 95.38 334 LEU A CA 1
ATOM 2427 C C . LEU A 1 334 ? 17.514 -1.022 -13.139 1.00 95.38 334 LEU A C 1
ATOM 2429 O O . LEU A 1 334 ? 17.623 -1.425 -11.981 1.00 95.38 334 LEU A O 1
ATOM 2433 N N . GLY A 1 335 ? 17.325 -1.843 -14.174 1.00 91.81 335 GLY A N 1
ATOM 2434 C CA . GLY A 1 335 ? 17.260 -3.302 -14.083 1.00 91.81 335 GLY A CA 1
ATOM 2435 C C . GLY A 1 335 ? 15.856 -3.910 -14.079 1.00 91.81 335 GLY A C 1
ATOM 2436 O O . GLY A 1 335 ? 15.714 -5.057 -13.663 1.00 91.81 335 GLY A O 1
ATOM 2437 N N . LEU A 1 336 ? 14.823 -3.172 -14.497 1.00 94.00 336 LEU A N 1
ATOM 2438 C CA . LEU A 1 336 ? 13.469 -3.713 -14.652 1.00 94.00 336 LEU A CA 1
ATOM 2439 C C . LEU A 1 336 ? 13.260 -4.273 -16.058 1.00 94.00 336 LEU A C 1
ATOM 2441 O O . LEU A 1 336 ? 13.491 -3.567 -17.023 1.00 94.00 336 LEU A O 1
ATOM 2445 N N . ASN A 1 337 ? 12.755 -5.494 -16.164 1.00 91.75 337 ASN A N 1
ATOM 2446 C CA . ASN A 1 337 ? 12.307 -6.143 -17.392 1.00 91.75 337 ASN A CA 1
ATOM 2447 C C . ASN A 1 337 ? 10.858 -5.773 -17.723 1.00 91.75 337 ASN A C 1
ATOM 2449 O O . ASN A 1 337 ? 10.099 -5.334 -16.860 1.00 91.75 337 ASN A O 1
ATOM 2453 N N . HIS A 1 338 ? 10.432 -6.061 -18.953 1.00 92.44 338 HIS A N 1
ATOM 2454 C CA . HIS A 1 338 ? 9.003 -6.159 -19.260 1.00 92.44 338 HIS A CA 1
ATOM 2455 C C . HIS A 1 338 ? 8.341 -7.272 -18.422 1.00 92.44 338 HIS A C 1
ATOM 2457 O O . HIS A 1 338 ? 8.996 -8.282 -18.160 1.00 92.44 338 HIS A O 1
ATOM 2463 N N . PRO A 1 339 ? 7.051 -7.171 -18.047 1.00 91.69 339 PRO A N 1
ATOM 2464 C CA . PRO A 1 339 ? 6.325 -8.235 -17.337 1.00 91.69 339 PRO A CA 1
ATOM 2465 C C . PRO A 1 339 ? 6.193 -9.586 -18.072 1.00 91.69 339 PRO A C 1
ATOM 2467 O O . PRO A 1 339 ? 5.716 -10.558 -17.487 1.00 91.69 339 PRO A O 1
ATOM 2470 N N . GLY A 1 340 ? 6.597 -9.690 -19.333 1.00 89.25 340 GLY A N 1
ATOM 2471 C CA . GLY A 1 340 ? 6.671 -10.956 -20.060 1.00 89.25 340 GLY A CA 1
ATOM 2472 C C . GLY A 1 340 ? 7.817 -10.964 -21.062 1.00 89.25 340 GLY A C 1
ATOM 2473 O O . GLY A 1 340 ? 8.532 -9.972 -21.221 1.00 89.25 340 GLY A O 1
ATOM 2474 N N . ASP A 1 341 ? 7.989 -12.093 -21.740 1.00 87.81 341 ASP A N 1
ATOM 2475 C CA . ASP A 1 341 ? 9.072 -12.323 -22.696 1.00 87.81 341 ASP A CA 1
ATOM 2476 C C . ASP A 1 341 ? 8.673 -11.860 -24.102 1.00 87.81 341 ASP A C 1
ATOM 2478 O O . ASP A 1 341 ? 8.481 -12.648 -25.031 1.00 87.81 341 ASP A O 1
ATOM 2482 N N . TYR A 1 342 ? 8.519 -10.547 -24.245 1.00 86.19 342 TYR A N 1
ATOM 2483 C CA . TYR A 1 342 ? 8.232 -9.873 -25.508 1.00 86.19 342 TYR A CA 1
ATOM 2484 C C . TYR A 1 342 ? 9.096 -8.618 -25.663 1.00 86.19 342 TYR A C 1
ATOM 2486 O O . TYR A 1 342 ? 9.540 -8.005 -24.689 1.00 86.19 342 TYR A O 1
ATOM 2494 N N . ASN A 1 343 ? 9.340 -8.228 -26.911 1.00 80.75 343 ASN A N 1
ATOM 2495 C CA . ASN A 1 343 ? 10.104 -7.036 -27.261 1.00 80.75 343 ASN A CA 1
ATOM 2496 C C . ASN A 1 343 ? 9.602 -6.476 -28.599 1.00 80.75 343 ASN A C 1
ATOM 2498 O O . ASN A 1 343 ? 9.020 -7.209 -29.404 1.00 80.75 343 ASN A O 1
ATOM 2502 N N . ALA A 1 344 ? 9.834 -5.188 -28.848 1.00 73.50 344 ALA A N 1
ATOM 2503 C CA . ALA A 1 344 ? 9.492 -4.570 -30.121 1.00 73.50 344 ALA A CA 1
ATOM 2504 C C . ALA A 1 344 ? 10.376 -5.140 -31.245 1.00 73.50 344 ALA A C 1
ATOM 2506 O O . ALA A 1 344 ? 11.603 -5.079 -31.186 1.00 73.50 344 ALA A O 1
ATOM 2507 N N . GLU A 1 345 ? 9.751 -5.668 -32.299 1.00 73.62 345 GLU A N 1
ATOM 2508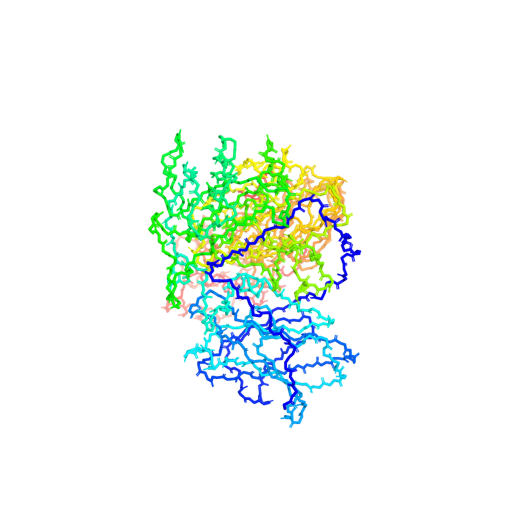 C CA . GLU A 1 345 ? 10.452 -6.252 -33.445 1.00 73.62 345 GLU A CA 1
ATOM 2509 C C . GLU A 1 345 ? 9.865 -5.789 -34.784 1.00 73.62 345 GLU A C 1
ATOM 2511 O O . GLU A 1 345 ? 8.667 -5.544 -34.946 1.00 73.62 345 GLU A O 1
ATOM 2516 N N . ALA A 1 346 ? 10.724 -5.683 -35.801 1.00 69.50 346 ALA A N 1
ATOM 2517 C CA . ALA A 1 346 ? 10.351 -5.106 -37.085 1.00 69.50 346 ALA A CA 1
ATOM 2518 C C . ALA A 1 346 ? 9.320 -5.984 -37.808 1.00 69.50 346 ALA A C 1
ATOM 2520 O O . ALA A 1 346 ? 9.622 -7.088 -38.258 1.00 69.50 346 ALA A O 1
ATOM 2521 N N . GLY A 1 347 ? 8.105 -5.457 -37.979 1.00 70.69 347 GLY A N 1
ATOM 2522 C CA . GLY A 1 347 ? 7.016 -6.161 -38.660 1.00 70.69 347 GLY A CA 1
ATOM 2523 C C . GLY A 1 347 ? 6.331 -7.237 -37.813 1.00 70.69 347 GLY A C 1
ATOM 2524 O O . GLY A 1 347 ? 5.513 -7.985 -38.353 1.00 70.69 347 GLY A O 1
ATOM 2525 N N . VAL A 1 348 ? 6.634 -7.305 -36.515 1.00 77.38 348 VAL A N 1
ATOM 2526 C CA . VAL A 1 348 ? 5.916 -8.124 -35.536 1.00 77.38 348 VAL A CA 1
ATOM 2527 C C . VAL A 1 348 ? 4.975 -7.209 -34.761 1.00 77.38 348 VAL A C 1
ATOM 2529 O O . VAL A 1 348 ? 5.364 -6.134 -34.323 1.00 77.38 348 VAL A O 1
ATOM 2532 N N . GLN A 1 349 ? 3.718 -7.621 -34.638 1.00 79.62 349 GLN A N 1
ATOM 2533 C CA . GLN A 1 349 ? 2.734 -6.929 -33.814 1.00 79.62 349 GLN A CA 1
ATOM 2534 C C . GLN A 1 349 ? 2.636 -7.662 -32.475 1.00 79.62 349 GLN A C 1
ATOM 2536 O O . GLN A 1 349 ? 2.254 -8.841 -32.455 1.00 79.62 349 GLN A O 1
ATOM 2541 N N . THR A 1 350 ? 2.987 -6.973 -31.393 1.00 81.62 350 THR A N 1
ATOM 2542 C CA . THR A 1 350 ? 2.794 -7.451 -30.022 1.00 81.62 350 THR A CA 1
ATOM 2543 C C . THR A 1 350 ? 1.356 -7.166 -29.603 1.00 81.62 350 THR A C 1
ATOM 2545 O O . THR A 1 350 ? 0.830 -6.083 -29.848 1.00 81.62 350 THR A O 1
ATOM 2548 N N . THR A 1 351 ? 0.680 -8.143 -29.009 1.00 84.06 351 THR A N 1
ATOM 2549 C CA . THR A 1 351 ? -0.699 -7.994 -28.516 1.00 84.06 351 THR A CA 1
ATOM 2550 C C . THR A 1 351 ? -0.857 -8.712 -27.187 1.00 84.06 351 THR A C 1
ATOM 2552 O O . THR A 1 351 ? -0.261 -9.771 -26.987 1.00 84.06 351 THR A O 1
ATOM 2555 N N . TYR A 1 352 ? -1.708 -8.193 -26.305 1.00 84.38 352 TYR A N 1
ATOM 2556 C CA . TYR A 1 352 ? -1.932 -8.792 -24.990 1.00 84.38 352 TYR A CA 1
ATOM 2557 C C . TYR A 1 352 ? -2.375 -10.260 -25.097 1.00 84.38 352 TYR A C 1
ATOM 2559 O O . TYR A 1 352 ? -1.859 -11.148 -24.414 1.00 84.38 352 TYR A O 1
ATOM 2567 N N . GLU A 1 353 ? -3.310 -10.566 -25.998 1.00 85.56 353 GLU A N 1
ATOM 2568 C CA . GLU A 1 353 ? -3.852 -11.914 -26.167 1.00 85.56 353 GLU A CA 1
ATOM 2569 C C . GLU A 1 353 ? -2.767 -12.927 -26.532 1.00 85.56 353 GLU A C 1
ATOM 2571 O O . GLU A 1 353 ? -2.780 -14.042 -26.004 1.00 85.56 353 GLU A O 1
ATOM 2576 N N . LYS A 1 354 ? -1.832 -12.538 -27.405 1.00 85.44 354 LYS A N 1
ATOM 2577 C CA . LYS A 1 354 ? -0.787 -13.417 -27.934 1.00 85.44 354 LYS A CA 1
ATOM 2578 C C . LYS A 1 354 ? 0.451 -13.475 -27.043 1.00 85.44 354 LYS A C 1
ATOM 2580 O O . LYS A 1 354 ? 1.016 -14.556 -26.910 1.00 85.44 354 LYS A O 1
ATOM 2585 N N . ASP A 1 355 ? 0.861 -12.342 -26.484 1.00 87.38 355 ASP A N 1
ATOM 2586 C CA . ASP A 1 355 ? 2.224 -12.154 -25.985 1.00 87.38 355 ASP A CA 1
ATOM 2587 C C . ASP A 1 355 ? 2.290 -11.962 -24.458 1.00 87.38 355 ASP A C 1
ATOM 2589 O O . ASP A 1 355 ? 3.273 -12.371 -23.847 1.00 87.38 355 ASP A O 1
ATOM 2593 N N . ALA A 1 356 ? 1.237 -11.452 -23.802 1.00 89.06 356 ALA A N 1
ATOM 2594 C CA . ALA A 1 356 ? 1.227 -11.350 -22.339 1.00 89.06 356 ALA A CA 1
ATOM 2595 C C . ALA A 1 356 ? 1.191 -12.746 -21.688 1.00 89.06 356 ALA A C 1
ATOM 2597 O O . ALA A 1 356 ? 0.261 -13.528 -21.925 1.00 89.06 356 ALA A O 1
ATOM 2598 N N . GLN A 1 357 ? 2.154 -13.068 -20.826 1.00 91.31 357 GLN A N 1
ATOM 2599 C CA . GLN A 1 357 ? 2.159 -14.328 -20.062 1.00 91.31 357 GLN A CA 1
ATOM 2600 C C . GLN A 1 357 ? 1.328 -14.224 -18.773 1.00 91.31 357 GLN A C 1
ATOM 2602 O O . GLN A 1 357 ? 0.747 -15.213 -18.315 1.00 91.31 357 GLN A O 1
ATOM 2607 N N . VAL A 1 358 ? 1.210 -13.018 -18.216 1.00 90.56 358 VAL A N 1
ATOM 2608 C CA . VAL A 1 358 ? 0.539 -12.741 -16.942 1.00 90.56 358 VAL A CA 1
ATOM 2609 C C . VAL A 1 358 ? -0.721 -11.914 -17.186 1.00 90.56 358 VAL A C 1
ATOM 2611 O O . VAL A 1 358 ? -0.769 -11.060 -18.066 1.00 90.56 358 VAL A O 1
ATOM 2614 N N . ALA A 1 359 ? -1.780 -12.184 -16.426 1.00 88.62 359 ALA A N 1
ATOM 2615 C CA . ALA A 1 359 ? -3.050 -11.488 -16.568 1.00 88.62 359 ALA A CA 1
ATOM 2616 C C . ALA A 1 359 ? -2.928 -10.005 -16.184 1.00 88.62 359 ALA A C 1
ATOM 2618 O O . ALA A 1 359 ? -3.558 -9.173 -16.821 1.00 88.62 359 ALA A O 1
ATOM 2619 N N . GLN A 1 360 ? -2.110 -9.689 -15.176 1.00 88.25 360 GLN A N 1
ATOM 2620 C CA . GLN A 1 360 ? -1.849 -8.349 -14.629 1.00 88.25 360 GLN A CA 1
ATOM 2621 C C . GLN A 1 360 ? -0.847 -7.519 -15.451 1.00 88.25 360 GLN A C 1
ATOM 2623 O O . GLN A 1 360 ? -0.370 -6.491 -14.985 1.00 88.25 360 GLN A O 1
ATOM 2628 N N . ASP A 1 361 ? -0.512 -7.952 -16.662 1.00 89.38 361 ASP A N 1
ATOM 2629 C CA . ASP A 1 361 ? 0.404 -7.247 -17.554 1.00 89.38 361 ASP A CA 1
ATOM 2630 C C . ASP A 1 361 ? -0.284 -6.031 -18.204 1.00 89.38 361 ASP A C 1
ATOM 2632 O O . ASP A 1 361 ? -0.733 -6.100 -19.347 1.00 89.38 361 ASP A O 1
ATOM 2636 N N . TYR A 1 362 ? -0.437 -4.954 -17.423 1.00 86.00 362 TYR A N 1
ATOM 2637 C CA . TYR A 1 362 ? -1.062 -3.689 -17.822 1.00 86.00 362 TYR A CA 1
ATOM 2638 C C . TYR A 1 362 ? -0.460 -2.470 -17.100 1.00 86.00 362 TYR A C 1
ATOM 2640 O O . TYR A 1 362 ? 0.158 -2.608 -16.037 1.00 86.00 362 TYR A O 1
ATOM 2648 N N . TYR A 1 363 ? -0.661 -1.266 -17.659 1.00 83.38 363 TYR A N 1
ATOM 2649 C CA . TYR A 1 363 ? -0.066 -0.017 -17.152 1.00 83.38 363 TYR A CA 1
ATOM 2650 C C . TYR A 1 363 ? -0.421 0.308 -15.698 1.00 83.38 363 TYR A C 1
ATOM 2652 O O . TYR A 1 363 ? 0.409 0.868 -14.981 1.00 83.38 363 TYR A O 1
ATOM 2660 N N . THR A 1 364 ? -1.597 -0.099 -15.229 1.00 83.19 364 THR A N 1
ATOM 2661 C CA . THR A 1 364 ? -2.026 0.020 -13.831 1.00 83.19 364 THR A CA 1
ATOM 2662 C C . THR A 1 364 ? -1.006 -0.577 -12.863 1.00 83.19 364 THR A C 1
ATOM 2664 O O . THR A 1 364 ? -0.762 -0.032 -11.786 1.00 83.19 364 THR A O 1
ATOM 2667 N N . TYR A 1 365 ? -0.385 -1.691 -13.247 1.00 89.19 365 TYR A N 1
ATOM 2668 C CA . TYR A 1 365 ? 0.571 -2.392 -12.403 1.00 89.19 365 TYR A CA 1
ATOM 2669 C C . TYR A 1 365 ? 2.013 -1.970 -12.680 1.00 89.19 365 TYR A C 1
ATOM 2671 O O . TYR A 1 365 ? 2.780 -1.776 -11.733 1.00 89.19 365 TYR A O 1
ATOM 2679 N N . SER A 1 366 ? 2.385 -1.814 -13.952 1.00 93.12 366 SER A N 1
ATOM 2680 C CA . SER A 1 366 ? 3.763 -1.533 -14.357 1.00 93.12 366 SER A CA 1
ATOM 2681 C C . SER A 1 366 ? 3.837 -0.683 -15.625 1.00 93.12 366 SER A C 1
ATOM 2683 O O . SER A 1 366 ? 3.231 -1.006 -16.642 1.00 93.12 366 SER A O 1
ATOM 2685 N N . ILE A 1 367 ? 4.664 0.365 -15.612 1.00 91.94 367 ILE A N 1
ATOM 2686 C CA . ILE A 1 367 ? 5.047 1.126 -16.812 1.00 91.94 367 ILE A CA 1
ATOM 2687 C C . ILE A 1 367 ? 5.854 0.268 -17.799 1.00 91.94 367 ILE A C 1
ATOM 2689 O O . ILE A 1 367 ? 5.927 0.601 -18.984 1.00 91.94 367 ILE A O 1
ATOM 2693 N N . MET A 1 368 ? 6.444 -0.839 -17.343 1.00 92.31 368 MET A N 1
ATOM 2694 C CA . MET A 1 368 ? 7.284 -1.714 -18.164 1.00 92.31 368 MET A CA 1
ATOM 2695 C C . MET A 1 368 ? 6.485 -2.565 -19.163 1.00 92.31 368 MET A C 1
ATOM 2697 O O . MET A 1 368 ? 7.067 -3.253 -19.993 1.00 92.31 368 MET A O 1
ATOM 2701 N N . THR A 1 369 ? 5.154 -2.543 -19.117 1.00 89.75 369 THR A N 1
ATOM 2702 C CA . THR A 1 369 ? 4.313 -3.241 -20.099 1.00 89.75 369 THR A CA 1
ATOM 2703 C C . THR A 1 369 ? 4.181 -2.487 -21.429 1.00 89.75 369 THR A C 1
ATOM 2705 O O . THR A 1 369 ? 4.434 -1.286 -21.527 1.00 89.75 369 THR A O 1
ATOM 2708 N N . TYR A 1 370 ? 3.737 -3.195 -22.468 1.00 85.50 370 TYR A N 1
ATOM 2709 C CA . TYR A 1 370 ? 3.264 -2.600 -23.721 1.00 85.50 370 TYR A CA 1
ATOM 2710 C C . TYR A 1 370 ? 1.733 -2.497 -23.789 1.00 85.50 370 TYR A C 1
ATOM 2712 O O . TYR A 1 370 ? 1.197 -1.956 -24.756 1.00 85.50 370 TYR A O 1
ATOM 2720 N N . PHE A 1 371 ? 1.009 -3.030 -22.801 1.00 84.44 371 PHE A N 1
ATOM 2721 C CA . PHE A 1 371 ? -0.433 -3.229 -22.895 1.00 84.44 371 PHE A CA 1
ATOM 2722 C C . PHE A 1 371 ? -1.209 -2.188 -22.061 1.00 84.44 371 PHE A C 1
ATOM 2724 O O . PHE A 1 371 ? -1.123 -2.185 -20.832 1.00 84.44 371 PHE A O 1
ATOM 2731 N N . PRO A 1 372 ? -1.989 -1.291 -22.694 1.00 77.19 372 PRO A N 1
ATOM 2732 C CA . PRO A 1 372 ? -2.786 -0.297 -21.977 1.00 77.19 372 PRO A CA 1
ATOM 2733 C C . PRO A 1 372 ? -4.023 -0.887 -21.286 1.00 77.19 372 PRO A C 1
ATOM 2735 O O . PRO A 1 372 ? -4.620 -1.848 -21.770 1.00 77.19 372 PRO A O 1
ATOM 2738 N N . ASP A 1 373 ? -4.452 -0.260 -20.183 1.00 66.31 373 ASP A N 1
ATOM 2739 C CA . ASP A 1 373 ? -5.605 -0.693 -19.376 1.00 66.31 373 ASP A CA 1
ATOM 2740 C C . ASP A 1 373 ? -6.973 -0.460 -20.028 1.00 66.31 373 ASP A C 1
ATOM 2742 O O . ASP A 1 373 ? -7.940 -1.151 -19.690 1.00 66.31 373 ASP A O 1
ATOM 2746 N N . THR A 1 374 ? -7.098 0.518 -20.931 1.00 54.69 374 THR A N 1
ATOM 2747 C CA . THR A 1 374 ? -8.405 0.963 -21.427 1.00 54.69 374 THR A CA 1
ATOM 2748 C C . THR A 1 374 ? -8.582 0.911 -22.936 1.00 54.69 374 THR A C 1
ATOM 2750 O O . THR A 1 374 ? -7.659 0.915 -23.751 1.00 54.69 374 THR A O 1
ATOM 2753 N N . ILE A 1 375 ? -9.867 0.855 -23.285 1.00 38.88 375 ILE A N 1
ATOM 2754 C CA . ILE A 1 375 ? -10.420 0.908 -24.632 1.00 38.88 375 ILE A CA 1
ATOM 2755 C C . ILE A 1 375 ? -10.593 2.369 -25.044 1.00 38.88 375 ILE A C 1
ATOM 2757 O O . ILE A 1 375 ? -11.716 2.840 -25.199 1.00 38.88 375 ILE A O 1
ATOM 2761 N N . GLY A 1 376 ? -9.505 3.119 -25.203 1.00 42.31 376 GLY A N 1
ATOM 2762 C CA . GLY A 1 376 ? -9.615 4.483 -25.715 1.00 42.31 376 GLY A CA 1
ATOM 2763 C C . GLY A 1 376 ? -8.356 5.325 -25.583 1.00 42.31 376 GLY A C 1
ATOM 2764 O O . GLY A 1 376 ? -7.606 5.203 -24.628 1.00 42.31 376 GLY A O 1
ATOM 2765 N N . GLU A 1 377 ? -8.166 6.226 -26.544 1.00 43.88 377 GLU A N 1
ATOM 2766 C CA . GLU A 1 377 ? -7.081 7.218 -26.593 1.00 43.88 377 GLU A CA 1
ATOM 2767 C C . GLU A 1 377 ? -7.279 8.393 -25.598 1.00 43.88 377 GLU A C 1
ATOM 2769 O O . GLU A 1 377 ? -6.590 9.406 -25.713 1.00 43.88 377 GLU A O 1
ATOM 2774 N N . GLU A 1 378 ? -8.244 8.313 -24.667 1.00 51.09 378 GLU A N 1
ATOM 2775 C CA . GLU A 1 378 ? -8.689 9.455 -23.842 1.00 51.09 378 GLU A CA 1
ATOM 2776 C C . GLU A 1 378 ? -8.132 9.481 -22.404 1.00 51.09 378 GLU A C 1
ATOM 2778 O O . GLU A 1 378 ? -8.183 10.538 -21.775 1.00 51.09 378 GLU A O 1
ATOM 2783 N N . ASP A 1 379 ? -7.564 8.381 -21.893 1.00 60.12 379 ASP A N 1
ATOM 2784 C CA . ASP A 1 379 ? -6.980 8.339 -20.544 1.00 60.12 379 ASP A CA 1
ATOM 2785 C C . ASP A 1 379 ? -5.506 8.807 -20.533 1.00 60.12 379 ASP A C 1
ATOM 2787 O O . ASP A 1 379 ? -4.769 8.587 -21.501 1.00 60.12 379 ASP A O 1
ATOM 2791 N N . PRO A 1 380 ? -5.040 9.470 -19.455 1.00 66.44 380 PRO A N 1
ATOM 2792 C CA . PRO A 1 380 ? -3.665 9.949 -19.362 1.00 66.44 380 PRO A CA 1
ATOM 2793 C C . PRO A 1 380 ? -2.681 8.782 -19.221 1.00 66.44 380 PRO A C 1
ATOM 2795 O O . PRO A 1 380 ? -2.957 7.806 -18.529 1.00 66.44 380 PRO A O 1
ATOM 2798 N N . ALA A 1 381 ? -1.491 8.923 -19.811 1.00 76.88 381 ALA A N 1
ATOM 2799 C CA . ALA A 1 381 ? -0.385 8.008 -19.541 1.00 76.88 381 ALA A CA 1
ATOM 2800 C C . ALA A 1 381 ? 0.036 8.071 -18.061 1.00 76.88 381 ALA A C 1
ATOM 2802 O O . ALA A 1 381 ? -0.091 9.130 -17.432 1.00 76.88 381 ALA A O 1
ATOM 2803 N N . ASN A 1 382 ? 0.601 6.975 -17.538 1.00 83.12 382 ASN A N 1
ATOM 2804 C CA . ASN A 1 382 ? 1.154 6.937 -16.185 1.00 83.12 382 ASN A CA 1
ATOM 2805 C C . ASN A 1 382 ? 2.140 8.088 -15.963 1.00 83.12 382 ASN A C 1
ATOM 2807 O O . ASN A 1 382 ? 3.091 8.298 -16.720 1.00 83.12 382 ASN A O 1
ATOM 2811 N N . GLN A 1 383 ? 1.901 8.819 -14.884 1.00 90.06 383 GLN A N 1
ATOM 2812 C CA . GLN A 1 383 ? 2.634 10.025 -14.517 1.00 90.06 383 GLN A CA 1
ATOM 2813 C C . GLN A 1 383 ? 3.780 9.708 -13.546 1.00 90.06 383 GLN A C 1
ATOM 2815 O O . GLN A 1 383 ? 4.685 10.522 -13.371 1.00 90.06 383 GLN A O 1
ATOM 2820 N N . THR A 1 384 ? 3.739 8.528 -12.923 1.00 94.06 384 THR A N 1
ATOM 2821 C CA . THR A 1 384 ? 4.764 7.970 -12.034 1.00 94.06 384 THR A CA 1
ATOM 2822 C C . THR A 1 384 ? 4.968 6.488 -12.336 1.00 94.06 384 THR A C 1
ATOM 2824 O O . THR A 1 384 ? 4.215 5.898 -13.107 1.00 94.06 384 THR A O 1
ATOM 2827 N N . TRP A 1 385 ? 5.930 5.865 -11.655 1.00 95.19 385 TRP A N 1
ATOM 2828 C CA . TRP A 1 385 ? 6.071 4.409 -11.574 1.00 95.19 385 TRP A CA 1
ATOM 2829 C C . TRP A 1 385 ? 4.743 3.714 -11.221 1.00 95.19 385 TRP A C 1
ATOM 2831 O O . TRP A 1 385 ? 3.971 4.229 -10.400 1.00 95.19 385 TRP A O 1
ATOM 2841 N N . GLY A 1 386 ? 4.484 2.558 -11.835 1.00 93.88 386 GLY A N 1
ATOM 2842 C CA . GLY A 1 386 ? 3.409 1.651 -11.443 1.00 93.88 386 GLY A CA 1
ATOM 2843 C C . GLY A 1 386 ? 3.713 0.974 -10.105 1.00 93.88 386 GLY A C 1
ATOM 2844 O O . GLY A 1 386 ? 4.856 0.958 -9.638 1.00 93.88 386 GLY A O 1
ATOM 2845 N N . VAL A 1 387 ? 2.691 0.416 -9.461 1.00 95.19 387 VAL A N 1
ATOM 2846 C CA . VAL A 1 387 ? 2.821 -0.128 -8.100 1.00 95.19 387 VAL A CA 1
ATOM 2847 C C . VAL A 1 387 ? 3.806 -1.304 -8.019 1.00 95.19 387 VAL A C 1
ATOM 2849 O O . VAL A 1 387 ? 4.558 -1.411 -7.046 1.00 95.19 387 VAL A O 1
ATOM 2852 N N . ALA A 1 388 ? 3.871 -2.146 -9.058 1.00 96.81 388 ALA A N 1
ATOM 2853 C CA . ALA A 1 388 ? 4.842 -3.234 -9.148 1.00 96.81 388 ALA A CA 1
ATOM 2854 C C . ALA A 1 388 ? 6.257 -2.707 -9.429 1.00 96.81 388 ALA A C 1
ATOM 2856 O O . ALA A 1 388 ? 7.214 -3.233 -8.861 1.00 96.81 388 ALA A O 1
ATOM 2857 N N . ASP A 1 389 ? 6.390 -1.640 -10.227 1.00 98.06 389 ASP A N 1
ATOM 2858 C CA . ASP A 1 389 ? 7.683 -1.000 -10.511 1.00 98.06 389 ASP A CA 1
ATOM 2859 C C . ASP A 1 389 ? 8.306 -0.434 -9.235 1.00 98.06 389 ASP A C 1
ATOM 2861 O O . ASP A 1 389 ? 9.495 -0.628 -8.979 1.00 98.06 389 ASP A O 1
ATOM 2865 N N . VAL A 1 390 ? 7.502 0.249 -8.409 1.00 98.06 390 VAL A N 1
ATOM 2866 C CA . VAL A 1 390 ? 7.975 0.811 -7.138 1.00 98.06 390 VAL A CA 1
ATOM 2867 C C . VAL A 1 390 ? 8.492 -0.301 -6.235 1.00 98.06 390 VAL A C 1
ATOM 2869 O O . VAL A 1 390 ? 9.622 -0.210 -5.757 1.00 98.06 390 VAL A O 1
ATOM 2872 N N . LEU A 1 391 ? 7.713 -1.368 -6.032 1.00 97.81 391 LEU A N 1
ATOM 2873 C CA . LEU A 1 391 ? 8.142 -2.486 -5.192 1.00 97.81 391 LEU A CA 1
ATOM 2874 C C . LEU A 1 391 ? 9.404 -3.161 -5.755 1.00 97.81 391 LEU A C 1
ATOM 2876 O O . LEU A 1 391 ? 10.329 -3.442 -4.996 1.00 97.81 391 LEU A O 1
ATOM 2880 N N . ALA A 1 392 ? 9.486 -3.365 -7.069 1.00 97.50 392 ALA A N 1
ATOM 2881 C CA . ALA A 1 392 ? 10.652 -3.941 -7.734 1.00 97.50 392 ALA A CA 1
ATOM 2882 C C . ALA A 1 392 ? 11.922 -3.097 -7.520 1.00 97.50 392 ALA A C 1
ATOM 2884 O O . ALA A 1 392 ? 12.957 -3.603 -7.078 1.00 97.50 392 ALA A O 1
ATOM 2885 N N . LEU A 1 393 ? 11.840 -1.784 -7.749 1.00 97.88 393 LEU A N 1
ATOM 2886 C CA . LEU A 1 393 ? 12.961 -0.868 -7.530 1.00 97.88 393 LEU A CA 1
ATOM 2887 C C . LEU A 1 393 ? 13.346 -0.783 -6.045 1.00 97.88 393 LEU A C 1
ATOM 2889 O O . LEU A 1 393 ? 14.532 -0.687 -5.728 1.00 97.88 393 LEU A O 1
ATOM 2893 N N . GLN A 1 394 ? 12.381 -0.852 -5.122 1.00 97.75 394 GLN A N 1
ATOM 2894 C CA . GLN A 1 394 ? 12.653 -0.904 -3.682 1.00 97.75 394 GLN A CA 1
ATOM 2895 C C . GLN A 1 394 ? 13.313 -2.224 -3.262 1.00 97.75 394 GLN A C 1
ATOM 2897 O O . GLN A 1 394 ? 14.181 -2.216 -2.390 1.00 97.75 394 GLN A O 1
ATOM 2902 N N . GLN A 1 395 ? 12.975 -3.348 -3.896 1.00 95.56 395 GLN A N 1
ATOM 2903 C CA . GLN A 1 395 ? 13.667 -4.619 -3.674 1.00 95.56 395 GLN A CA 1
ATOM 2904 C C . GLN A 1 395 ? 15.126 -4.561 -4.160 1.00 95.56 395 GLN A C 1
ATOM 2906 O O . GLN A 1 395 ? 16.005 -5.111 -3.496 1.00 95.56 395 GLN A O 1
ATOM 2911 N N . LEU A 1 396 ? 15.423 -3.845 -5.251 1.00 94.38 396 LEU A N 1
ATOM 2912 C CA . LEU A 1 396 ? 16.800 -3.634 -5.723 1.00 94.38 396 LEU A CA 1
ATOM 2913 C C . LEU A 1 396 ? 17.591 -2.650 -4.840 1.00 94.38 396 LEU A C 1
ATOM 2915 O O . LEU A 1 396 ? 18.703 -2.961 -4.406 1.00 94.38 396 LEU A O 1
ATOM 2919 N N . TYR A 1 397 ? 17.023 -1.474 -4.551 1.00 97.12 397 TYR A N 1
ATOM 2920 C CA . TYR A 1 397 ? 17.772 -0.315 -4.034 1.00 97.12 397 TYR A CA 1
ATOM 2921 C C . TYR A 1 397 ? 17.353 0.168 -2.641 1.00 97.12 397 TYR A C 1
ATOM 2923 O O . TYR A 1 397 ? 17.949 1.100 -2.099 1.00 97.12 397 TYR A O 1
ATOM 2931 N N . GLY A 1 398 ? 16.348 -0.467 -2.044 1.00 97.12 398 GLY A N 1
ATOM 2932 C CA . GLY A 1 398 ? 15.741 -0.061 -0.781 1.00 97.12 398 GLY A CA 1
ATOM 2933 C C . GLY A 1 398 ? 14.725 1.063 -0.975 1.00 97.12 398 GLY A C 1
ATOM 2934 O O . GLY A 1 398 ? 14.762 1.795 -1.962 1.00 97.12 398 GLY A O 1
ATOM 2935 N N . ALA A 1 399 ? 13.809 1.217 -0.024 1.00 97.94 399 ALA A N 1
ATOM 2936 C CA . ALA A 1 399 ? 12.866 2.330 -0.009 1.00 97.94 399 ALA A CA 1
ATOM 2937 C C . ALA A 1 399 ? 13.516 3.612 0.535 1.00 97.94 399 ALA A C 1
ATOM 2939 O O . ALA A 1 399 ? 14.320 3.561 1.473 1.00 97.94 399 ALA A O 1
ATOM 2940 N N . ASN A 1 400 ? 13.171 4.776 -0.026 1.00 98.12 400 ASN A N 1
ATOM 2941 C CA . ASN A 1 400 ? 13.649 6.044 0.521 1.00 98.12 400 ASN A CA 1
ATOM 2942 C C . ASN A 1 400 ? 12.784 6.492 1.708 1.00 98.12 400 ASN A C 1
ATOM 2944 O O . ASN A 1 400 ? 11.774 7.174 1.545 1.00 98.12 400 ASN A O 1
ATOM 2948 N N . MET A 1 401 ? 13.255 6.183 2.917 1.00 97.88 401 MET A N 1
ATOM 2949 C CA . MET A 1 401 ? 12.579 6.525 4.174 1.00 97.88 401 MET A CA 1
ATOM 2950 C C . MET A 1 401 ? 12.746 7.995 4.615 1.00 97.88 401 MET A C 1
ATOM 2952 O O . MET A 1 401 ? 12.518 8.322 5.777 1.00 97.88 401 MET A O 1
ATOM 2956 N N . THR A 1 402 ? 13.208 8.886 3.731 1.00 97.38 402 THR A N 1
ATOM 2957 C CA . THR A 1 402 ? 13.340 10.332 4.013 1.00 97.38 402 THR A CA 1
ATOM 2958 C C . THR A 1 402 ? 12.336 11.194 3.251 1.00 97.38 402 THR A C 1
ATOM 2960 O O . THR A 1 402 ? 12.239 12.397 3.495 1.00 97.38 402 THR A O 1
ATOM 2963 N N . THR A 1 403 ? 11.585 10.591 2.333 1.00 97.50 403 THR A N 1
ATOM 2964 C CA . THR A 1 403 ? 10.593 11.280 1.514 1.00 97.50 403 THR A CA 1
ATOM 2965 C C . THR A 1 403 ? 9.339 11.561 2.328 1.00 97.50 403 THR A C 1
ATOM 2967 O O . THR A 1 403 ? 8.710 10.630 2.805 1.00 97.50 403 THR A O 1
ATOM 2970 N N . ARG A 1 404 ? 8.967 12.842 2.444 1.00 97.25 404 ARG A N 1
ATOM 2971 C CA . ARG A 1 404 ? 7.674 13.286 3.000 1.00 97.25 404 ARG A CA 1
ATOM 2972 C C . ARG A 1 404 ? 7.349 12.774 4.414 1.00 97.25 404 ARG A C 1
ATOM 2974 O O . ARG A 1 404 ? 6.201 12.615 4.741 1.00 97.25 404 ARG A O 1
ATOM 2981 N N . THR A 1 405 ? 8.345 12.664 5.300 1.00 98.19 405 THR A N 1
ATOM 2982 C CA . THR A 1 405 ? 8.205 12.119 6.676 1.00 98.19 405 THR A CA 1
ATOM 2983 C C . THR A 1 405 ? 7.316 12.915 7.666 1.00 98.19 405 THR A C 1
ATOM 2985 O O . THR A 1 405 ? 7.502 12.809 8.882 1.00 98.19 405 THR A O 1
ATOM 2988 N N . GLY A 1 406 ? 6.468 13.825 7.201 1.00 97.69 406 GLY A N 1
ATOM 2989 C CA . GLY A 1 406 ? 5.517 14.566 8.026 1.00 97.69 406 GLY A CA 1
ATOM 2990 C C . GLY A 1 406 ? 4.171 14.638 7.319 1.00 97.69 406 GLY A C 1
ATOM 2991 O O . GLY A 1 406 ? 4.084 14.288 6.156 1.00 97.69 406 GLY A O 1
ATOM 2992 N N . ASP A 1 407 ? 3.150 15.141 8.010 1.00 97.81 407 ASP A N 1
ATOM 2993 C CA . ASP A 1 407 ? 1.758 15.094 7.545 1.00 97.81 407 ASP A CA 1
ATOM 2994 C C . ASP A 1 407 ? 1.567 15.660 6.126 1.00 97.81 407 ASP A C 1
ATOM 2996 O O . ASP A 1 407 ? 1.691 16.873 5.877 1.00 97.81 407 ASP A O 1
ATOM 3000 N N . THR A 1 408 ? 1.228 14.770 5.199 1.00 98.50 408 THR A N 1
ATOM 3001 C CA . THR A 1 408 ? 1.102 15.051 3.774 1.00 98.50 408 THR A CA 1
ATOM 3002 C C . THR A 1 408 ? -0.340 14.882 3.305 1.00 98.50 408 THR A C 1
ATOM 3004 O O . THR A 1 408 ? -1.005 13.884 3.563 1.00 98.50 408 THR A O 1
ATOM 3007 N N . VAL A 1 409 ? -0.833 15.871 2.562 1.00 98.44 409 VAL A N 1
ATOM 3008 C CA . VAL A 1 409 ? -2.100 15.792 1.833 1.00 98.44 409 VAL A CA 1
ATOM 3009 C C . VAL A 1 409 ? -1.791 15.607 0.352 1.00 98.44 409 VAL A C 1
ATOM 3011 O O . VAL A 1 409 ? -1.090 16.429 -0.254 1.00 98.44 409 VAL A O 1
ATOM 3014 N N . TYR A 1 410 ? -2.339 14.537 -0.212 1.00 98.50 410 TYR A N 1
ATOM 3015 C CA . TYR A 1 410 ? -2.388 14.227 -1.635 1.00 98.50 410 TYR A CA 1
ATOM 3016 C C . TYR A 1 410 ? -3.800 14.491 -2.158 1.00 98.50 410 TYR A C 1
ATOM 3018 O O . TYR A 1 410 ? -4.775 14.292 -1.441 1.00 98.50 410 TYR A O 1
ATOM 3026 N N . GLY A 1 411 ? -3.924 14.894 -3.417 1.00 97.44 411 GLY A N 1
ATOM 3027 C CA . GLY A 1 411 ? -5.209 15.147 -4.054 1.00 97.44 411 GLY A CA 1
ATOM 3028 C C . GLY A 1 411 ? -5.621 16.617 -4.027 1.00 97.44 411 GLY A C 1
ATOM 3029 O O . GLY A 1 411 ? -4.835 17.500 -4.379 1.00 97.44 411 GLY A O 1
ATOM 3030 N N . PHE A 1 412 ? -6.870 16.911 -3.680 1.00 96.44 412 PHE A N 1
ATOM 3031 C CA . PHE A 1 412 ? -7.299 18.287 -3.435 1.00 96.44 412 PHE A CA 1
ATOM 3032 C C . PHE A 1 412 ? -6.648 18.818 -2.154 1.00 96.44 412 PHE A C 1
ATOM 3034 O O . PHE A 1 412 ? -6.253 18.062 -1.277 1.00 96.44 412 PHE A O 1
ATOM 3041 N N . ASN A 1 413 ? -6.464 20.137 -2.065 1.00 96.19 413 ASN A N 1
ATOM 3042 C CA . ASN A 1 413 ? -5.808 20.776 -0.914 1.00 96.19 413 ASN A CA 1
ATOM 3043 C C . ASN A 1 413 ? -4.377 20.262 -0.630 1.00 96.19 413 ASN A C 1
ATOM 3045 O O . ASN A 1 413 ? -3.868 20.428 0.481 1.00 96.19 413 ASN A O 1
ATOM 3049 N N . ALA A 1 414 ? -3.719 19.669 -1.632 1.00 97.19 414 ALA A N 1
ATOM 3050 C CA . ALA A 1 414 ? -2.435 19.011 -1.460 1.00 97.19 414 ALA A CA 1
ATOM 3051 C C . ALA A 1 414 ? -1.329 19.957 -0.973 1.00 97.19 414 ALA A C 1
ATOM 3053 O O . ALA A 1 414 ? -1.152 21.068 -1.482 1.00 97.19 414 ALA A O 1
ATOM 3054 N N . ASN A 1 415 ? -0.509 19.467 -0.042 1.00 96.69 415 ASN A N 1
ATOM 3055 C CA . ASN A 1 415 ? 0.750 20.103 0.358 1.00 96.69 415 ASN A CA 1
ATOM 3056 C C . ASN A 1 415 ? 1.983 19.394 -0.246 1.00 96.69 415 ASN A C 1
ATOM 3058 O O . ASN A 1 415 ? 3.071 19.969 -0.225 1.00 96.69 415 ASN A O 1
ATOM 3062 N N . ALA A 1 416 ? 1.805 18.209 -0.851 1.00 92.12 416 ALA A N 1
ATOM 3063 C CA . ALA A 1 416 ? 2.824 17.517 -1.644 1.00 92.12 416 ALA A CA 1
ATOM 3064 C C . ALA A 1 416 ? 3.177 18.282 -2.938 1.00 92.12 416 ALA A C 1
ATOM 3066 O O . ALA A 1 416 ? 4.320 18.252 -3.397 1.00 92.12 416 ALA A O 1
ATOM 3067 N N . GLY A 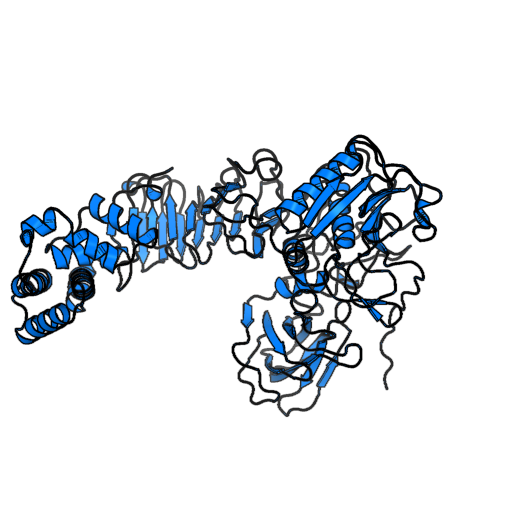1 417 ? 2.203 19.015 -3.497 1.00 87.31 417 GLY A N 1
ATOM 3068 C CA . GLY A 1 417 ? 2.349 19.859 -4.685 1.00 87.31 417 GLY A CA 1
ATOM 3069 C C . GLY A 1 417 ? 2.601 19.094 -5.993 1.00 87.31 417 GLY A C 1
ATOM 3070 O O . GLY A 1 417 ? 2.648 17.867 -6.046 1.00 87.31 417 GLY A O 1
ATOM 3071 N N . GLY A 1 418 ? 2.767 19.839 -7.090 1.00 89.69 418 GLY A N 1
ATOM 3072 C CA . GLY A 1 418 ? 3.103 19.268 -8.397 1.00 89.69 418 GLY A CA 1
ATOM 3073 C C . GLY A 1 418 ? 2.035 18.305 -8.919 1.00 89.69 418 GLY A C 1
ATOM 3074 O O . GLY A 1 418 ? 0.862 18.655 -8.985 1.00 89.69 418 GLY A O 1
ATOM 3075 N N . ILE A 1 419 ? 2.451 17.096 -9.303 1.00 92.31 419 ILE A N 1
ATOM 3076 C CA . ILE A 1 419 ? 1.546 16.069 -9.844 1.00 92.31 419 ILE A CA 1
ATOM 3077 C C . ILE A 1 419 ? 0.541 15.552 -8.807 1.00 92.31 419 ILE A C 1
ATOM 3079 O O . ILE A 1 419 ? -0.493 15.019 -9.192 1.00 92.31 419 ILE A O 1
ATOM 3083 N N . TYR A 1 420 ? 0.814 15.741 -7.515 1.00 95.31 420 TYR A N 1
ATOM 3084 C CA . TYR A 1 420 ? -0.040 15.272 -6.427 1.00 95.31 420 TYR A CA 1
ATOM 3085 C C . TYR A 1 420 ? -1.192 16.239 -6.099 1.00 95.31 420 TYR A C 1
ATOM 3087 O O . TYR A 1 420 ? -2.020 15.910 -5.259 1.00 95.31 420 TYR A O 1
ATOM 3095 N N . ASP A 1 421 ? -1.259 17.419 -6.732 1.00 95.81 421 ASP A N 1
ATOM 3096 C CA . ASP A 1 421 ? -2.348 18.392 -6.557 1.00 95.81 421 ASP A CA 1
ATOM 3097 C C . ASP A 1 421 ? -3.424 18.217 -7.639 1.00 95.81 421 ASP A C 1
ATOM 3099 O O . ASP A 1 421 ? -3.250 18.646 -8.788 1.00 95.81 421 ASP A O 1
ATOM 3103 N N . PHE A 1 422 ? -4.569 17.638 -7.271 1.00 94.00 422 PHE A N 1
ATOM 3104 C CA . PHE A 1 422 ? -5.646 17.299 -8.211 1.00 94.00 422 PHE A CA 1
ATOM 3105 C C . PHE A 1 422 ? -6.481 18.502 -8.662 1.00 94.00 422 PHE A C 1
ATOM 3107 O O . PHE A 1 422 ? -7.257 18.394 -9.614 1.00 94.00 422 PHE A O 1
ATOM 3114 N N . SER A 1 423 ? -6.265 19.687 -8.078 1.00 92.62 423 SER A N 1
ATOM 3115 C CA . SER A 1 423 ? -6.793 20.931 -8.651 1.00 92.62 423 SER A CA 1
ATOM 3116 C C . SER A 1 423 ? -6.101 21.296 -9.970 1.00 92.62 423 SER A C 1
ATOM 3118 O O . SER A 1 423 ? -6.690 21.969 -10.820 1.00 92.62 423 SER A O 1
ATOM 3120 N N . THR A 1 424 ? -4.866 20.820 -10.162 1.00 90.62 424 THR A N 1
ATOM 3121 C CA . THR A 1 424 ? -4.085 21.001 -11.394 1.00 90.62 424 THR A CA 1
ATOM 3122 C C . THR A 1 424 ? -3.970 19.715 -12.209 1.00 90.62 424 THR A C 1
ATOM 3124 O O . THR A 1 424 ? -4.010 19.765 -13.439 1.00 90.62 424 THR A O 1
ATOM 3127 N N . ASN A 1 425 ? -3.891 18.565 -11.540 1.00 89.69 425 ASN A N 1
ATOM 3128 C CA . ASN A 1 425 ? -3.867 17.237 -12.131 1.00 89.69 425 ASN A CA 1
ATOM 3129 C C . ASN A 1 425 ? -5.224 16.542 -11.960 1.00 89.69 425 ASN A C 1
ATOM 3131 O O . ASN A 1 425 ? -5.398 15.665 -11.121 1.00 89.69 425 ASN A O 1
ATOM 3135 N N . ALA A 1 426 ? -6.209 16.945 -12.761 1.00 86.31 426 ALA A N 1
ATOM 3136 C CA . ALA A 1 426 ? -7.581 16.455 -12.617 1.00 86.31 426 ALA A CA 1
ATOM 3137 C C . ALA A 1 426 ? -7.765 14.954 -12.941 1.00 86.31 426 ALA A C 1
ATOM 3139 O O . ALA A 1 426 ? -8.838 14.407 -12.670 1.00 86.31 426 ALA A O 1
ATOM 3140 N N . GLN A 1 427 ? -6.760 14.307 -13.540 1.00 84.81 427 GLN A N 1
ATOM 3141 C CA . GLN A 1 427 ? -6.776 12.902 -13.956 1.00 84.81 427 GLN A CA 1
ATOM 3142 C C . GLN A 1 427 ? -5.467 12.228 -13.509 1.00 84.81 427 GLN A C 1
ATOM 3144 O O . GLN A 1 427 ? -4.545 12.064 -14.313 1.00 84.81 427 GLN A O 1
ATOM 3149 N N . PRO A 1 428 ? -5.336 11.910 -12.213 1.00 89.19 428 PRO A N 1
ATOM 3150 C CA . PRO A 1 428 ? -4.142 11.253 -11.709 1.00 89.19 428 PRO A CA 1
ATOM 3151 C C . PRO A 1 428 ? -4.032 9.842 -12.289 1.00 89.19 428 PRO A C 1
ATOM 3153 O O . PRO A 1 428 ? -5.005 9.094 -12.280 1.00 89.19 428 PRO A O 1
ATOM 3156 N N . PHE A 1 429 ? -2.843 9.479 -12.762 1.00 89.25 429 PHE A N 1
ATOM 3157 C CA . PHE A 1 429 ? -2.474 8.084 -12.995 1.00 89.25 429 PHE A CA 1
ATOM 3158 C C . PHE A 1 429 ? -1.110 7.856 -12.349 1.00 89.25 429 PHE A C 1
ATOM 3160 O O . PHE A 1 429 ? -0.079 8.188 -12.940 1.00 89.25 429 PHE A O 1
ATOM 3167 N N . MET A 1 430 ? -1.104 7.391 -11.098 1.00 92.12 430 MET A N 1
ATOM 3168 C CA . MET A 1 430 ? 0.106 7.382 -10.274 1.00 92.12 430 MET A CA 1
ATOM 3169 C C . MET A 1 430 ? 0.083 6.376 -9.121 1.00 92.12 430 MET A C 1
ATOM 3171 O O . MET A 1 430 ? -0.968 5.926 -8.676 1.00 92.12 430 MET A O 1
ATOM 3175 N N . THR A 1 431 ? 1.267 6.128 -8.573 1.00 96.38 431 THR A N 1
ATOM 3176 C CA . THR A 1 431 ? 1.496 5.441 -7.301 1.00 96.38 431 THR A CA 1
ATOM 3177 C C . THR A 1 431 ? 2.036 6.453 -6.298 1.00 96.38 431 THR A C 1
ATOM 3179 O O . THR A 1 431 ? 2.963 7.182 -6.622 1.00 96.38 431 THR A O 1
ATOM 3182 N N . ILE A 1 432 ? 1.506 6.500 -5.078 1.00 97.69 432 ILE A N 1
ATOM 3183 C CA . ILE A 1 432 ? 2.000 7.359 -3.996 1.00 97.69 432 ILE A CA 1
ATOM 3184 C C . ILE A 1 432 ? 3.019 6.591 -3.152 1.00 97.69 432 ILE A C 1
ATOM 3186 O O . ILE A 1 432 ? 2.737 5.491 -2.691 1.00 97.69 432 ILE A O 1
ATOM 3190 N N . TRP A 1 433 ? 4.182 7.191 -2.899 1.00 98.06 433 TRP A N 1
ATOM 3191 C CA . TRP A 1 433 ? 5.102 6.759 -1.843 1.00 98.06 433 TRP A CA 1
ATOM 3192 C C . TRP A 1 433 ? 5.158 7.810 -0.740 1.00 98.06 433 TRP A C 1
ATOM 3194 O O . TRP A 1 433 ? 5.348 8.990 -1.034 1.00 98.06 433 TRP A O 1
ATOM 3204 N N . ASP A 1 434 ? 5.057 7.381 0.511 1.00 98.44 434 ASP A N 1
ATOM 3205 C CA . ASP A 1 434 ? 5.256 8.223 1.684 1.00 98.44 434 ASP A CA 1
ATOM 3206 C C . ASP A 1 434 ? 6.039 7.440 2.745 1.00 98.44 434 ASP A C 1
ATOM 3208 O O . ASP A 1 434 ? 5.793 6.249 2.942 1.00 98.44 434 ASP A O 1
ATOM 3212 N N . ALA A 1 435 ? 7.025 8.078 3.380 1.00 98.19 435 ALA A N 1
ATOM 3213 C CA . ALA A 1 435 ? 7.858 7.443 4.398 1.00 98.19 435 ALA A CA 1
ATOM 3214 C C . ALA A 1 435 ? 7.330 7.632 5.828 1.00 98.19 435 ALA A C 1
ATOM 3216 O O . ALA A 1 435 ? 7.915 7.069 6.762 1.00 98.19 435 ALA A O 1
ATOM 3217 N N . GLY A 1 436 ? 6.269 8.417 6.017 1.00 97.44 436 GLY A N 1
ATOM 3218 C CA . GLY A 1 436 ? 5.519 8.490 7.262 1.00 97.44 436 GLY A CA 1
ATOM 3219 C C . GLY A 1 436 ? 5.043 9.895 7.596 1.00 97.44 436 GLY A C 1
ATOM 3220 O O . GLY A 1 436 ? 5.461 10.876 7.008 1.00 97.44 436 GLY A O 1
ATOM 3221 N N . GLY A 1 437 ? 4.250 10.001 8.648 1.00 97.25 437 GLY A N 1
ATOM 3222 C CA . GLY A 1 437 ? 3.479 11.203 8.930 1.00 97.25 437 GLY A CA 1
ATOM 3223 C C . GLY A 1 437 ? 2.078 10.769 9.318 1.00 97.25 437 GLY A C 1
ATOM 3224 O O . GLY A 1 437 ? 1.865 9.599 9.635 1.00 97.25 437 GLY A O 1
ATOM 3225 N N . LYS A 1 438 ? 1.143 11.714 9.359 1.00 95.88 438 LYS A N 1
ATOM 3226 C CA . LYS A 1 438 ? -0.284 11.409 9.302 1.00 95.88 438 LYS A CA 1
ATOM 3227 C C . LYS A 1 438 ? -0.841 11.968 8.000 1.00 95.88 438 LYS A C 1
ATOM 3229 O O . LYS A 1 438 ? -1.098 13.169 7.896 1.00 95.88 438 LYS A O 1
ATOM 3234 N N . ASP A 1 439 ? -1.049 11.093 7.035 1.00 98.44 439 ASP A N 1
ATOM 3235 C CA . ASP A 1 439 ? -1.244 11.461 5.642 1.00 98.44 439 ASP A CA 1
ATOM 3236 C C . ASP A 1 439 ? -2.704 11.315 5.213 1.00 98.44 439 ASP A C 1
ATOM 3238 O O . ASP A 1 439 ? -3.500 10.598 5.824 1.00 98.44 439 ASP A O 1
ATOM 3242 N N . THR A 1 440 ? -3.100 12.065 4.188 1.00 98.62 440 THR A N 1
ATOM 3243 C CA . THR A 1 440 ? -4.481 12.105 3.692 1.00 98.62 440 THR A CA 1
ATOM 3244 C C . THR A 1 440 ? -4.513 12.053 2.174 1.00 98.62 440 THR A C 1
ATOM 3246 O O . THR A 1 440 ? -3.828 12.838 1.517 1.00 98.62 440 THR A O 1
ATOM 3249 N N . ILE A 1 441 ? -5.359 11.190 1.615 1.00 98.69 441 ILE A N 1
ATOM 3250 C CA . ILE A 1 441 ? -5.795 11.294 0.218 1.00 98.69 441 ILE A CA 1
ATOM 3251 C C . ILE A 1 441 ? -7.140 12.024 0.191 1.00 98.69 441 ILE A C 1
ATOM 3253 O O . ILE A 1 441 ? -8.138 11.532 0.716 1.00 98.69 441 ILE A O 1
ATOM 3257 N N . ASP A 1 442 ? -7.156 13.210 -0.411 1.00 98.19 442 ASP A N 1
ATOM 3258 C CA . ASP A 1 442 ? -8.316 14.091 -0.497 1.00 98.19 442 ASP A CA 1
ATOM 3259 C C . ASP A 1 442 ? -8.896 14.102 -1.920 1.00 98.19 442 ASP A C 1
ATOM 3261 O O . ASP A 1 442 ? -8.306 14.643 -2.858 1.00 98.19 442 ASP A O 1
ATOM 3265 N N . LEU A 1 443 ? -10.079 13.509 -2.085 1.00 97.62 443 LEU A N 1
ATOM 3266 C CA . LEU A 1 443 ? -10.825 13.424 -3.344 1.00 97.62 443 LEU A CA 1
ATOM 3267 C C . LEU A 1 443 ? -12.037 14.373 -3.376 1.00 97.62 443 LEU A C 1
ATOM 3269 O O . LEU A 1 443 ? -12.857 14.291 -4.293 1.00 97.62 443 LEU A O 1
ATOM 3273 N N . SER A 1 444 ? -12.132 15.313 -2.429 1.00 97.19 444 SER A N 1
ATOM 3274 C CA . SER A 1 444 ? -13.319 16.150 -2.174 1.00 97.19 444 SER A CA 1
ATOM 3275 C C . SER A 1 444 ? -13.812 16.981 -3.357 1.00 97.19 444 SER A C 1
ATOM 3277 O O . SER A 1 444 ? -14.982 17.365 -3.414 1.00 97.19 444 SER A O 1
ATOM 3279 N N . GLY A 1 445 ? -12.942 17.273 -4.324 1.00 95.25 445 GLY A N 1
ATOM 3280 C CA . GLY A 1 445 ? -13.299 18.013 -5.532 1.00 95.25 445 GLY A CA 1
ATOM 3281 C C . GLY A 1 445 ? -13.942 17.172 -6.640 1.00 95.25 445 GLY A C 1
ATOM 3282 O O . GLY A 1 445 ? -14.323 17.742 -7.666 1.00 95.25 445 GLY A O 1
ATOM 3283 N N . TYR A 1 446 ? -14.077 15.852 -6.476 1.00 94.94 446 TYR A N 1
ATOM 3284 C CA . TYR A 1 446 ? -14.732 14.982 -7.455 1.00 94.94 446 TYR A CA 1
ATOM 3285 C C . TYR A 1 446 ? -16.237 14.803 -7.193 1.00 94.94 446 TYR A C 1
ATOM 3287 O O . TYR A 1 446 ? -16.735 14.893 -6.072 1.00 94.94 446 TYR A O 1
ATOM 3295 N N . SER A 1 447 ? -16.988 14.568 -8.272 1.00 93.69 447 SER A N 1
ATOM 3296 C CA . SER A 1 447 ? -18.452 14.399 -8.256 1.00 93.69 447 SER A CA 1
ATOM 3297 C C . SER A 1 447 ? -18.936 13.007 -8.643 1.00 93.69 447 SER A C 1
ATOM 3299 O O . SER A 1 447 ? -20.129 12.724 -8.558 1.00 93.69 447 SER A O 1
ATOM 3301 N N . ARG A 1 448 ? -18.033 12.140 -9.097 1.00 91.81 448 ARG A N 1
ATOM 3302 C CA . ARG A 1 448 ? -18.345 10.738 -9.375 1.00 91.81 448 ARG A CA 1
ATOM 3303 C C . ARG A 1 448 ? -18.109 9.895 -8.148 1.00 91.81 448 ARG A C 1
ATOM 3305 O O . ARG A 1 448 ? -17.198 10.205 -7.394 1.00 91.81 448 ARG A O 1
ATOM 3312 N N . SER A 1 449 ? -18.799 8.762 -8.102 1.00 94.25 449 SER A N 1
ATOM 3313 C CA . SER A 1 449 ? -18.416 7.630 -7.265 1.00 94.25 449 SER A CA 1
ATOM 3314 C C . SER A 1 449 ? -16.943 7.270 -7.455 1.00 94.25 449 SER A C 1
ATOM 3316 O O . SER A 1 449 ? -16.517 6.953 -8.571 1.00 94.25 449 SER A O 1
ATOM 3318 N N . GLN A 1 450 ? -16.195 7.327 -6.364 1.00 95.06 450 GLN A N 1
ATOM 3319 C CA . GLN A 1 450 ? -14.808 6.918 -6.226 1.00 95.06 450 GLN A CA 1
ATOM 3320 C C . GLN A 1 450 ? -14.739 5.550 -5.538 1.00 95.06 450 GLN A C 1
ATOM 3322 O O . GLN A 1 450 ? -15.642 5.131 -4.813 1.00 95.06 450 GLN A O 1
ATOM 3327 N N . THR A 1 451 ? -13.633 4.845 -5.734 1.00 97.19 451 THR A N 1
ATOM 3328 C CA . THR A 1 451 ? -13.221 3.754 -4.848 1.00 97.19 451 THR A CA 1
ATOM 3329 C C . THR A 1 451 ? -11.814 4.064 -4.377 1.00 97.19 451 THR A C 1
ATOM 3331 O O . THR A 1 451 ? -10.887 4.033 -5.186 1.00 97.19 451 THR A O 1
ATOM 3334 N N . LEU A 1 452 ? -11.681 4.392 -3.094 1.00 98.19 452 LEU A N 1
ATOM 3335 C CA . LEU A 1 452 ? -10.420 4.687 -2.428 1.00 98.19 452 LEU A CA 1
ATOM 3336 C C . LEU A 1 452 ? -10.091 3.553 -1.458 1.00 98.19 452 LEU A C 1
ATOM 3338 O O . LEU A 1 452 ? -10.843 3.301 -0.520 1.00 98.19 452 LEU A O 1
ATOM 3342 N N . ASP A 1 453 ? -8.960 2.899 -1.686 1.00 98.25 453 ASP A N 1
ATOM 3343 C CA . ASP A 1 453 ? -8.416 1.854 -0.826 1.00 98.25 453 ASP A CA 1
ATOM 3344 C C . ASP A 1 453 ? -7.068 2.314 -0.258 1.00 98.25 453 ASP A C 1
ATOM 3346 O O . ASP A 1 453 ? -6.121 2.562 -1.007 1.00 98.25 453 ASP A O 1
ATOM 3350 N N . LEU A 1 454 ? -7.007 2.475 1.067 1.00 98.62 454 LEU A N 1
ATOM 3351 C CA . LEU A 1 454 ? -5.834 2.954 1.798 1.00 98.62 454 LEU A CA 1
ATOM 3352 C C . LEU A 1 454 ? -4.826 1.838 2.117 1.00 98.62 454 LEU A C 1
ATOM 3354 O O . LEU A 1 454 ? -3.809 2.100 2.768 1.00 98.62 454 LEU A O 1
ATOM 3358 N N . ASN A 1 455 ? -5.074 0.593 1.700 1.00 97.50 455 ASN A N 1
ATOM 3359 C CA . ASN A 1 455 ? -4.116 -0.492 1.879 1.00 97.50 455 ASN A CA 1
ATOM 3360 C C . ASN A 1 455 ? -2.909 -0.318 0.947 1.00 97.50 455 ASN A C 1
ATOM 3362 O O . ASN A 1 455 ? -3.035 -0.069 -0.253 1.00 97.50 455 ASN A O 1
ATOM 3366 N N . ALA A 1 456 ? -1.708 -0.499 1.495 1.00 96.19 456 ALA A N 1
ATOM 3367 C CA . ALA A 1 456 ? -0.485 -0.467 0.706 1.00 96.19 456 ALA A CA 1
ATOM 3368 C C . ALA A 1 456 ? -0.519 -1.547 -0.391 1.00 96.19 456 ALA A C 1
ATOM 3370 O O . ALA A 1 456 ? -0.832 -2.709 -0.136 1.00 96.19 456 ALA A O 1
ATOM 3371 N N . GLY A 1 457 ? -0.176 -1.167 -1.619 1.00 92.19 457 GLY A N 1
ATOM 3372 C CA . GLY A 1 457 ? -0.231 -2.024 -2.800 1.00 92.19 457 GLY A CA 1
ATOM 3373 C C . GLY A 1 457 ? -1.615 -2.146 -3.447 1.00 92.19 457 GLY A C 1
ATOM 3374 O O . GLY A 1 457 ? -1.711 -2.729 -4.528 1.00 92.19 457 GLY A O 1
ATOM 3375 N N . ALA A 1 458 ? -2.672 -1.614 -2.825 1.00 90.44 458 ALA A N 1
ATOM 3376 C CA . ALA A 1 458 ? -4.012 -1.626 -3.393 1.00 90.44 458 ALA A CA 1
ATOM 3377 C C . ALA A 1 458 ? -4.172 -0.577 -4.500 1.00 90.44 458 ALA A C 1
ATOM 3379 O O . ALA A 1 458 ? -3.454 0.425 -4.570 1.00 90.44 458 ALA A O 1
ATOM 3380 N N . LEU A 1 459 ? -5.144 -0.838 -5.372 1.00 91.19 459 LEU A N 1
ATOM 3381 C CA . LEU A 1 459 ? -5.499 0.015 -6.495 1.00 91.19 459 LEU A CA 1
ATOM 3382 C C . LEU A 1 459 ? -6.848 0.675 -6.225 1.00 91.19 459 LEU A C 1
ATOM 3384 O O . LEU A 1 459 ? -7.834 0.011 -5.913 1.00 91.19 459 LEU A O 1
ATOM 3388 N N . SER A 1 460 ? -6.878 1.985 -6.398 1.00 94.50 460 SER A N 1
ATOM 3389 C CA . SER A 1 460 ? -8.036 2.855 -6.261 1.00 94.50 460 SER A CA 1
ATOM 3390 C C . SER A 1 460 ? -8.497 3.332 -7.637 1.00 94.50 460 SER A C 1
ATOM 3392 O O . SER A 1 460 ? -7.692 3.558 -8.542 1.00 94.50 460 SER A O 1
ATOM 3394 N N . SER A 1 461 ? -9.806 3.510 -7.795 1.00 92.19 461 SER A N 1
ATOM 3395 C CA . SER A 1 461 ? -10.415 4.092 -8.994 1.00 92.19 461 SER A CA 1
ATOM 3396 C C . SER A 1 461 ? -10.914 5.490 -8.659 1.00 92.19 461 SER A C 1
ATOM 3398 O O . SER A 1 461 ? -11.924 5.634 -7.964 1.00 92.19 461 SER A O 1
ATOM 3400 N N . VAL A 1 462 ? -10.194 6.510 -9.129 1.00 91.38 462 VAL A N 1
ATOM 3401 C CA . VAL A 1 462 ? -10.442 7.910 -8.758 1.00 91.38 462 VAL A CA 1
ATOM 3402 C C . VAL A 1 462 ? -10.451 8.834 -9.973 1.00 91.38 462 VAL A C 1
ATOM 3404 O O . VAL A 1 462 ? -9.808 8.562 -10.982 1.00 91.38 462 VAL A O 1
ATOM 3407 N N . GLY A 1 463 ? -11.131 9.971 -9.888 1.00 87.12 463 GLY A N 1
ATOM 3408 C CA . GLY A 1 463 ? -11.070 11.013 -10.906 1.00 87.12 463 GLY A CA 1
ATOM 3409 C C . GLY A 1 463 ? -12.410 11.644 -11.265 1.00 87.12 463 GLY A C 1
ATOM 3410 O O . GLY A 1 463 ? -13.471 11.347 -10.711 1.00 87.12 463 GLY A O 1
ATOM 3411 N N . SER A 1 464 ? -12.332 12.557 -12.233 1.00 83.06 464 SER A N 1
ATOM 3412 C CA . SER A 1 464 ? -13.459 13.369 -12.710 1.00 83.06 464 SER A CA 1
ATOM 3413 C C . SER A 1 464 ? -14.403 12.629 -13.673 1.00 83.06 464 SER A C 1
ATOM 3415 O O . SER A 1 464 ? -14.118 11.526 -14.135 1.00 83.06 464 SER A O 1
ATOM 3417 N N . ASP A 1 465 ? -15.516 13.273 -14.045 1.00 75.12 465 ASP A N 1
ATOM 3418 C CA . ASP A 1 465 ? -16.457 12.851 -15.110 1.00 75.12 465 ASP A CA 1
ATOM 3419 C C . ASP A 1 465 ? -15.786 12.474 -16.439 1.00 75.12 465 ASP A C 1
ATOM 3421 O O . ASP A 1 465 ? -16.361 11.715 -17.216 1.00 75.12 465 ASP A O 1
ATOM 3425 N N . SER A 1 466 ? -14.569 12.961 -16.686 1.00 71.94 466 SER A N 1
ATOM 3426 C CA . SER A 1 466 ? -13.846 12.753 -17.940 1.00 71.94 466 SER A CA 1
ATOM 3427 C C . SER A 1 466 ? -12.902 11.546 -17.958 1.00 71.94 466 SER A C 1
ATOM 3429 O O . SER A 1 466 ? -12.381 11.257 -19.027 1.00 71.94 466 SER A O 1
ATOM 3431 N N . ILE A 1 467 ? -12.628 10.875 -16.829 1.00 69.50 467 ILE A N 1
ATOM 3432 C CA . ILE A 1 467 ? -11.718 9.711 -16.819 1.00 69.50 467 ILE A CA 1
ATOM 3433 C C . ILE A 1 467 ? -12.488 8.424 -17.147 1.00 69.50 467 ILE A C 1
ATOM 3435 O O . ILE A 1 467 ? -13.550 8.175 -16.578 1.00 69.50 467 ILE A O 1
ATOM 3439 N N . THR A 1 468 ? -11.996 7.582 -18.049 1.00 66.06 468 THR A N 1
ATOM 3440 C CA . THR A 1 468 ? -12.576 6.245 -18.277 1.00 66.06 468 THR A CA 1
ATOM 3441 C C . THR A 1 468 ? -11.783 5.142 -17.594 1.00 66.06 468 THR A C 1
ATOM 3443 O O . THR A 1 468 ? -12.328 4.055 -17.388 1.00 66.06 468 THR A O 1
ATOM 3446 N N . ALA A 1 469 ? -10.548 5.441 -17.191 1.00 66.75 469 ALA A N 1
ATOM 3447 C CA . ALA A 1 469 ? -9.694 4.548 -16.432 1.00 66.75 469 ALA A CA 1
ATOM 3448 C C . ALA A 1 469 ? -10.291 4.176 -15.069 1.00 66.75 469 ALA A C 1
ATOM 3450 O O . ALA A 1 469 ? -10.914 4.977 -14.370 1.00 66.75 469 ALA A O 1
ATOM 3451 N N . SER A 1 470 ? -10.048 2.924 -14.710 1.00 79.38 470 SER A N 1
ATOM 3452 C CA . SER A 1 470 ? -10.172 2.365 -13.368 1.00 79.38 470 SER A CA 1
ATOM 3453 C C . SER A 1 470 ? -8.774 2.026 -12.858 1.00 79.38 470 SER A C 1
ATOM 3455 O O . SER A 1 470 ? -7.878 1.824 -13.672 1.00 79.38 470 SER A O 1
ATOM 3457 N N . ASN A 1 471 ? -8.608 1.880 -11.543 1.00 86.81 471 ASN A N 1
ATOM 3458 C CA . ASN A 1 471 ? -7.350 1.465 -10.906 1.00 86.81 471 ASN A CA 1
ATOM 3459 C C . ASN A 1 471 ? -6.163 2.418 -11.154 1.00 86.81 471 ASN A C 1
ATOM 3461 O O . ASN A 1 471 ? -5.010 2.010 -11.191 1.00 86.81 471 ASN A O 1
ATOM 3465 N N . ASN A 1 472 ? -6.444 3.704 -11.316 1.00 88.44 472 ASN A N 1
ATOM 3466 C CA . ASN A 1 472 ? -5.480 4.725 -11.716 1.00 88.44 472 ASN A CA 1
ATOM 3467 C C . ASN A 1 472 ? -4.709 5.370 -10.545 1.00 88.44 472 ASN A C 1
ATOM 3469 O O . ASN A 1 472 ? -3.820 6.188 -10.773 1.00 88.44 472 ASN A O 1
ATOM 3473 N N . LEU A 1 473 ? -5.024 5.040 -9.292 1.00 93.75 473 LEU A N 1
ATOM 3474 C CA . LEU A 1 473 ? -4.267 5.508 -8.130 1.00 93.75 473 LEU A CA 1
ATOM 3475 C C . LEU A 1 473 ? -3.843 4.321 -7.270 1.00 93.75 473 LEU A C 1
ATOM 3477 O O . LEU A 1 473 ? -4.681 3.516 -6.889 1.00 93.75 473 LEU A O 1
ATOM 3481 N N . ALA A 1 474 ? -2.565 4.234 -6.923 1.00 95.62 474 ALA A N 1
ATOM 3482 C CA . ALA A 1 474 ? -2.045 3.202 -6.034 1.00 95.62 474 ALA A CA 1
ATOM 3483 C C . ALA A 1 474 ? -1.312 3.811 -4.837 1.00 95.62 474 ALA A C 1
ATOM 3485 O O . ALA A 1 474 ? -0.784 4.921 -4.918 1.00 95.62 474 ALA A O 1
ATOM 3486 N N . ILE A 1 475 ? -1.209 3.052 -3.749 1.00 98.00 475 ILE A N 1
ATOM 3487 C CA . ILE A 1 475 ? -0.278 3.331 -2.650 1.00 98.00 475 ILE A CA 1
ATOM 3488 C C . ILE A 1 475 ? 0.864 2.324 -2.762 1.00 98.00 475 ILE A C 1
ATOM 3490 O O . ILE A 1 475 ? 0.634 1.126 -2.897 1.00 98.00 475 ILE A O 1
ATOM 3494 N N . ALA A 1 476 ? 2.107 2.790 -2.743 1.00 97.50 476 ALA A N 1
ATOM 3495 C CA . ALA A 1 476 ? 3.280 1.931 -2.808 1.00 97.50 476 ALA A CA 1
ATOM 3496 C C . ALA A 1 476 ? 3.344 0.985 -1.599 1.00 97.50 476 ALA A C 1
ATOM 3498 O O . ALA A 1 476 ? 2.994 1.352 -0.478 1.00 97.50 476 ALA A O 1
ATOM 3499 N N . SER A 1 477 ? 3.848 -0.231 -1.815 1.00 94.50 477 SER A N 1
ATOM 3500 C CA . SER A 1 477 ? 4.083 -1.182 -0.726 1.00 94.50 477 SER A CA 1
ATOM 3501 C C . SER A 1 477 ? 4.988 -0.570 0.350 1.00 94.50 477 SER A C 1
ATOM 3503 O O . SER A 1 477 ? 6.036 -0.011 0.040 1.00 94.50 477 SER A O 1
ATOM 3505 N N . GLY A 1 478 ? 4.604 -0.707 1.620 1.00 93.50 478 GLY A N 1
ATOM 3506 C CA . GLY A 1 478 ? 5.361 -0.184 2.762 1.00 93.50 478 GLY A CA 1
ATOM 3507 C C . GLY A 1 478 ? 5.111 1.290 3.104 1.00 93.50 478 GLY A C 1
ATOM 3508 O O . GLY A 1 478 ? 5.611 1.730 4.137 1.00 93.50 478 GLY A O 1
ATOM 3509 N N . ALA A 1 479 ? 4.340 2.026 2.296 1.00 97.62 479 ALA A N 1
ATOM 3510 C CA . ALA A 1 479 ? 3.791 3.320 2.692 1.00 97.62 479 ALA A CA 1
ATOM 3511 C C . ALA A 1 479 ? 2.508 3.121 3.516 1.00 97.62 479 ALA A C 1
ATOM 3513 O O . ALA A 1 479 ? 1.746 2.185 3.263 1.00 97.62 479 ALA A O 1
ATOM 3514 N N . THR A 1 480 ? 2.253 4.017 4.465 1.00 98.00 480 THR A N 1
ATOM 3515 C CA . THR A 1 480 ? 1.007 4.055 5.242 1.00 98.00 480 THR A CA 1
ATOM 3516 C C . THR A 1 480 ? 0.321 5.383 4.968 1.00 98.00 480 THR A C 1
ATOM 3518 O O . THR A 1 480 ? 0.967 6.417 5.058 1.00 98.00 480 THR A O 1
ATOM 3521 N N . ILE A 1 481 ? -0.967 5.348 4.622 1.00 98.44 481 ILE A N 1
ATOM 3522 C CA . ILE A 1 481 ? -1.815 6.539 4.521 1.00 98.44 481 ILE A CA 1
ATOM 3523 C C . ILE A 1 481 ? -2.957 6.369 5.518 1.00 98.44 481 ILE A C 1
ATOM 3525 O O . ILE A 1 481 ? -3.704 5.391 5.455 1.00 98.44 481 ILE A O 1
ATOM 3529 N N . GLU A 1 482 ? -3.088 7.299 6.458 1.00 97.81 482 GLU A N 1
ATOM 3530 C CA . GLU A 1 482 ? -4.031 7.168 7.566 1.00 97.81 482 GLU A CA 1
ATOM 3531 C C . GLU A 1 482 ? -5.436 7.647 7.202 1.00 97.81 482 GLU A C 1
ATOM 3533 O O . GLU A 1 482 ? -6.399 7.148 7.767 1.00 97.81 482 GLU A O 1
ATOM 3538 N N . ASN A 1 483 ? -5.603 8.623 6.309 1.00 98.06 483 ASN A N 1
ATOM 3539 C CA . ASN A 1 483 ? -6.903 9.280 6.137 1.00 98.06 483 ASN A CA 1
ATOM 3540 C C . ASN A 1 483 ? -7.347 9.340 4.671 1.00 98.06 483 ASN A C 1
ATOM 3542 O O . ASN A 1 483 ? -6.534 9.453 3.751 1.00 98.06 483 ASN A O 1
ATOM 3546 N N . GLY A 1 484 ? -8.663 9.318 4.471 1.00 98.38 484 GLY A N 1
ATOM 3547 C CA . GLY A 1 484 ? -9.294 9.373 3.155 1.00 98.38 484 GLY A CA 1
ATOM 3548 C C . GLY A 1 484 ? -10.521 10.277 3.164 1.00 98.38 484 GLY A C 1
ATOM 3549 O O . GLY A 1 484 ? -11.337 10.213 4.084 1.00 98.38 484 GLY A O 1
ATOM 3550 N N . ILE A 1 485 ? -10.649 11.121 2.143 1.00 98.62 485 ILE A N 1
ATOM 3551 C CA . ILE A 1 485 ? -11.805 12.001 1.945 1.00 98.62 485 ILE A CA 1
ATOM 3552 C C . ILE A 1 485 ? -12.386 11.705 0.563 1.00 98.62 485 ILE A C 1
ATOM 3554 O O . ILE A 1 485 ? -11.682 11.848 -0.436 1.00 98.62 485 ILE A O 1
ATOM 3558 N N . GLY A 1 486 ? -13.646 11.280 0.516 1.00 98.12 486 GLY A N 1
ATOM 3559 C CA . GLY A 1 486 ? -14.431 11.103 -0.699 1.00 98.12 486 GLY A CA 1
ATOM 3560 C C . GLY A 1 486 ? -14.914 12.434 -1.278 1.00 98.12 486 GLY A C 1
ATOM 3561 O O . GLY A 1 486 ? -14.600 13.517 -0.783 1.00 98.12 486 GLY A O 1
ATOM 3562 N N . GLY A 1 487 ? -15.625 12.351 -2.391 1.00 96.88 487 GLY A N 1
ATOM 3563 C CA . GLY A 1 487 ? -16.183 13.465 -3.134 1.00 96.88 487 GLY A CA 1
ATOM 3564 C C . GLY A 1 487 ? -17.656 13.717 -2.817 1.00 96.88 487 GLY A C 1
ATOM 3565 O O . GLY A 1 487 ? -18.093 13.816 -1.674 1.00 96.88 487 GLY A O 1
ATOM 3566 N N . SER A 1 488 ? -18.423 13.952 -3.880 1.00 97.25 488 SER A N 1
ATOM 3567 C CA . SER A 1 488 ? -19.878 14.151 -3.812 1.00 97.25 488 SER A CA 1
ATOM 3568 C C . SER A 1 488 ? -20.685 13.074 -4.543 1.00 97.25 488 SER A C 1
ATOM 3570 O O . SER A 1 488 ? -21.883 13.259 -4.782 1.00 97.25 488 SER A O 1
ATOM 3572 N N . GLY A 1 489 ? -20.010 12.005 -4.969 1.00 96.62 489 GLY A N 1
ATOM 3573 C CA . GLY A 1 489 ? -20.633 10.809 -5.523 1.00 96.62 489 GLY A CA 1
ATOM 3574 C C . GLY A 1 489 ? -20.873 9.768 -4.434 1.00 96.62 489 GLY A C 1
ATOM 3575 O O . GLY A 1 489 ? -20.560 9.997 -3.286 1.00 96.62 489 GLY A O 1
ATOM 3576 N N . ASN A 1 490 ? -21.429 8.615 -4.803 1.00 97.88 490 ASN A N 1
ATOM 3577 C CA . ASN A 1 490 ? -21.582 7.509 -3.856 1.00 97.88 490 ASN A CA 1
ATOM 3578 C C . ASN A 1 490 ? -20.264 6.737 -3.800 1.00 97.88 490 ASN A C 1
ATOM 3580 O O . ASN A 1 490 ? -19.983 5.966 -4.729 1.00 97.88 490 ASN A O 1
ATOM 3584 N N . ASP A 1 491 ? -19.451 6.985 -2.789 1.00 98.38 491 ASP A N 1
ATOM 3585 C CA . ASP A 1 491 ? -18.063 6.553 -2.739 1.00 98.38 491 ASP A CA 1
ATOM 3586 C C . ASP A 1 491 ? -17.880 5.273 -1.920 1.00 98.38 491 ASP A C 1
ATOM 3588 O O . ASP A 1 491 ? -18.664 4.943 -1.034 1.00 98.38 491 ASP A O 1
ATOM 3592 N N . ILE A 1 492 ? -16.818 4.527 -2.222 1.00 98.69 492 ILE A N 1
ATOM 3593 C CA . ILE A 1 492 ? -16.349 3.412 -1.395 1.00 98.69 492 ILE A CA 1
ATOM 3594 C C . ILE A 1 492 ? -15.004 3.818 -0.801 1.00 98.69 492 ILE A C 1
ATOM 3596 O O . ILE A 1 492 ? -14.050 4.046 -1.546 1.00 98.69 492 ILE A O 1
ATOM 3600 N N . LEU A 1 493 ? -14.929 3.892 0.526 1.00 98.81 493 LEU A N 1
ATOM 3601 C CA . LEU A 1 493 ? -13.721 4.224 1.273 1.00 98.81 493 LEU A CA 1
ATOM 3602 C C . LEU A 1 493 ? -13.317 3.018 2.117 1.00 98.81 493 LEU A C 1
ATOM 3604 O O . LEU A 1 493 ? -14.075 2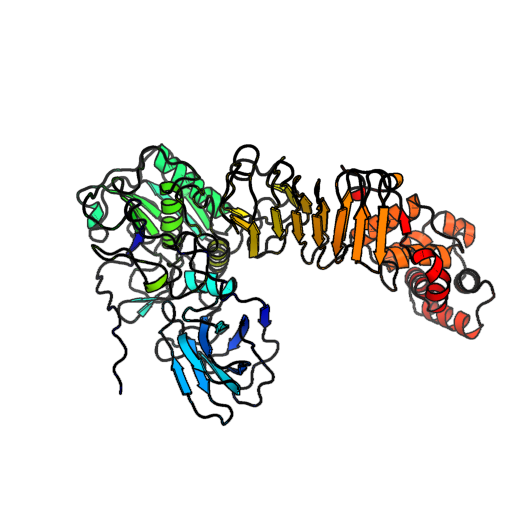.575 2.979 1.00 98.81 493 LEU A O 1
ATOM 3608 N N . ILE A 1 494 ? -12.124 2.491 1.868 1.00 98.81 494 ILE A N 1
ATOM 3609 C CA . ILE A 1 494 ? -11.571 1.322 2.549 1.00 98.81 494 ILE A CA 1
ATOM 3610 C C . ILE A 1 494 ? -10.304 1.769 3.275 1.00 98.81 494 ILE A C 1
ATOM 3612 O O . ILE A 1 494 ? -9.339 2.192 2.642 1.00 98.81 494 ILE A O 1
ATOM 3616 N N . GLY A 1 495 ? -10.327 1.710 4.601 1.00 98.56 495 GLY A N 1
ATOM 3617 C CA . GLY A 1 495 ? -9.165 1.907 5.453 1.00 98.56 495 GLY A CA 1
ATOM 3618 C C . GLY A 1 495 ? -8.222 0.701 5.443 1.00 98.56 495 GLY A C 1
ATOM 3619 O O . GLY A 1 495 ? -8.337 -0.209 4.617 1.00 98.56 495 GLY A O 1
ATOM 3620 N N . ASN A 1 496 ? -7.243 0.713 6.335 1.00 97.88 496 ASN A N 1
ATOM 3621 C CA . ASN A 1 496 ? -6.184 -0.284 6.432 1.00 97.88 496 ASN A CA 1
ATOM 3622 C C . ASN A 1 496 ? -6.076 -0.813 7.874 1.00 97.88 496 ASN A C 1
ATOM 3624 O O . ASN A 1 496 ? -7.064 -0.868 8.592 1.00 97.88 496 ASN A O 1
ATOM 3628 N N . GLU A 1 497 ? -4.911 -1.329 8.271 1.00 96.38 497 GLU A N 1
ATOM 3629 C CA . GLU A 1 497 ? -4.707 -1.925 9.604 1.00 96.38 497 GLU A CA 1
ATOM 3630 C C . GLU A 1 497 ? -4.365 -0.888 10.691 1.00 96.38 497 GLU A C 1
ATOM 3632 O O . GLU A 1 497 ? -4.248 -1.234 11.872 1.00 96.38 497 GLU A O 1
ATOM 3637 N N . VAL A 1 498 ? -4.113 0.368 10.303 1.00 95.94 498 VAL A N 1
ATOM 3638 C CA . VAL A 1 498 ? -3.874 1.462 11.249 1.00 95.94 498 VAL A CA 1
ATOM 3639 C C . VAL A 1 498 ? -5.145 2.273 11.431 1.00 95.94 498 VAL A C 1
ATOM 3641 O O . VAL A 1 498 ? -6.018 2.269 10.582 1.00 95.94 498 VAL A O 1
ATOM 3644 N N . ARG A 1 499 ? -5.214 3.047 12.519 1.00 94.81 499 ARG A N 1
ATOM 3645 C CA . ARG A 1 499 ? -6.335 3.960 12.752 1.00 94.81 499 ARG A CA 1
ATOM 3646 C C . ARG A 1 499 ? -6.535 4.905 11.568 1.00 94.81 499 ARG A C 1
ATOM 3648 O O . ARG A 1 499 ? -5.682 5.766 11.324 1.00 94.81 499 ARG A O 1
ATOM 3655 N N . ASN A 1 500 ? -7.715 4.841 10.964 1.00 97.31 500 ASN A N 1
ATOM 3656 C CA . ASN A 1 500 ? -8.126 5.730 9.896 1.00 97.31 500 ASN A CA 1
ATOM 3657 C C . ASN A 1 500 ? -9.157 6.768 10.335 1.00 97.31 500 ASN A C 1
ATOM 3659 O O . ASN A 1 500 ? -10.005 6.521 11.194 1.00 97.31 500 ASN A O 1
ATOM 3663 N N . ILE A 1 501 ? -9.106 7.948 9.713 1.00 96.62 501 ILE A N 1
ATOM 3664 C CA . ILE A 1 501 ? -10.227 8.895 9.708 1.00 96.62 501 ILE A CA 1
ATOM 3665 C C . ILE A 1 501 ? -10.723 9.038 8.271 1.00 96.62 501 ILE A C 1
ATOM 3667 O O . ILE A 1 501 ? -10.003 9.525 7.399 1.00 96.62 501 ILE A O 1
ATOM 3671 N N . LEU A 1 502 ? -11.961 8.613 8.044 1.00 98.56 502 LEU A N 1
ATOM 3672 C CA . LEU A 1 502 ? -12.605 8.563 6.740 1.00 98.56 502 LEU A CA 1
ATOM 3673 C C . LEU A 1 502 ? -13.766 9.561 6.691 1.00 98.56 502 LEU A C 1
ATOM 3675 O O . LEU A 1 502 ? -14.582 9.638 7.613 1.00 98.56 502 LEU A O 1
ATOM 3679 N N . VAL A 1 503 ? -13.839 10.337 5.615 1.00 98.44 503 VAL A N 1
ATOM 3680 C CA . VAL A 1 503 ? -14.923 11.292 5.346 1.00 98.44 503 VAL A CA 1
ATOM 3681 C C . VAL A 1 503 ? -15.542 10.906 4.011 1.00 98.44 503 VAL A C 1
ATOM 3683 O O . VAL A 1 503 ? -14.886 11.077 2.993 1.00 98.44 503 VAL A O 1
ATOM 3686 N N . GLY A 1 504 ? -16.773 10.392 4.005 1.00 98.19 504 GLY A N 1
ATOM 3687 C CA . GLY A 1 504 ? -17.466 10.030 2.759 1.00 98.19 504 GLY A CA 1
ATOM 3688 C C . GLY A 1 504 ? -17.719 11.251 1.869 1.00 98.19 504 GLY A C 1
ATOM 3689 O O . GLY A 1 504 ? -17.303 11.290 0.718 1.00 98.19 504 GLY A O 1
ATOM 3690 N N . GLY A 1 505 ? -18.234 12.324 2.475 1.00 97.50 505 GLY A N 1
ATOM 3691 C CA . GLY A 1 505 ? -18.547 13.564 1.779 1.00 97.50 505 GLY A CA 1
ATOM 3692 C C . GLY A 1 505 ? -20.051 13.686 1.582 1.00 97.50 505 GLY A C 1
ATOM 3693 O O . GLY A 1 505 ? -20.794 13.686 2.562 1.00 97.50 505 GLY A O 1
ATOM 3694 N N . LYS A 1 506 ? -20.491 13.883 0.340 1.00 98.06 506 LYS A N 1
ATOM 3695 C CA . LYS A 1 506 ? -21.914 13.797 -0.025 1.00 98.06 506 LYS A CA 1
ATOM 3696 C C . LYS A 1 506 ? -22.131 12.555 -0.861 1.00 98.06 506 LYS A C 1
ATOM 3698 O O . LYS A 1 506 ? -21.250 12.218 -1.629 1.00 98.06 506 LYS A O 1
ATOM 3703 N N . GLY A 1 507 ? -23.362 12.066 -0.893 1.00 98.31 507 GLY A N 1
ATOM 3704 C CA . GLY A 1 507 ? -23.689 10.817 -1.568 1.00 98.31 507 GLY A CA 1
ATOM 3705 C C . GLY A 1 507 ? -23.995 9.734 -0.547 1.00 98.31 507 GLY A C 1
ATOM 3706 O O . GLY A 1 507 ? -23.948 9.970 0.653 1.00 98.31 507 GLY A O 1
ATOM 3707 N N . ASP A 1 508 ? -24.415 8.574 -1.037 1.00 98.62 508 ASP A N 1
ATOM 3708 C CA . ASP A 1 508 ? -24.624 7.402 -0.189 1.00 98.62 508 ASP A CA 1
ATOM 3709 C C . ASP A 1 508 ? -23.331 6.573 -0.190 1.00 98.62 508 ASP A C 1
ATOM 3711 O O . ASP A 1 508 ? -23.103 5.806 -1.134 1.00 98.62 508 ASP A O 1
ATOM 3715 N N . ASP A 1 509 ? -22.494 6.738 0.836 1.00 98.81 509 ASP A N 1
ATOM 3716 C CA . ASP A 1 509 ? -21.137 6.185 0.859 1.00 98.81 509 ASP A CA 1
ATOM 3717 C C . ASP A 1 509 ? -21.045 4.835 1.595 1.00 98.81 509 ASP A C 1
ATOM 3719 O O . ASP A 1 509 ? -21.822 4.518 2.499 1.00 98.81 509 ASP A O 1
ATOM 3723 N N . ASP A 1 510 ? -20.066 4.011 1.220 1.00 98.81 510 ASP A N 1
ATOM 3724 C CA . ASP A 1 510 ? -19.676 2.775 1.911 1.00 98.81 510 ASP A CA 1
ATOM 3725 C C . ASP A 1 510 ? -18.300 2.975 2.556 1.00 98.81 510 ASP A C 1
ATOM 3727 O O . ASP A 1 510 ? -17.271 2.971 1.877 1.00 98.81 510 ASP A O 1
ATOM 3731 N N . ILE A 1 511 ? -18.293 3.181 3.872 1.00 98.81 511 ILE A N 1
ATOM 3732 C CA . ILE A 1 511 ? -17.108 3.508 4.665 1.00 98.81 511 ILE A CA 1
ATOM 3733 C C . ILE A 1 511 ? -16.716 2.288 5.498 1.00 98.81 511 ILE A C 1
ATOM 3735 O O . ILE A 1 511 ? -17.471 1.822 6.357 1.00 98.81 511 ILE A O 1
ATOM 3739 N N . ARG A 1 512 ? -15.505 1.784 5.268 1.00 98.62 512 ARG A N 1
ATOM 3740 C CA . ARG A 1 512 ? -14.978 0.573 5.899 1.00 98.62 512 ARG A CA 1
ATOM 3741 C C . ARG A 1 512 ? -13.667 0.902 6.602 1.00 98.62 512 ARG A C 1
ATOM 3743 O O . ARG A 1 512 ? -12.707 1.220 5.914 1.00 98.62 512 ARG A O 1
ATOM 3750 N N . GLY A 1 513 ? -13.623 0.839 7.932 1.00 97.88 513 GLY A N 1
ATOM 3751 C CA . GLY A 1 513 ? -12.425 1.200 8.705 1.00 97.88 513 GLY A CA 1
ATOM 3752 C C . GLY A 1 513 ? -11.281 0.207 8.523 1.00 97.88 513 GLY A C 1
ATOM 3753 O O . GLY A 1 513 ? -10.180 0.601 8.176 1.00 97.88 513 GLY A O 1
ATOM 3754 N N . GLY A 1 514 ? -11.582 -1.092 8.591 1.00 96.38 514 GLY A N 1
ATOM 3755 C CA . GLY A 1 514 ? -10.564 -2.135 8.488 1.00 96.38 514 GLY A CA 1
ATOM 3756 C C . GLY A 1 514 ? -10.145 -2.626 9.867 1.00 96.38 514 GLY A C 1
ATOM 3757 O O . GLY A 1 514 ? -10.993 -3.110 10.623 1.00 96.38 514 GLY A O 1
ATOM 3758 N N . GLY A 1 515 ? -8.843 -2.608 10.141 1.00 94.12 515 GLY A N 1
ATOM 3759 C CA . GLY A 1 515 ? -8.274 -2.939 11.443 1.00 94.12 515 GLY A CA 1
ATOM 3760 C C . GLY A 1 515 ? -7.861 -1.672 12.190 1.00 94.12 515 GLY A C 1
ATOM 3761 O O . GLY A 1 515 ? -7.515 -0.671 11.587 1.00 94.12 515 GLY A O 1
ATOM 3762 N N . GLY A 1 516 ? -7.824 -1.726 13.521 1.00 92.75 516 GLY A N 1
ATOM 3763 C CA . GLY A 1 516 ? -7.497 -0.555 14.337 1.00 92.75 516 GLY A CA 1
ATOM 3764 C C . GLY A 1 516 ? -8.725 0.024 15.031 1.00 92.75 516 GLY A C 1
ATOM 3765 O O . GLY A 1 516 ? -9.619 -0.721 15.418 1.00 92.75 516 GLY A O 1
ATOM 3766 N N . VAL A 1 517 ? -8.697 1.330 15.312 1.00 93.19 517 VAL A N 1
ATOM 3767 C CA . VAL A 1 517 ? -9.812 2.065 15.935 1.00 93.19 517 VAL A CA 1
ATOM 3768 C C . VAL A 1 517 ? -10.117 3.257 15.050 1.00 93.19 517 VAL A C 1
ATOM 3770 O O . VAL A 1 517 ? -9.450 4.292 15.164 1.00 93.19 517 VAL A O 1
ATOM 3773 N N . ASP A 1 518 ? -11.130 3.118 14.214 1.00 96.44 518 ASP A N 1
ATOM 3774 C CA . ASP A 1 518 ? -11.373 3.966 13.058 1.00 96.44 518 ASP A CA 1
ATOM 3775 C C . ASP A 1 518 ? -12.496 4.966 13.299 1.00 96.44 518 ASP A C 1
ATOM 3777 O O . ASP A 1 518 ? -13.364 4.799 14.165 1.00 96.44 518 ASP A O 1
ATOM 3781 N N . GLY A 1 519 ? -12.463 6.057 12.538 1.00 95.88 519 GLY A N 1
ATOM 3782 C CA . GLY A 1 519 ? -13.459 7.111 12.613 1.00 95.88 519 GLY A CA 1
ATOM 3783 C C . GLY A 1 519 ? -14.081 7.460 11.276 1.00 95.88 519 GLY A C 1
ATOM 3784 O O . GLY A 1 519 ? -13.372 7.791 10.333 1.00 95.88 519 GLY A O 1
ATOM 3785 N N . ALA A 1 520 ? -15.411 7.489 11.232 1.00 97.62 520 ALA A N 1
ATOM 3786 C CA . ALA A 1 520 ? -16.170 8.113 10.155 1.00 97.62 520 ALA A CA 1
ATOM 3787 C C . ALA A 1 520 ? -16.593 9.522 10.589 1.00 97.62 520 ALA A C 1
ATOM 3789 O O . ALA A 1 520 ? -17.274 9.680 11.611 1.00 97.62 520 ALA A O 1
ATOM 3790 N N . ARG A 1 521 ? -16.178 10.550 9.842 1.00 97.00 521 ARG A N 1
ATOM 3791 C CA . ARG A 1 521 ? -16.492 11.955 10.139 1.00 97.00 521 ARG A CA 1
ATOM 3792 C C . ARG A 1 521 ? -17.536 12.519 9.176 1.00 97.00 521 ARG A C 1
ATOM 3794 O O . ARG A 1 521 ? -17.422 12.376 7.963 1.00 97.00 521 ARG A O 1
ATOM 3801 N N . PHE A 1 522 ? -18.498 13.242 9.746 1.00 97.00 522 PHE A N 1
ATOM 3802 C CA . PHE A 1 522 ? -19.636 13.844 9.058 1.00 97.00 522 PHE A CA 1
ATOM 3803 C C . PHE A 1 522 ? -19.665 15.362 9.248 1.00 97.00 522 PHE A C 1
ATOM 3805 O O . PHE A 1 522 ? -19.350 15.878 10.322 1.00 97.00 522 PHE A O 1
ATOM 3812 N N . ALA A 1 523 ? -20.096 16.083 8.210 1.00 95.06 523 ALA A N 1
ATOM 3813 C CA . ALA A 1 523 ? -20.209 17.543 8.226 1.00 95.06 523 ALA A CA 1
ATOM 3814 C C . ALA A 1 523 ? -21.452 18.064 8.979 1.00 95.06 523 ALA A C 1
ATOM 3816 O O . ALA A 1 523 ? -21.585 19.272 9.188 1.00 95.06 523 ALA A O 1
ATOM 3817 N N . SER A 1 524 ? -22.360 17.178 9.400 1.00 96.06 524 SER A N 1
ATOM 3818 C CA . SER A 1 524 ? -23.541 17.529 10.190 1.00 96.06 524 SER A CA 1
ATOM 3819 C C . SER A 1 524 ? -23.227 17.621 11.686 1.00 96.06 524 SER A C 1
ATOM 3821 O O . SER A 1 524 ? -22.208 17.125 12.173 1.00 96.06 524 SER A O 1
ATOM 3823 N N . THR A 1 525 ? -24.120 18.238 12.455 1.00 96.81 525 THR A N 1
ATOM 3824 C CA . THR A 1 525 ? -24.184 17.986 13.905 1.00 96.81 525 THR A CA 1
ATOM 3825 C C . THR A 1 525 ? -24.811 16.616 14.164 1.00 96.81 525 THR A C 1
ATOM 3827 O O . THR A 1 525 ? -25.514 16.075 13.300 1.00 96.81 525 THR A O 1
ATOM 3830 N N . ARG A 1 526 ? -24.631 16.045 15.358 1.00 95.69 526 ARG A N 1
ATOM 3831 C CA . ARG A 1 526 ? -25.286 14.768 15.690 1.00 95.69 526 ARG A CA 1
ATOM 3832 C C . ARG A 1 526 ? -26.809 14.880 15.668 1.00 95.69 526 ARG A C 1
ATOM 3834 O O . ARG A 1 526 ? -27.492 13.954 15.242 1.00 95.69 526 ARG A O 1
ATOM 3841 N N . ALA A 1 527 ? -27.358 16.011 16.110 1.00 96.94 527 ALA A N 1
ATOM 3842 C CA . ALA A 1 527 ? -28.806 16.232 16.145 1.00 96.94 527 ALA A CA 1
ATOM 3843 C C . ALA A 1 527 ? -29.451 16.273 14.745 1.00 96.94 527 ALA A C 1
ATOM 3845 O O . ALA A 1 527 ? -30.659 16.060 14.616 1.00 96.94 527 ALA A O 1
ATOM 3846 N N . GLU A 1 528 ? -28.660 16.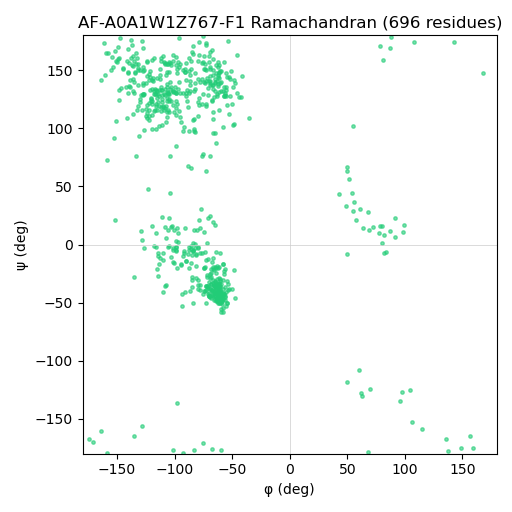554 13.710 1.00 97.81 528 GLU A N 1
ATOM 3847 C CA . GLU A 1 528 ? -29.081 16.578 12.307 1.00 97.81 528 GLU A CA 1
ATOM 3848 C C . GLU A 1 528 ? -28.965 15.210 11.620 1.00 97.81 528 GLU A C 1
ATOM 3850 O O . GLU A 1 528 ? -29.460 15.055 10.503 1.00 97.81 528 GLU A O 1
ATOM 3855 N N . ALA A 1 529 ? -28.364 14.219 12.283 1.00 97.56 529 ALA A N 1
ATOM 3856 C CA . ALA A 1 529 ? -28.142 12.886 11.743 1.00 97.56 529 ALA A CA 1
ATOM 3857 C C . ALA A 1 529 ? -28.961 11.809 12.470 1.00 97.56 529 ALA A C 1
ATOM 3859 O O . ALA A 1 529 ? -29.259 11.889 13.664 1.00 97.56 529 ALA A O 1
ATOM 3860 N N . GLN A 1 530 ? -29.307 10.751 11.743 1.00 97.75 530 GLN A N 1
ATOM 3861 C CA . GLN A 1 530 ? -29.865 9.524 12.299 1.00 97.75 530 GLN A CA 1
ATOM 3862 C C . GLN A 1 530 ? -28.800 8.436 12.281 1.00 97.75 530 GLN A C 1
ATOM 3864 O O . GLN A 1 530 ? -28.375 8.006 11.214 1.00 97.75 530 GLN A O 1
ATOM 3869 N N . VAL A 1 531 ? -28.404 7.969 13.465 1.00 97.12 531 VAL A N 1
ATOM 3870 C CA . VAL A 1 531 ? -27.405 6.906 13.618 1.00 97.12 531 VAL A CA 1
ATOM 3871 C C . VAL A 1 531 ? -28.097 5.607 14.006 1.00 97.12 531 VAL A C 1
ATOM 3873 O O . VAL A 1 531 ? -28.819 5.553 15.004 1.00 97.12 531 VAL A O 1
ATOM 3876 N N . THR A 1 532 ? -27.858 4.553 13.233 1.00 94.81 532 THR A N 1
ATOM 3877 C CA . THR A 1 532 ? -28.199 3.173 13.602 1.00 94.81 532 THR A CA 1
ATOM 3878 C C . THR A 1 532 ? -26.906 2.384 13.693 1.00 94.81 532 THR A C 1
ATOM 3880 O O . THR A 1 532 ? -26.109 2.439 12.768 1.00 94.81 532 THR A O 1
ATOM 3883 N N . HIS A 1 533 ? -26.683 1.654 14.785 1.00 89.19 533 HIS A N 1
ATOM 3884 C CA . HIS A 1 533 ? -25.419 0.950 14.996 1.00 89.19 533 HIS A CA 1
ATOM 3885 C C . HIS A 1 533 ? -25.604 -0.386 15.712 1.00 89.19 533 HIS A C 1
ATOM 3887 O O . HIS A 1 533 ? -26.529 -0.553 16.511 1.00 89.19 533 HIS A O 1
ATOM 3893 N N . SER A 1 534 ? -24.712 -1.331 15.432 1.00 85.44 534 SER A N 1
ATOM 3894 C CA . SER A 1 534 ? -24.626 -2.644 16.064 1.00 85.44 534 SER A CA 1
ATOM 3895 C C . SER A 1 534 ? -23.175 -3.134 16.061 1.00 85.44 534 SER A C 1
ATOM 3897 O O . SER A 1 534 ? -22.682 -3.602 15.035 1.00 85.44 534 SER A O 1
ATOM 3899 N N . GLY A 1 535 ? -22.517 -3.109 17.223 1.00 79.38 535 GLY A N 1
ATOM 3900 C CA . GLY A 1 535 ? -21.080 -3.400 17.308 1.00 79.38 535 GLY A CA 1
ATOM 3901 C C . GLY A 1 535 ? -20.297 -2.270 16.659 1.00 79.38 535 GLY A C 1
ATOM 3902 O O . GLY A 1 535 ? -20.563 -1.136 17.030 1.00 79.38 535 GLY A O 1
ATOM 3903 N N . ASP A 1 536 ? -19.455 -2.588 15.675 1.00 81.50 536 ASP A N 1
ATOM 3904 C CA . ASP A 1 536 ? -18.653 -1.637 14.883 1.00 81.50 536 ASP A CA 1
ATOM 3905 C C . ASP A 1 536 ? -19.258 -1.392 13.481 1.00 81.50 536 ASP A C 1
ATOM 3907 O O . ASP A 1 536 ? -18.595 -0.921 12.569 1.00 81.50 536 ASP A O 1
ATOM 3911 N N . ASN A 1 537 ? -20.527 -1.761 13.263 1.00 93.81 537 ASN A N 1
ATOM 3912 C CA . ASN A 1 537 ? -21.210 -1.580 11.978 1.00 93.81 537 ASN A CA 1
ATOM 3913 C C . ASN A 1 537 ? -22.472 -0.739 12.146 1.00 93.81 537 ASN A C 1
ATOM 3915 O O . ASN A 1 537 ? -23.200 -0.884 13.135 1.00 93.81 537 ASN A O 1
ATOM 3919 N N . GLY A 1 538 ? -22.812 0.060 11.142 1.00 96.00 538 GLY A N 1
ATOM 3920 C CA . GLY A 1 538 ? -23.980 0.920 11.234 1.00 96.00 538 GLY A CA 1
ATOM 3921 C C . GLY A 1 538 ? -24.332 1.671 9.966 1.00 96.00 538 GLY A C 1
ATOM 3922 O O . GLY A 1 538 ? -23.842 1.386 8.881 1.00 96.00 538 GLY A O 1
ATOM 3923 N N . THR A 1 539 ? -25.228 2.634 10.131 1.00 98.19 539 THR A N 1
ATOM 3924 C CA . THR A 1 539 ? -25.617 3.589 9.100 1.00 98.19 539 THR A CA 1
ATOM 3925 C C . THR A 1 539 ? -25.766 4.971 9.712 1.00 98.19 539 THR A C 1
ATOM 3927 O O . THR A 1 539 ? -26.338 5.099 10.805 1.00 98.19 539 THR A O 1
ATOM 3930 N N . VAL A 1 540 ? -25.345 5.997 8.984 1.00 98.50 540 VAL A N 1
ATOM 3931 C CA . VAL A 1 540 ? -25.574 7.401 9.334 1.00 98.50 540 VAL A CA 1
ATOM 3932 C C . VAL A 1 540 ? -26.358 8.045 8.201 1.00 98.50 540 VAL A C 1
ATOM 3934 O O . VAL A 1 540 ? -25.948 7.998 7.053 1.00 98.50 540 VAL A O 1
ATOM 3937 N N . VAL A 1 541 ? -27.516 8.621 8.516 1.00 98.62 541 VAL A N 1
ATOM 3938 C CA . VAL A 1 541 ? -28.350 9.324 7.532 1.00 98.62 541 VAL A CA 1
ATOM 3939 C C . VAL A 1 541 ? -28.406 10.795 7.899 1.00 98.62 541 VAL A C 1
ATOM 3941 O O . VAL A 1 541 ? -28.841 11.140 9.000 1.00 98.62 541 VAL A O 1
ATOM 3944 N N . SER A 1 542 ? -27.996 11.662 6.980 1.00 97.75 542 SER A N 1
ATOM 3945 C CA . SER A 1 542 ? -27.951 13.114 7.163 1.00 97.75 542 SER A CA 1
ATOM 3946 C C . SER A 1 542 ? -28.518 13.850 5.938 1.00 97.75 542 SER A C 1
ATOM 3948 O O . SER A 1 542 ? -29.224 13.268 5.113 1.00 97.75 542 SER A O 1
ATOM 3950 N N . ALA A 1 543 ? -28.264 15.158 5.832 1.00 97.31 543 ALA A N 1
ATOM 3951 C CA . ALA A 1 543 ? -28.597 15.928 4.633 1.00 97.31 543 ALA A CA 1
ATOM 3952 C C . ALA A 1 543 ? -27.644 15.656 3.455 1.00 97.31 543 ALA A C 1
ATOM 3954 O O . ALA A 1 543 ? -28.012 15.952 2.317 1.00 97.31 543 ALA A O 1
ATOM 3955 N N . ASP A 1 544 ? -26.450 15.126 3.730 1.00 96.62 544 ASP A N 1
ATOM 3956 C CA . ASP A 1 544 ? -25.423 14.856 2.724 1.00 96.62 544 ASP A CA 1
ATOM 3957 C C . ASP A 1 544 ? -25.581 13.467 2.083 1.00 96.62 544 ASP A C 1
ATOM 3959 O O . ASP A 1 544 ? -25.169 13.298 0.938 1.00 96.62 544 ASP A O 1
ATOM 3963 N N . GLY A 1 545 ? -26.293 12.543 2.740 1.00 97.88 545 GLY A N 1
ATOM 3964 C CA . GLY A 1 545 ? -26.637 11.230 2.194 1.00 97.88 545 GLY A CA 1
ATOM 3965 C C . GLY A 1 545 ? -26.933 10.172 3.257 1.00 97.88 545 GLY A C 1
ATOM 3966 O O . GLY A 1 545 ? -27.230 10.498 4.415 1.00 97.88 545 GLY A O 1
ATOM 3967 N N . SER A 1 546 ? -26.942 8.909 2.830 1.00 98.38 546 SER A N 1
ATOM 3968 C CA . SER A 1 546 ? -27.144 7.718 3.657 1.00 98.38 546 SER A CA 1
ATOM 3969 C C . SER A 1 546 ? -25.932 6.792 3.584 1.00 98.38 546 SER A C 1
ATOM 3971 O O . SER A 1 546 ? -25.848 5.938 2.701 1.00 98.38 546 SER A O 1
ATOM 3973 N N . ASP A 1 547 ? -25.079 6.872 4.595 1.00 98.69 547 ASP A N 1
ATOM 3974 C CA . ASP A 1 547 ? -23.785 6.199 4.624 1.00 98.69 547 ASP A CA 1
ATOM 3975 C C . ASP A 1 547 ? -23.852 4.870 5.374 1.00 98.69 547 ASP A C 1
ATOM 3977 O O . ASP A 1 547 ? -24.508 4.752 6.416 1.00 98.69 547 ASP A O 1
ATOM 3981 N N . THR A 1 548 ? -23.159 3.860 4.853 1.00 98.69 548 THR A N 1
ATOM 3982 C CA . THR A 1 548 ? -22.978 2.544 5.476 1.00 98.69 548 THR A CA 1
ATOM 3983 C C . THR A 1 548 ? -21.604 2.469 6.121 1.00 98.69 548 THR A C 1
ATOM 3985 O O . THR A 1 548 ? -20.605 2.810 5.500 1.00 98.69 548 THR A O 1
ATOM 3988 N N . LEU A 1 549 ? -21.557 1.998 7.366 1.00 98.69 549 LEU A N 1
ATOM 3989 C CA . LEU A 1 549 ? -20.343 1.882 8.165 1.00 98.69 549 LEU A CA 1
ATOM 3990 C C . LEU A 1 549 ? -20.031 0.415 8.448 1.00 98.69 549 LEU A C 1
ATOM 3992 O O . LEU A 1 549 ? -20.895 -0.315 8.949 1.00 98.69 549 LEU A O 1
ATOM 3996 N N . THR A 1 550 ? -18.794 0.008 8.175 1.00 98.50 550 THR A N 1
ATOM 3997 C CA . THR A 1 550 ? -18.258 -1.316 8.517 1.00 98.50 550 THR A CA 1
ATOM 3998 C C . THR A 1 550 ? -16.947 -1.168 9.282 1.00 98.50 550 THR A C 1
ATOM 4000 O O . THR A 1 550 ? -16.047 -0.492 8.795 1.00 98.50 550 THR A O 1
ATOM 4003 N N . SER A 1 551 ? -16.815 -1.818 10.440 1.00 96.75 551 SER A N 1
ATOM 4004 C CA . SER A 1 551 ? -15.643 -1.681 11.328 1.00 96.75 551 SER A CA 1
ATOM 4005 C C . SER A 1 551 ? -15.298 -0.214 11.639 1.00 96.75 551 SER A C 1
ATOM 4007 O O . SER A 1 551 ? -14.226 0.259 11.290 1.00 96.75 551 SER A O 1
ATOM 4009 N N . ILE A 1 552 ? -16.253 0.542 12.186 1.00 97.50 552 ILE A N 1
ATOM 4010 C CA . ILE A 1 552 ? -16.079 1.935 12.610 1.00 97.50 552 ILE A CA 1
ATOM 4011 C C . ILE A 1 552 ? -16.422 2.062 14.094 1.00 97.50 552 ILE A C 1
ATOM 4013 O O . ILE A 1 552 ? -17.575 1.922 14.509 1.00 97.50 552 ILE A O 1
ATOM 4017 N N . GLU A 1 553 ? -15.426 2.421 14.899 1.00 96.31 553 GLU A N 1
ATOM 4018 C CA . GLU A 1 553 ? -15.568 2.556 16.349 1.00 96.31 553 GLU A CA 1
ATOM 4019 C C . GLU A 1 553 ? -15.885 3.993 16.776 1.00 96.31 553 GLU A C 1
ATOM 4021 O O . GLU A 1 553 ? -16.302 4.216 17.919 1.00 96.31 553 GLU A O 1
ATOM 4026 N N . ARG A 1 554 ? -15.655 4.989 15.911 1.00 95.94 554 ARG A N 1
ATOM 4027 C CA . ARG A 1 554 ? -15.916 6.414 16.171 1.00 95.94 554 ARG A CA 1
ATOM 4028 C C . ARG A 1 554 ? -16.821 6.992 15.083 1.00 95.94 554 ARG A C 1
ATOM 4030 O O . ARG A 1 554 ? -16.424 7.125 13.932 1.00 95.94 554 ARG A O 1
ATOM 4037 N N . VAL A 1 555 ? -18.015 7.435 15.458 1.00 97.25 555 VAL A N 1
ATOM 4038 C CA . VAL A 1 555 ? -18.857 8.274 14.592 1.00 97.25 555 VAL A CA 1
ATOM 4039 C C . VAL A 1 555 ? -18.699 9.717 15.050 1.00 97.25 555 VAL A C 1
ATOM 4041 O O . VAL A 1 555 ? -19.058 10.052 16.179 1.00 97.25 555 VAL A O 1
ATOM 4044 N N . ILE A 1 556 ? -18.116 10.556 14.198 1.00 96.88 556 ILE A N 1
ATOM 4045 C CA . ILE A 1 556 ? -17.644 11.899 14.547 1.00 96.88 556 ILE A CA 1
ATOM 4046 C C . ILE A 1 556 ? -18.494 12.936 13.811 1.00 96.88 556 ILE A C 1
ATOM 4048 O O . ILE A 1 556 ? -18.497 12.983 12.583 1.00 96.88 556 ILE A O 1
ATOM 4052 N N . PHE A 1 557 ? -19.185 13.792 14.556 1.00 96.94 557 PHE A N 1
ATOM 4053 C CA . PHE A 1 557 ? -19.922 14.935 14.018 1.00 96.94 557 PHE A CA 1
ATOM 4054 C C . PHE A 1 557 ? -19.128 16.227 14.221 1.00 96.94 557 PHE A C 1
ATOM 4056 O O . PHE A 1 557 ? -17.996 16.213 14.701 1.00 96.94 557 PHE A O 1
ATOM 4063 N N . THR A 1 558 ? -19.707 17.363 13.845 1.00 95.31 558 THR A N 1
ATOM 4064 C CA . THR A 1 558 ? -19.073 18.679 14.040 1.00 95.31 558 THR A CA 1
ATOM 4065 C C . THR A 1 558 ? -19.101 19.177 15.489 1.00 95.31 558 THR A C 1
ATOM 4067 O O . THR A 1 558 ? -18.310 20.051 15.846 1.00 95.31 558 THR A O 1
ATOM 4070 N N . ASP A 1 559 ? -19.999 18.648 16.321 1.00 94.62 559 ASP A N 1
ATOM 4071 C CA . ASP A 1 559 ? -20.222 19.061 17.709 1.00 94.62 559 ASP A CA 1
ATOM 4072 C C . ASP A 1 559 ? -19.775 18.016 18.741 1.00 94.62 559 ASP A C 1
ATOM 4074 O O . ASP A 1 559 ? -19.167 18.379 19.748 1.00 94.62 559 ASP A O 1
ATOM 4078 N N . GLU A 1 560 ? -20.027 16.733 18.487 1.00 95.88 560 GLU A N 1
ATOM 4079 C CA . GLU A 1 560 ? -19.709 15.632 19.404 1.00 95.88 560 GLU A CA 1
ATOM 4080 C C . GLU A 1 560 ? -19.392 14.322 18.666 1.00 95.88 560 GLU A C 1
ATOM 4082 O O . GLU A 1 560 ? -19.579 14.199 17.453 1.00 95.88 560 GLU A O 1
ATOM 4087 N N . GLY A 1 561 ? -18.887 13.327 19.396 1.00 96.06 561 GLY A N 1
ATOM 4088 C CA . GLY A 1 561 ? -18.623 11.985 18.878 1.00 96.06 561 GLY A CA 1
ATOM 4089 C C . GLY A 1 561 ? -19.410 10.903 19.614 1.00 96.06 561 GLY A C 1
ATOM 4090 O O . GLY A 1 561 ? -19.833 11.080 20.758 1.00 96.06 561 GLY A O 1
ATOM 4091 N N . ILE A 1 562 ? -19.584 9.754 18.960 1.00 96.81 562 ILE A N 1
ATOM 4092 C CA . ILE A 1 562 ? -20.096 8.522 19.567 1.00 96.81 562 ILE A CA 1
ATOM 4093 C C . ILE A 1 562 ? -19.036 7.433 19.413 1.00 96.81 562 ILE A C 1
ATOM 4095 O O . ILE A 1 562 ? -18.582 7.167 18.301 1.00 96.81 562 ILE A O 1
ATOM 4099 N N . ALA A 1 563 ? -18.648 6.805 20.522 1.00 96.75 563 ALA A N 1
ATOM 4100 C CA . ALA A 1 563 ? -17.723 5.678 20.531 1.00 96.75 563 ALA A CA 1
ATOM 4101 C C . ALA A 1 563 ? -18.463 4.352 20.759 1.00 96.75 563 ALA A C 1
ATOM 4103 O O . ALA A 1 563 ? -19.300 4.258 21.666 1.00 96.75 563 ALA A O 1
ATOM 4104 N N . TYR A 1 564 ? -18.145 3.337 19.954 1.00 96.19 564 TYR A N 1
ATOM 4105 C CA . TYR A 1 564 ? -18.816 2.031 19.954 1.00 96.19 564 TYR A CA 1
ATOM 4106 C C . TYR A 1 564 ? -17.971 0.871 20.498 1.00 96.19 564 TYR A C 1
ATOM 4108 O O . TYR A 1 564 ? -18.541 -0.144 20.908 1.00 96.19 564 TYR A O 1
ATOM 4116 N N . ASP A 1 565 ? -16.662 1.073 20.667 1.00 94.94 565 ASP A N 1
ATOM 4117 C CA . ASP A 1 565 ? -15.701 0.157 21.302 1.00 94.94 565 ASP A CA 1
ATOM 4118 C C . ASP A 1 565 ? -15.893 0.109 22.840 1.00 94.94 565 ASP A C 1
ATOM 4120 O O . ASP A 1 565 ? -15.075 0.517 23.671 1.00 94.94 565 ASP A O 1
ATOM 4124 N N . THR A 1 566 ? -17.067 -0.359 23.245 1.00 95.12 566 THR A N 1
ATOM 4125 C CA . THR A 1 566 ? -17.563 -0.317 24.628 1.00 95.12 566 THR A CA 1
ATOM 4126 C C . THR A 1 566 ? -17.437 -1.651 25.367 1.00 95.12 566 THR A C 1
ATOM 4128 O O . THR A 1 566 ? -17.707 -1.734 26.572 1.00 95.12 566 THR A O 1
ATOM 4131 N N . GLY A 1 567 ? -17.003 -2.696 24.664 1.00 93.38 567 GLY A N 1
ATOM 4132 C CA . GLY A 1 567 ? -16.756 -4.037 25.172 1.00 93.38 567 GLY A CA 1
ATOM 4133 C C . GLY A 1 567 ? -15.585 -4.123 26.151 1.00 93.38 567 GLY A C 1
ATOM 4134 O O . GLY A 1 567 ? -15.004 -3.117 26.566 1.00 93.38 567 GLY A O 1
ATOM 4135 N N . ALA A 1 568 ? -15.281 -5.350 26.576 1.00 94.31 568 ALA A N 1
ATOM 4136 C CA . ALA A 1 568 ? -14.129 -5.620 27.432 1.00 94.31 568 ALA A CA 1
ATOM 4137 C C . ALA A 1 568 ? -12.828 -5.308 26.683 1.00 94.31 568 ALA A C 1
ATOM 4139 O O . ALA A 1 568 ? -12.724 -5.618 25.498 1.00 94.31 568 ALA A O 1
ATOM 4140 N N . ASP A 1 569 ? -11.864 -4.704 27.376 1.00 94.19 569 ASP A N 1
ATOM 4141 C CA . ASP A 1 569 ? -10.558 -4.316 26.825 1.00 94.19 569 ASP A CA 1
ATOM 4142 C C . ASP A 1 569 ? -10.634 -3.418 25.575 1.00 94.19 569 ASP A C 1
ATOM 4144 O O . ASP A 1 569 ? -9.731 -3.410 24.742 1.00 94.19 569 ASP A O 1
ATOM 4148 N N . GLN A 1 570 ? -11.703 -2.628 25.465 1.00 94.75 570 GLN A N 1
ATOM 4149 C CA . GLN A 1 570 ? -11.878 -1.599 24.443 1.00 94.75 570 GLN A CA 1
ATOM 4150 C C . GLN A 1 570 ? -11.873 -0.203 25.080 1.00 94.75 570 GLN A C 1
ATOM 4152 O O . GLN A 1 570 ? -12.320 -0.038 26.220 1.00 94.75 570 GLN A O 1
ATOM 4157 N N . VAL A 1 571 ? -11.340 0.802 24.376 1.00 95.75 571 VAL A N 1
ATOM 4158 C CA . VAL A 1 571 ? -10.936 2.086 24.973 1.00 95.75 571 VAL A CA 1
ATOM 4159 C C . VAL A 1 571 ? -12.116 2.784 25.640 1.00 95.75 571 VAL A C 1
ATOM 4161 O O . VAL A 1 571 ? -12.055 3.072 26.840 1.00 95.75 571 VAL A O 1
ATOM 4164 N N . ALA A 1 572 ? -13.207 3.030 24.913 1.00 96.62 572 ALA A N 1
ATOM 4165 C CA . ALA A 1 572 ? -14.348 3.752 25.472 1.00 96.62 572 ALA A CA 1
ATOM 4166 C C . ALA A 1 572 ? -15.015 2.980 26.622 1.00 96.62 572 ALA A C 1
ATOM 4168 O O . ALA A 1 572 ? -15.385 3.572 27.643 1.00 96.62 572 ALA A O 1
ATOM 4169 N N . GLY A 1 573 ? -15.103 1.652 26.502 1.00 96.75 573 GLY A N 1
ATOM 4170 C CA . GLY A 1 573 ? -15.623 0.767 27.545 1.00 96.75 573 GLY A CA 1
ATOM 4171 C C . GLY A 1 573 ? -14.806 0.819 28.836 1.00 96.75 573 GLY A C 1
ATOM 4172 O O . GLY A 1 573 ? -15.363 1.040 29.916 1.00 96.75 573 GLY A O 1
ATOM 4173 N N . VAL A 1 574 ? -13.484 0.666 28.726 1.00 97.56 574 VAL A N 1
ATOM 4174 C CA . VAL A 1 574 ? -12.545 0.709 29.857 1.00 97.56 574 VAL A CA 1
ATOM 4175 C C . VAL A 1 574 ? -12.586 2.073 30.538 1.00 97.56 574 VAL A C 1
ATOM 4177 O O . VAL A 1 574 ? -12.635 2.144 31.769 1.00 97.56 574 VAL A O 1
ATOM 4180 N N . VAL A 1 575 ? -12.608 3.169 29.773 1.00 98.00 575 VAL A N 1
ATOM 4181 C CA . VAL A 1 575 ? -12.699 4.523 30.337 1.00 98.00 575 VAL A CA 1
ATOM 4182 C C . VAL A 1 575 ? -14.006 4.691 31.106 1.00 98.00 575 VAL A C 1
ATOM 4184 O O . VAL A 1 575 ? -13.975 5.078 32.277 1.00 98.00 575 VAL A O 1
ATOM 4187 N N . PHE A 1 576 ? -15.148 4.346 30.503 1.00 98.38 576 PHE A N 1
ATOM 4188 C CA . PHE A 1 576 ? -16.455 4.446 31.158 1.00 98.38 576 PHE A CA 1
ATOM 4189 C C . PHE A 1 576 ? -16.482 3.652 32.471 1.00 98.38 576 PHE A C 1
ATOM 4191 O O . PHE A 1 576 ? -16.871 4.163 33.527 1.00 98.38 576 PHE A O 1
ATOM 4198 N N . ARG A 1 577 ? -16.004 2.405 32.432 1.00 98.06 577 ARG A N 1
ATOM 4199 C CA . ARG A 1 577 ? -15.955 1.521 33.601 1.00 98.06 577 ARG A CA 1
ATOM 4200 C C . ARG A 1 577 ? -14.937 1.957 34.646 1.00 98.06 577 ARG A C 1
ATOM 4202 O O . ARG A 1 577 ? -15.159 1.684 35.825 1.00 98.06 577 ARG A O 1
ATOM 4209 N N . SER A 1 578 ? -13.886 2.679 34.264 1.00 98.06 578 SER A N 1
ATOM 4210 C CA . SER A 1 578 ? -12.928 3.277 35.200 1.00 98.06 578 SER A CA 1
ATOM 4211 C C . SER A 1 578 ? -13.569 4.388 36.034 1.00 98.06 578 SER A C 1
ATOM 4213 O O . SER A 1 578 ? -13.343 4.434 37.243 1.00 98.06 578 SER A O 1
ATOM 4215 N N . TYR A 1 579 ? -14.442 5.222 35.449 1.00 98.00 579 TYR A N 1
ATOM 4216 C CA . TYR A 1 579 ? -15.252 6.183 36.217 1.00 98.00 579 TYR A CA 1
ATOM 4217 C C . TYR A 1 579 ? -16.201 5.476 37.192 1.00 98.00 579 TYR A C 1
ATOM 4219 O O . TYR A 1 579 ? -16.281 5.864 38.362 1.00 98.00 579 TYR A O 1
ATOM 4227 N N . GLN A 1 580 ? -16.858 4.396 36.755 1.00 97.00 580 GLN A N 1
ATOM 4228 C CA . GLN A 1 580 ? -17.730 3.608 37.628 1.00 97.00 580 GLN A CA 1
ATOM 4229 C C . GLN A 1 580 ? -16.943 2.975 38.786 1.00 97.00 580 GLN A C 1
ATOM 4231 O O . GLN A 1 580 ? -17.334 3.114 39.943 1.00 97.00 580 GLN A O 1
ATOM 4236 N N . ALA A 1 581 ? -15.810 2.331 38.499 1.00 97.62 581 ALA A N 1
ATOM 4237 C CA . ALA A 1 581 ? -14.996 1.650 39.500 1.00 97.62 581 ALA A CA 1
ATOM 4238 C C . ALA A 1 581 ? -14.337 2.626 40.487 1.00 97.62 581 ALA A C 1
ATOM 4240 O O . ALA A 1 581 ? -14.353 2.381 41.694 1.00 97.62 581 ALA A O 1
ATOM 4241 N N . ALA A 1 582 ? -13.789 3.745 40.007 1.00 97.31 582 ALA A N 1
ATOM 4242 C CA . ALA A 1 582 ? -13.086 4.709 40.850 1.00 97.31 582 ALA A CA 1
ATOM 4243 C C . ALA A 1 582 ? -14.035 5.644 41.614 1.00 97.31 582 ALA A C 1
ATOM 4245 O O . ALA A 1 582 ? -13.774 5.974 42.769 1.00 97.31 582 ALA A O 1
ATOM 4246 N N . TYR A 1 583 ? -15.134 6.090 41.005 1.00 96.12 583 TYR A N 1
ATOM 4247 C CA . TYR A 1 583 ? -15.919 7.212 41.539 1.00 96.12 583 TYR A CA 1
ATOM 4248 C C . TYR A 1 583 ? -17.406 6.915 41.724 1.00 96.12 583 TYR A C 1
ATOM 4250 O O . TYR A 1 583 ? -18.121 7.772 42.242 1.00 96.12 583 TYR A O 1
ATOM 4258 N N . ASN A 1 584 ? -17.874 5.720 41.347 1.00 95.31 584 ASN A N 1
ATOM 4259 C CA . ASN A 1 584 ? -19.286 5.337 41.401 1.00 95.31 584 ASN A CA 1
ATOM 4260 C C . ASN A 1 584 ? -20.203 6.327 40.659 1.00 95.31 584 ASN A C 1
ATOM 4262 O O . ASN A 1 584 ? -21.238 6.763 41.170 1.00 95.31 584 ASN A O 1
ATOM 4266 N N . ARG A 1 585 ? -19.785 6.736 39.459 1.00 94.94 585 ARG A N 1
ATOM 4267 C CA . ARG A 1 585 ? -20.571 7.596 38.574 1.00 94.94 585 ARG A CA 1
ATOM 4268 C C . ARG A 1 585 ? -20.271 7.294 37.114 1.00 94.94 585 ARG A C 1
ATOM 4270 O O . ARG A 1 585 ? -19.199 6.790 36.790 1.00 94.94 585 ARG A O 1
ATOM 4277 N N . ALA A 1 586 ? -21.192 7.696 36.246 1.00 94.50 586 ALA A N 1
ATOM 4278 C CA . ALA A 1 586 ? -20.913 7.805 34.823 1.00 94.50 586 ALA A CA 1
ATOM 4279 C C . ALA A 1 586 ? -19.885 8.929 34.549 1.00 94.50 586 ALA A C 1
ATOM 4281 O O . ALA A 1 586 ? -19.831 9.915 35.308 1.00 94.50 586 ALA A O 1
ATOM 4282 N N . PRO A 1 587 ? -19.074 8.799 33.484 1.00 96.75 587 PRO A N 1
ATOM 4283 C CA . PRO A 1 587 ? -18.242 9.891 32.997 1.00 96.75 587 PRO A CA 1
ATOM 4284 C C . PRO A 1 587 ? -19.089 11.083 32.542 1.00 96.75 587 PRO A C 1
ATOM 4286 O O . PRO A 1 587 ? -20.241 10.938 32.140 1.00 96.75 587 PRO A O 1
ATOM 4289 N N . ASP A 1 588 ? -18.483 12.262 32.593 1.00 96.19 588 ASP A N 1
ATOM 4290 C CA . ASP A 1 588 ? -18.916 13.434 31.834 1.00 96.19 588 ASP A CA 1
ATOM 4291 C C . ASP A 1 588 ? -18.304 13.404 30.419 1.00 96.19 588 ASP A C 1
ATOM 4293 O O . ASP A 1 588 ? -17.225 12.839 30.227 1.00 96.19 588 ASP A O 1
ATOM 4297 N N . GLU A 1 589 ? -18.989 14.000 29.439 1.00 96.44 589 GLU A N 1
ATOM 4298 C CA . GLU A 1 589 ? -18.592 13.994 28.017 1.00 96.44 589 GLU A CA 1
ATOM 4299 C C . GLU A 1 589 ? -17.179 14.570 27.767 1.00 96.44 589 GLU A C 1
ATOM 4301 O O . GLU A 1 589 ? -16.413 13.916 27.047 1.00 96.44 589 GLU A O 1
ATOM 4306 N N . PRO A 1 590 ? -16.749 15.687 28.405 1.00 95.88 590 PRO A N 1
ATOM 4307 C CA . PRO A 1 590 ? -15.375 16.182 28.287 1.00 95.88 590 PRO A CA 1
ATOM 4308 C C . PRO A 1 590 ? -14.326 15.199 28.816 1.00 95.88 590 PRO A C 1
ATOM 4310 O O . PRO A 1 590 ? -13.292 14.977 28.181 1.00 95.88 590 PRO A O 1
ATOM 4313 N N . GLY A 1 591 ? -14.568 14.611 29.992 1.00 95.94 591 GLY A N 1
ATOM 4314 C CA . GLY A 1 591 ? -13.669 13.628 30.589 1.00 95.94 591 GLY A CA 1
ATOM 4315 C C . GLY A 1 591 ? -13.545 12.367 29.737 1.00 95.94 591 GLY A C 1
ATOM 4316 O O . GLY A 1 591 ? -12.440 11.857 29.546 1.00 95.94 591 GLY A O 1
ATOM 4317 N N . LEU A 1 592 ? -14.661 11.896 29.178 1.00 96.31 592 LEU A N 1
ATOM 4318 C CA . LEU A 1 592 ? -14.676 10.751 28.276 1.00 96.31 592 LEU A CA 1
ATOM 4319 C C . LEU A 1 592 ? -13.883 11.043 26.997 1.00 96.31 592 LEU A C 1
ATOM 4321 O O . LEU A 1 592 ? -12.997 10.265 26.648 1.00 96.31 592 LEU A O 1
ATOM 4325 N N . GLY A 1 593 ? -14.121 12.194 26.364 1.00 96.38 593 GLY A N 1
ATOM 4326 C CA . GLY A 1 593 ? -13.415 12.609 25.150 1.00 96.38 593 GLY A CA 1
ATOM 4327 C C . GLY A 1 593 ? -11.910 12.760 25.358 1.00 96.38 593 GLY A C 1
ATOM 4328 O O . GLY A 1 593 ? -11.116 12.329 24.522 1.00 96.38 593 GLY A O 1
ATOM 4329 N N . PHE A 1 594 ? -11.494 13.289 26.514 1.00 95.75 594 PHE A N 1
ATOM 4330 C CA . PHE A 1 594 ? -10.081 13.386 26.881 1.00 95.75 594 PHE A CA 1
ATOM 4331 C C . PHE A 1 594 ? -9.393 12.014 26.934 1.00 95.75 594 PHE A C 1
ATOM 4333 O O . PHE A 1 594 ? -8.314 11.846 26.360 1.00 95.75 594 PHE A O 1
ATOM 4340 N N . TRP A 1 595 ? -9.994 11.037 27.617 1.00 97.19 595 TRP A N 1
ATOM 4341 C CA . TRP A 1 595 ? -9.383 9.718 27.796 1.00 97.19 595 TRP A CA 1
ATOM 4342 C C . TRP A 1 595 ? -9.494 8.831 26.557 1.00 97.19 595 TRP A C 1
ATOM 4344 O O . TRP A 1 595 ? -8.545 8.102 26.278 1.00 97.19 595 TRP A O 1
ATOM 4354 N N . ILE A 1 596 ? -10.587 8.926 25.792 1.00 96.62 596 ILE A N 1
ATOM 4355 C CA . ILE A 1 596 ? -10.710 8.249 24.493 1.00 96.62 596 ILE A CA 1
ATOM 4356 C C . ILE A 1 596 ? -9.608 8.741 23.553 1.00 96.62 596 ILE A C 1
ATOM 4358 O O . ILE A 1 596 ? -8.843 7.931 23.050 1.00 96.62 596 ILE A O 1
ATOM 4362 N N . ASN A 1 597 ? -9.425 10.058 23.415 1.00 94.62 597 ASN A N 1
ATOM 4363 C CA . ASN A 1 597 ? -8.338 10.634 22.615 1.00 94.62 597 ASN A CA 1
ATOM 4364 C C . ASN A 1 597 ? -6.945 10.148 23.052 1.00 94.62 597 ASN A C 1
ATOM 4366 O O . ASN A 1 597 ? -6.049 9.990 22.228 1.00 94.62 597 ASN A O 1
ATOM 4370 N N . ALA A 1 598 ? -6.733 9.959 24.358 1.00 94.94 598 ALA A N 1
ATOM 4371 C CA . ALA A 1 598 ? -5.469 9.452 24.877 1.00 94.94 598 ALA A CA 1
ATOM 4372 C C . ALA A 1 598 ? -5.263 7.968 24.528 1.00 94.94 598 ALA A C 1
ATOM 4374 O O . ALA A 1 598 ? -4.173 7.597 24.092 1.00 94.94 598 ALA A O 1
ATOM 4375 N N . GLY A 1 599 ? -6.297 7.136 24.690 1.00 94.81 599 GLY A N 1
ATOM 4376 C CA . GLY A 1 599 ? -6.261 5.715 24.331 1.00 94.81 599 GLY A CA 1
ATOM 4377 C C . GLY A 1 599 ? -6.094 5.497 22.828 1.00 94.81 599 GLY A C 1
ATOM 4378 O O . GLY A 1 599 ? -5.241 4.718 22.416 1.00 94.81 599 GLY A O 1
ATOM 4379 N N . ASP A 1 600 ? -6.795 6.287 22.015 1.00 92.25 600 ASP A N 1
ATOM 4380 C CA . ASP A 1 600 ? -6.693 6.296 20.551 1.00 92.25 600 ASP A CA 1
ATOM 4381 C C . ASP A 1 600 ? -5.278 6.678 20.058 1.00 92.25 600 ASP A C 1
ATOM 4383 O O . ASP A 1 600 ? -4.904 6.368 18.931 1.00 92.25 600 ASP A O 1
ATOM 4387 N N . LYS A 1 601 ? -4.464 7.319 20.911 1.00 90.62 601 LYS A N 1
ATOM 4388 C CA . LYS A 1 601 ? -3.045 7.654 20.667 1.00 90.62 601 LYS A CA 1
ATOM 4389 C C . LYS A 1 601 ? -2.068 6.656 21.291 1.00 90.62 601 LYS A C 1
ATOM 4391 O O . LYS A 1 601 ? -0.879 6.950 21.416 1.00 90.62 601 LYS A O 1
ATOM 4396 N N . GLY A 1 602 ? -2.561 5.490 21.698 1.00 92.62 602 GLY A N 1
ATOM 4397 C CA . GLY A 1 602 ? -1.757 4.387 22.214 1.00 92.62 602 GLY A CA 1
ATOM 4398 C C . GLY A 1 602 ? -1.471 4.439 23.715 1.00 92.62 602 GLY A C 1
ATOM 4399 O O . GLY A 1 602 ? -0.629 3.675 24.184 1.00 92.62 602 GLY A O 1
ATOM 4400 N N . MET A 1 603 ? -2.139 5.305 24.491 1.00 95.56 603 MET A N 1
ATOM 4401 C CA . MET A 1 603 ? -2.027 5.251 25.954 1.00 95.56 603 MET A CA 1
ATOM 4402 C C . MET A 1 603 ? -2.629 3.942 26.476 1.00 95.56 603 MET A C 1
ATOM 4404 O O . MET A 1 603 ? -3.786 3.626 26.198 1.00 95.56 603 MET A O 1
ATOM 4408 N N . SER A 1 604 ? -1.866 3.195 27.273 1.00 96.69 604 SER A N 1
ATOM 4409 C CA . SER A 1 604 ? -2.327 1.915 27.817 1.00 96.69 604 SER A CA 1
ATOM 4410 C C . SER A 1 604 ? -3.433 2.088 28.864 1.00 96.69 604 SER A C 1
ATOM 4412 O O . SER A 1 604 ? -3.528 3.110 29.548 1.00 96.69 604 SER A O 1
ATOM 4414 N N . PHE A 1 605 ? -4.243 1.046 29.071 1.00 97.31 605 PHE A N 1
ATOM 4415 C CA . PHE A 1 605 ? -5.308 1.064 30.082 1.00 97.31 605 PHE A CA 1
ATOM 4416 C C . PHE A 1 605 ? -4.788 1.292 31.507 1.00 97.31 605 PHE A C 1
ATOM 4418 O O . PHE A 1 605 ? -5.440 1.966 32.306 1.00 97.31 605 PHE A O 1
ATOM 4425 N N . GLU A 1 606 ? -3.593 0.787 31.830 1.00 97.00 606 GLU A N 1
ATOM 4426 C CA . GLU A 1 606 ? -2.960 1.049 33.125 1.00 97.00 606 GLU A CA 1
ATOM 4427 C C . GLU A 1 606 ? -2.516 2.513 33.253 1.00 97.00 606 GLU A C 1
ATOM 4429 O O . GLU A 1 606 ? -2.670 3.108 34.320 1.00 97.00 606 GLU A O 1
ATOM 4434 N N . GLU A 1 607 ? -2.019 3.137 32.182 1.00 97.81 607 GLU A N 1
ATOM 4435 C CA . GLU A 1 607 ? -1.669 4.563 32.186 1.00 97.81 607 GLU A CA 1
ATOM 4436 C C . GLU A 1 607 ? -2.900 5.462 32.317 1.00 97.81 607 GLU A C 1
ATOM 4438 O O . GLU A 1 607 ? -2.857 6.436 33.079 1.00 97.81 607 GLU A O 1
ATOM 4443 N N . ILE A 1 608 ? -4.003 5.103 31.649 1.00 97.81 608 ILE A N 1
ATOM 4444 C CA . ILE A 1 608 ? -5.310 5.748 31.821 1.00 97.81 608 ILE A CA 1
ATOM 4445 C C . ILE A 1 608 ? -5.732 5.639 33.289 1.00 97.81 608 ILE A C 1
ATOM 4447 O O . ILE A 1 608 ? -5.936 6.661 33.945 1.00 97.81 608 ILE A O 1
ATOM 4451 N N . ALA A 1 609 ? -5.763 4.430 33.859 1.00 98.00 609 ALA A N 1
ATOM 4452 C CA . ALA A 1 609 ? -6.115 4.212 35.262 1.00 98.00 609 ALA A CA 1
ATOM 4453 C C . ALA A 1 609 ? -5.199 4.995 36.222 1.00 98.00 609 ALA A C 1
ATOM 4455 O O . ALA A 1 609 ? -5.675 5.640 37.158 1.00 98.00 609 ALA A O 1
ATOM 4456 N N . ALA A 1 610 ? -3.888 5.028 35.970 1.00 97.69 610 ALA A N 1
ATOM 4457 C CA . ALA A 1 610 ? -2.942 5.829 36.745 1.00 97.69 610 ALA A CA 1
ATOM 4458 C C . ALA A 1 610 ? -3.257 7.332 36.669 1.00 97.69 610 ALA A C 1
ATOM 4460 O O . ALA A 1 610 ? -3.052 8.067 37.638 1.00 97.69 610 ALA A O 1
ATOM 4461 N N . GLY A 1 611 ? -3.772 7.801 35.534 1.00 97.31 611 GLY A N 1
ATOM 4462 C CA . GLY A 1 611 ? -4.300 9.146 35.355 1.00 97.31 611 GLY A CA 1
ATOM 4463 C C . GLY A 1 611 ? -5.456 9.476 36.300 1.00 97.31 611 GLY A C 1
ATOM 4464 O O . GLY A 1 611 ? -5.438 10.533 36.934 1.00 97.31 611 GLY A O 1
ATOM 4465 N N . PHE A 1 612 ? -6.402 8.549 36.475 1.00 97.25 612 PHE A N 1
ATOM 4466 C CA . PHE A 1 612 ? -7.502 8.694 37.434 1.00 97.25 612 PHE A CA 1
ATOM 4467 C C . PHE A 1 612 ? -6.965 8.827 38.860 1.00 97.25 612 PHE A C 1
ATOM 4469 O O . PHE A 1 612 ? -7.330 9.771 39.560 1.00 97.25 612 PHE A O 1
ATOM 4476 N N . LEU A 1 613 ? -6.030 7.961 39.263 1.00 96.62 613 LEU A N 1
ATOM 4477 C CA . LEU A 1 613 ? -5.435 7.980 40.608 1.00 96.62 613 LEU A CA 1
ATOM 4478 C C . LEU A 1 613 ? -4.690 9.285 40.928 1.00 96.62 613 LEU A C 1
ATOM 4480 O O . LEU A 1 613 ? -4.621 9.702 42.083 1.00 96.62 613 LEU A O 1
ATOM 4484 N N . ARG A 1 614 ? -4.147 9.963 39.910 1.00 95.75 614 ARG A N 1
ATOM 4485 C CA . ARG A 1 614 ? -3.473 11.265 40.061 1.00 95.75 614 ARG A CA 1
ATOM 4486 C C . ARG A 1 614 ? -4.428 12.460 40.060 1.00 95.75 614 ARG A C 1
ATOM 4488 O O . ARG A 1 614 ? -3.981 13.589 40.264 1.00 95.75 614 ARG A O 1
ATOM 4495 N N . SER A 1 615 ? -5.718 12.246 39.818 1.00 95.44 615 SER A N 1
ATOM 4496 C CA . SER A 1 615 ? -6.689 13.332 39.730 1.00 95.44 615 SER A CA 1
ATOM 4497 C C . SER A 1 615 ? -7.019 13.936 41.102 1.00 95.44 615 SER A C 1
ATOM 4499 O O . SER A 1 615 ? -6.937 13.297 42.159 1.00 95.44 615 SER A O 1
ATOM 4501 N N . SER A 1 616 ? -7.460 15.195 41.095 1.00 95.44 616 SER A N 1
ATOM 4502 C CA . SER A 1 616 ? -8.006 15.837 42.294 1.00 95.44 616 SER A CA 1
ATOM 4503 C C . SER A 1 616 ? -9.280 15.149 42.791 1.00 95.44 616 SER A C 1
ATOM 4505 O O . SER A 1 616 ? -9.534 15.145 43.994 1.00 95.44 616 SER A O 1
ATOM 4507 N N . GLU A 1 617 ? -10.061 14.552 41.886 1.00 95.12 617 GLU A N 1
ATOM 4508 C CA . GLU A 1 617 ? -11.271 13.794 42.219 1.00 95.12 617 GLU A CA 1
ATOM 4509 C C . GLU A 1 617 ? -10.930 12.542 43.034 1.00 95.12 617 GLU A C 1
ATOM 4511 O O . GLU A 1 617 ? -11.517 12.324 44.094 1.00 95.12 617 GLU A O 1
ATOM 4516 N N . PHE A 1 618 ? -9.896 11.795 42.633 1.00 96.81 618 PHE A N 1
ATOM 4517 C CA . PHE A 1 618 ? -9.397 10.665 43.413 1.00 96.81 618 PHE A CA 1
ATOM 4518 C C . PHE A 1 618 ? -8.932 11.090 44.803 1.00 96.81 618 PHE A C 1
ATOM 4520 O O . PHE A 1 618 ? -9.341 10.498 45.801 1.00 96.81 618 PHE A O 1
ATOM 4527 N N . THR A 1 619 ? -8.150 12.168 44.900 1.00 96.00 619 THR A N 1
ATOM 4528 C CA . THR A 1 619 ? -7.704 12.687 46.205 1.00 96.00 619 THR A CA 1
ATOM 4529 C C . THR A 1 619 ? -8.888 13.095 47.089 1.00 96.00 619 THR A C 1
ATOM 4531 O O . THR A 1 619 ? -8.853 12.874 48.299 1.00 96.00 619 THR A O 1
ATOM 4534 N N . ALA A 1 620 ? -9.952 13.660 46.514 1.00 95.62 620 ALA A N 1
ATOM 4535 C CA . ALA A 1 620 ? -11.162 14.012 47.252 1.00 95.62 620 ALA A CA 1
ATOM 4536 C C . ALA A 1 620 ? -11.948 12.772 47.713 1.00 95.62 620 ALA A C 1
ATOM 4538 O O . ALA A 1 620 ? -12.466 12.752 48.831 1.00 95.62 620 ALA A O 1
ATOM 4539 N N . ALA A 1 621 ? -12.013 11.730 46.883 1.00 94.62 621 ALA A N 1
ATOM 4540 C CA . ALA A 1 621 ? -12.739 10.504 47.183 1.00 94.62 621 ALA A CA 1
ATOM 4541 C C . ALA A 1 621 ? -11.980 9.576 48.151 1.00 94.62 621 ALA A C 1
ATOM 4543 O O . ALA A 1 621 ? -12.601 8.985 49.035 1.00 94.62 621 ALA A O 1
ATOM 4544 N N . TYR A 1 622 ? -10.658 9.449 48.033 1.00 96.75 622 TYR A N 1
ATOM 4545 C CA . TYR A 1 622 ? -9.846 8.456 48.754 1.00 96.75 622 TYR A CA 1
ATOM 4546 C C . TYR A 1 622 ? -8.878 9.064 49.782 1.00 96.75 622 TYR A C 1
ATOM 4548 O O . TYR A 1 622 ? -8.422 8.361 50.685 1.00 96.75 622 TYR A O 1
ATOM 4556 N N . GLY A 1 623 ? -8.595 10.367 49.698 1.00 94.69 623 GLY A N 1
ATOM 4557 C CA . GLY A 1 623 ? -7.517 11.029 50.436 1.00 94.69 623 GLY A CA 1
ATOM 4558 C C . GLY A 1 623 ? -6.175 10.960 49.697 1.00 94.69 623 GLY A C 1
ATOM 4559 O O . GLY A 1 623 ? -6.022 10.237 48.721 1.00 94.69 623 GLY A O 1
ATOM 4560 N N . SER A 1 624 ? -5.175 11.717 50.161 1.00 90.19 624 SER A N 1
ATOM 4561 C CA . SER A 1 624 ? -3.879 11.853 49.462 1.00 90.19 624 SER A CA 1
ATOM 4562 C C . SER A 1 624 ? -2.966 10.623 49.530 1.00 90.19 624 SER A C 1
ATOM 4564 O O . SER A 1 624 ? -1.954 10.588 48.841 1.00 90.19 624 SER A O 1
ATOM 4566 N N . ASN A 1 625 ? -3.267 9.660 50.403 1.00 90.12 625 ASN A N 1
ATOM 4567 C CA . ASN A 1 625 ? -2.520 8.408 50.540 1.00 90.12 625 ASN A CA 1
ATOM 4568 C C . ASN A 1 625 ? -3.420 7.357 51.219 1.00 90.12 625 ASN A C 1
ATOM 4570 O O . ASN A 1 625 ? -3.287 7.126 52.430 1.00 90.12 625 ASN A O 1
ATOM 4574 N N . PRO A 1 626 ? -4.426 6.820 50.508 1.00 95.56 626 PRO A N 1
ATOM 4575 C CA . PRO A 1 626 ? -5.340 5.845 51.084 1.00 95.56 626 PRO A CA 1
ATOM 4576 C C . PRO A 1 626 ? -4.583 4.589 51.526 1.00 95.56 626 PRO A C 1
ATOM 4578 O O . PRO A 1 626 ? -3.600 4.178 50.922 1.00 95.56 626 PRO A O 1
ATOM 4581 N N . SER A 1 627 ? -5.057 3.938 52.588 1.00 96.69 627 SER A N 1
ATOM 4582 C CA . SER A 1 627 ? -4.580 2.583 52.886 1.00 96.69 627 SER A CA 1
ATOM 4583 C C . SER A 1 627 ? -5.088 1.599 51.826 1.00 96.69 627 SER A C 1
ATOM 4585 O O . SER A 1 627 ? -6.198 1.777 51.323 1.00 96.69 627 SER A O 1
ATOM 4587 N N . ALA A 1 628 ? -4.346 0.518 51.561 1.00 96.38 628 ALA A N 1
ATOM 4588 C CA . ALA A 1 628 ? -4.779 -0.538 50.637 1.00 96.38 628 ALA A CA 1
ATOM 4589 C C . ALA A 1 628 ? -6.167 -1.110 50.989 1.00 96.38 628 ALA A C 1
ATOM 4591 O O . ALA A 1 628 ? -6.946 -1.456 50.108 1.00 96.38 628 ALA A O 1
ATOM 4592 N N . ASP A 1 629 ? -6.495 -1.171 52.284 1.00 95.69 629 ASP A N 1
ATOM 4593 C CA . ASP A 1 629 ? -7.803 -1.614 52.770 1.00 95.69 629 ASP A CA 1
ATOM 4594 C C . ASP A 1 629 ? -8.929 -0.658 52.361 1.00 95.69 629 ASP A C 1
ATOM 4596 O O . ASP A 1 629 ? -9.936 -1.092 51.804 1.00 95.69 629 ASP A O 1
ATOM 4600 N N . LEU A 1 630 ? -8.721 0.648 52.560 1.00 96.44 630 LEU A N 1
ATOM 4601 C CA . LEU A 1 630 ? -9.664 1.686 52.141 1.00 96.44 630 LEU A CA 1
ATOM 4602 C C . LEU A 1 630 ? -9.833 1.699 50.619 1.00 96.44 630 LEU A C 1
ATOM 4604 O O . LEU A 1 630 ? -10.960 1.768 50.136 1.00 96.44 630 LEU A O 1
ATOM 4608 N N . TYR A 1 631 ? -8.721 1.636 49.884 1.00 98.00 631 TYR A N 1
ATOM 4609 C CA . TYR A 1 631 ? -8.711 1.681 48.427 1.00 98.00 631 TYR A CA 1
ATOM 4610 C C . TYR A 1 631 ? -9.523 0.528 47.828 1.00 98.00 631 TYR A C 1
ATOM 4612 O O . TYR A 1 631 ? -10.526 0.767 47.157 1.00 98.00 631 TYR A O 1
ATOM 4620 N N . VAL A 1 632 ? -9.163 -0.717 48.157 1.00 97.88 632 VAL A N 1
ATOM 4621 C CA . VAL A 1 632 ? -9.827 -1.917 47.626 1.00 97.88 632 VAL A CA 1
ATOM 4622 C C . VAL A 1 632 ? -11.286 -2.004 48.082 1.00 97.88 632 VAL A C 1
ATOM 4624 O O . VAL A 1 632 ? -12.160 -2.326 47.278 1.00 97.88 632 VAL A O 1
ATOM 4627 N N . SER A 1 633 ? -11.581 -1.688 49.349 1.00 97.00 633 SER A N 1
ATOM 4628 C CA . SER A 1 633 ? -12.959 -1.740 49.859 1.00 97.00 633 SER A CA 1
ATOM 4629 C C . SER A 1 633 ? -13.873 -0.755 49.136 1.00 97.00 633 SER A C 1
ATOM 4631 O O . SER A 1 633 ? -15.001 -1.113 48.799 1.00 97.00 633 SER A O 1
ATOM 4633 N N . LYS A 1 634 ? -13.381 0.456 48.841 1.00 97.06 634 LYS A N 1
ATOM 4634 C CA . LYS A 1 634 ? -14.136 1.448 48.069 1.00 97.06 634 LYS A CA 1
ATOM 4635 C C . LYS A 1 634 ? -14.358 1.031 46.621 1.00 97.06 634 LYS A C 1
ATOM 4637 O O . LYS A 1 634 ? -15.458 1.229 46.129 1.00 97.06 634 LYS A O 1
ATOM 4642 N N . LEU A 1 635 ? -13.373 0.425 45.950 1.00 98.00 635 LEU A N 1
ATOM 4643 C CA . LEU A 1 635 ? -13.577 -0.087 44.586 1.00 98.00 635 LEU A CA 1
ATOM 4644 C C . LEU A 1 635 ? -14.699 -1.139 44.542 1.00 98.00 635 LEU A C 1
ATOM 4646 O O . LEU A 1 635 ? -15.569 -1.077 43.676 1.00 98.00 635 LEU A O 1
ATOM 4650 N N . TYR A 1 636 ? -14.740 -2.062 45.512 1.00 97.38 636 TYR A N 1
ATOM 4651 C CA . TYR A 1 636 ? -15.858 -3.004 45.634 1.00 97.38 636 TYR A CA 1
ATOM 4652 C C . TYR A 1 636 ? -17.190 -2.302 45.897 1.00 97.38 636 TYR A C 1
ATOM 4654 O O . TYR A 1 636 ? -18.189 -2.659 45.280 1.00 97.38 636 TYR A O 1
ATOM 4662 N N . GLU A 1 637 ? -17.218 -1.323 46.801 1.00 96.50 637 GLU A N 1
ATOM 4663 C CA . GLU A 1 637 ? -18.435 -0.573 47.119 1.00 96.50 637 GLU A CA 1
ATOM 4664 C C . GLU A 1 637 ? -18.971 0.187 45.900 1.00 96.50 637 GLU A C 1
ATOM 4666 O O . GLU A 1 637 ? -20.170 0.133 45.630 1.00 96.50 637 GLU A O 1
ATOM 4671 N N . ASN A 1 638 ? -18.086 0.820 45.131 1.00 96.50 638 ASN A N 1
ATOM 4672 C CA . ASN A 1 638 ? -18.429 1.578 43.932 1.00 96.50 638 ASN A CA 1
ATOM 4673 C C . ASN A 1 638 ? -19.032 0.704 42.826 1.00 96.50 638 ASN A C 1
ATOM 4675 O O . ASN A 1 638 ? -19.932 1.147 42.119 1.00 96.50 638 ASN A O 1
ATOM 4679 N N . ILE A 1 639 ? -18.550 -0.531 42.666 1.00 94.56 639 ILE A N 1
ATOM 4680 C CA . ILE A 1 639 ? -19.066 -1.449 41.642 1.00 94.56 639 ILE A CA 1
ATOM 4681 C C . ILE A 1 639 ? -20.309 -2.176 42.150 1.00 94.56 639 ILE A C 1
ATOM 4683 O O . ILE A 1 639 ? -21.332 -2.213 41.481 1.00 94.56 639 ILE A O 1
ATOM 4687 N N . LEU A 1 640 ? -20.247 -2.771 43.341 1.00 92.69 640 LEU A N 1
ATOM 4688 C CA . LEU A 1 640 ? -21.292 -3.678 43.820 1.00 92.69 640 LEU A CA 1
ATOM 4689 C C . LEU A 1 640 ? -22.460 -2.954 44.503 1.00 92.69 640 LEU A C 1
ATOM 4691 O O . LEU A 1 640 ? -23.486 -3.583 44.771 1.00 92.69 640 LEU A O 1
ATOM 4695 N N . GLY A 1 641 ? -22.293 -1.683 44.882 1.00 91.06 641 GLY A N 1
ATOM 4696 C CA . GLY A 1 641 ? -23.231 -0.961 45.750 1.00 91.06 641 GLY A CA 1
ATOM 4697 C C . GLY A 1 641 ? -23.334 -1.553 47.163 1.00 91.06 641 GLY A C 1
ATOM 4698 O O . GLY A 1 641 ? -24.281 -1.274 47.898 1.00 91.06 641 GLY A O 1
ATOM 4699 N N . ARG A 1 642 ? -22.388 -2.421 47.539 1.00 92.88 642 ARG A N 1
ATOM 4700 C CA . ARG A 1 642 ? -22.288 -3.104 48.835 1.00 92.88 642 ARG A CA 1
ATOM 4701 C C . ARG A 1 642 ? -20.830 -3.420 49.145 1.00 92.88 642 ARG A C 1
ATOM 4703 O O . ARG A 1 642 ? -19.988 -3.416 48.253 1.00 92.88 642 ARG A O 1
ATOM 4710 N N . ALA A 1 643 ? -20.550 -3.792 50.392 1.00 93.44 643 ALA A N 1
ATOM 4711 C CA . ALA A 1 643 ? -19.216 -4.242 50.770 1.00 93.44 643 ALA A CA 1
ATOM 4712 C C . ALA A 1 643 ? -18.787 -5.484 49.962 1.00 93.44 643 ALA A C 1
ATOM 4714 O O . ALA A 1 643 ? -19.584 -6.409 49.733 1.00 93.44 643 ALA A O 1
ATOM 4715 N N . GLY A 1 644 ? -17.513 -5.496 49.565 1.00 92.62 644 GLY A N 1
ATOM 4716 C CA . GLY A 1 644 ? -16.857 -6.663 48.985 1.00 92.62 644 GLY A CA 1
ATOM 4717 C C . GLY A 1 644 ? -16.709 -7.796 49.999 1.00 92.62 644 GLY A C 1
ATOM 4718 O O . GLY A 1 644 ? -16.756 -7.588 51.213 1.00 92.62 644 GLY A O 1
ATOM 4719 N N . GLU A 1 645 ? -16.531 -9.017 49.504 1.00 95.12 645 GLU A N 1
ATOM 4720 C CA . GLU A 1 645 ? -16.219 -10.152 50.370 1.00 95.12 645 GLU A CA 1
ATOM 4721 C C . GLU A 1 645 ? -14.807 -10.015 50.947 1.00 95.12 645 GLU A C 1
ATOM 4723 O O . GLU A 1 645 ? -13.870 -9.633 50.242 1.00 95.12 645 GLU A O 1
ATOM 4728 N N . GLN A 1 646 ? -14.638 -10.374 52.224 1.00 95.06 646 GLN A N 1
ATOM 4729 C CA . GLN A 1 646 ? -13.358 -10.205 52.919 1.00 95.06 646 GLN A CA 1
ATOM 4730 C C . GLN A 1 646 ? -12.208 -10.942 52.216 1.00 95.06 646 GLN A C 1
ATOM 4732 O O . GLN A 1 646 ? -11.114 -10.402 52.108 1.00 95.06 646 GLN A O 1
ATOM 4737 N N . SER A 1 647 ? -12.463 -12.136 51.674 1.00 96.44 647 SER A N 1
ATOM 4738 C CA . SER A 1 647 ? -11.488 -12.913 50.896 1.00 96.44 647 SER A CA 1
ATOM 4739 C C . SER A 1 647 ? -11.008 -12.180 49.640 1.00 96.44 647 SER A C 1
ATOM 4741 O O . SER A 1 647 ? -9.819 -12.212 49.332 1.00 96.44 647 SER A O 1
ATOM 4743 N N . GLY A 1 648 ? -11.912 -11.504 48.927 1.00 95.44 648 GLY A N 1
ATOM 4744 C CA . GLY A 1 648 ? -11.581 -10.716 47.740 1.00 95.44 648 GLY A CA 1
ATOM 4745 C C . GLY A 1 648 ? -10.804 -9.446 48.085 1.00 95.44 648 GLY A C 1
ATOM 4746 O O . GLY A 1 648 ? -9.880 -9.075 47.364 1.00 95.44 648 GLY A O 1
ATOM 4747 N N . ILE A 1 649 ? -11.139 -8.798 49.204 1.00 96.31 649 ILE A N 1
ATOM 4748 C CA . ILE A 1 649 ? -10.388 -7.647 49.723 1.00 96.31 649 ILE A CA 1
ATOM 4749 C C . ILE A 1 649 ? -8.971 -8.076 50.131 1.00 96.31 649 ILE A C 1
ATOM 4751 O O . ILE A 1 649 ? -7.989 -7.439 49.743 1.00 96.31 649 ILE A O 1
ATOM 4755 N N . ASP A 1 650 ? -8.850 -9.180 50.870 1.00 97.44 650 ASP A N 1
ATOM 4756 C CA . ASP A 1 650 ? -7.567 -9.717 51.331 1.00 97.44 650 ASP A CA 1
ATOM 4757 C C . ASP A 1 650 ? -6.674 -10.161 50.164 1.00 97.44 650 ASP A C 1
ATOM 4759 O O . ASP A 1 650 ? -5.462 -9.941 50.211 1.00 97.44 650 ASP A O 1
ATOM 4763 N N . PHE A 1 651 ? -7.259 -10.716 49.096 1.00 97.94 651 PHE A N 1
ATOM 4764 C CA . PHE A 1 651 ? -6.540 -11.064 47.869 1.00 97.94 651 PHE A CA 1
ATOM 4765 C C . PHE A 1 651 ? -5.857 -9.840 47.246 1.00 97.94 651 PHE A C 1
ATOM 4767 O O . PHE A 1 651 ? -4.633 -9.823 47.121 1.00 97.94 651 PHE A O 1
ATOM 4774 N N . TRP A 1 652 ? -6.614 -8.787 46.921 1.00 97.88 652 TRP A N 1
ATOM 4775 C CA . TRP A 1 652 ? -6.058 -7.598 46.261 1.00 97.88 652 TRP A CA 1
ATOM 4776 C C . TRP A 1 652 ? -5.074 -6.833 47.144 1.00 97.88 652 TRP A C 1
ATOM 4778 O O . TRP A 1 652 ? -4.055 -6.353 46.653 1.00 97.88 652 TRP A O 1
ATOM 4788 N N . LYS A 1 653 ? -5.306 -6.779 48.461 1.00 97.94 653 LYS A N 1
ATOM 4789 C CA . LYS A 1 653 ? -4.314 -6.249 49.413 1.00 97.94 653 LYS A CA 1
ATOM 4790 C C . LYS A 1 653 ? -3.017 -7.055 49.385 1.00 97.94 653 LYS A C 1
ATOM 4792 O O . LYS A 1 653 ? -1.936 -6.476 49.476 1.00 97.94 653 LYS A O 1
ATOM 4797 N N . GLY A 1 654 ? -3.119 -8.377 49.262 1.00 97.94 654 GLY A N 1
ATOM 4798 C CA . GLY A 1 654 ? -1.976 -9.265 49.086 1.00 97.94 654 GLY A CA 1
ATOM 4799 C C . GLY A 1 654 ? -1.210 -8.991 47.791 1.00 97.94 654 GLY A C 1
ATOM 4800 O O . GLY A 1 654 ? 0.017 -8.969 47.818 1.00 97.94 654 GLY A O 1
ATOM 4801 N N . GLU A 1 655 ? -1.907 -8.737 46.684 1.00 98.12 655 GLU A N 1
ATOM 4802 C CA . GLU A 1 655 ? -1.287 -8.383 45.398 1.00 98.12 655 GLU A CA 1
ATOM 4803 C C . GLU A 1 655 ? -0.587 -7.017 45.443 1.00 98.12 655 GLU A C 1
ATOM 4805 O O . GLU A 1 655 ? 0.576 -6.910 45.051 1.00 98.12 655 GLU A O 1
ATOM 4810 N N . LEU A 1 656 ? -1.225 -5.998 46.029 1.00 97.81 656 LEU A N 1
ATOM 4811 C CA . LEU A 1 656 ? -0.597 -4.691 46.270 1.00 97.81 656 LEU A CA 1
ATOM 4812 C C . LEU A 1 656 ? 0.673 -4.831 47.128 1.00 97.81 656 LEU A C 1
ATOM 4814 O O . LEU A 1 656 ? 1.707 -4.242 46.823 1.00 97.81 656 LEU A O 1
ATOM 4818 N N . ALA A 1 657 ? 0.644 -5.676 48.165 1.00 97.38 657 ALA A N 1
ATOM 4819 C CA . ALA A 1 657 ? 1.814 -5.944 49.007 1.00 97.38 657 ALA A CA 1
ATOM 4820 C C . ALA A 1 657 ? 2.958 -6.669 48.268 1.00 97.38 657 ALA A C 1
ATOM 4822 O O . ALA A 1 657 ? 4.107 -6.592 48.705 1.00 97.38 657 ALA A O 1
ATOM 4823 N N . LYS A 1 658 ? 2.667 -7.358 47.156 1.00 97.62 658 LYS A N 1
ATOM 4824 C CA . LYS A 1 658 ? 3.666 -7.979 46.267 1.00 97.62 658 LYS A CA 1
ATOM 4825 C C . LYS A 1 658 ? 4.215 -7.013 45.211 1.00 97.62 658 LYS A C 1
ATOM 4827 O O . LYS A 1 658 ? 5.120 -7.398 44.477 1.00 97.62 658 LYS A O 1
ATOM 4832 N N . GLY A 1 659 ? 3.710 -5.781 45.148 1.00 96.56 659 GLY A N 1
ATOM 4833 C CA . GLY A 1 659 ? 4.176 -4.748 44.222 1.00 96.56 659 GLY A CA 1
ATOM 4834 C C . GLY A 1 659 ? 3.335 -4.585 42.956 1.00 96.56 659 GLY A C 1
ATOM 4835 O O . GLY A 1 659 ? 3.765 -3.866 42.059 1.00 96.56 659 GLY A O 1
ATOM 4836 N N . VAL A 1 660 ? 2.154 -5.210 42.869 1.00 97.50 660 VAL A N 1
ATOM 4837 C CA . VAL A 1 660 ? 1.171 -4.865 41.827 1.00 97.50 660 VAL A CA 1
ATOM 4838 C C . VAL A 1 660 ? 0.749 -3.404 42.014 1.00 97.50 660 VAL A C 1
ATOM 4840 O O . VAL A 1 660 ? 0.533 -2.966 43.145 1.00 97.50 660 VAL A O 1
ATOM 4843 N N . SER A 1 661 ? 0.659 -2.640 40.924 1.00 97.75 661 SER A N 1
ATOM 4844 C CA . SER A 1 661 ? 0.329 -1.215 40.987 1.00 97.75 661 SER A CA 1
ATOM 4845 C C . SER A 1 661 ? -1.151 -0.992 41.329 1.00 97.75 661 SER A C 1
ATOM 4847 O O . SER A 1 661 ? -2.025 -1.785 40.972 1.00 97.75 661 SER A O 1
ATOM 4849 N N . GLU A 1 662 ? -1.465 0.121 41.996 1.00 97.75 662 GLU A N 1
ATOM 4850 C CA . GLU A 1 662 ? -2.860 0.514 42.241 1.00 97.75 662 GLU A CA 1
ATOM 4851 C C . GLU A 1 662 ? -3.622 0.751 40.932 1.00 97.75 662 GLU A C 1
ATOM 4853 O O . GLU A 1 662 ? -4.809 0.436 40.858 1.00 97.75 662 GLU A O 1
ATOM 4858 N N . ALA A 1 663 ? -2.939 1.259 39.901 1.00 98.00 663 ALA A N 1
ATOM 4859 C CA . ALA A 1 663 ? -3.507 1.512 38.580 1.00 98.00 663 ALA A CA 1
ATOM 4860 C C . ALA A 1 663 ? -3.940 0.211 37.898 1.00 98.00 663 ALA A C 1
ATOM 4862 O O . ALA A 1 663 ? -5.065 0.116 37.410 1.00 98.00 663 ALA A O 1
ATOM 4863 N N . PHE A 1 664 ? -3.094 -0.820 37.959 1.00 97.94 664 PHE A N 1
ATOM 4864 C CA . PHE A 1 664 ? -3.443 -2.148 37.482 1.00 97.94 664 PHE A CA 1
ATOM 4865 C C . PHE A 1 664 ? -4.650 -2.695 38.242 1.00 97.94 664 PHE A C 1
ATOM 4867 O O . PHE A 1 664 ? -5.586 -3.191 37.624 1.00 97.94 664 PHE A O 1
ATOM 4874 N N . VAL A 1 665 ? -4.687 -2.559 39.574 1.00 98.12 665 VAL A N 1
ATOM 4875 C CA . VAL A 1 665 ? -5.855 -2.982 40.365 1.00 98.12 665 VAL A CA 1
ATOM 4876 C C . VAL A 1 665 ? -7.122 -2.239 39.925 1.00 98.12 665 VAL A C 1
ATOM 4878 O O . VAL A 1 665 ? -8.133 -2.898 39.705 1.00 98.12 665 VAL A O 1
ATOM 4881 N N . LEU A 1 666 ? -7.089 -0.915 39.727 1.00 98.44 666 LEU A N 1
ATOM 4882 C CA . LEU A 1 666 ? -8.252 -0.163 39.231 1.00 98.44 666 LEU A CA 1
ATOM 4883 C C . LEU A 1 666 ? -8.724 -0.688 37.874 1.00 98.44 666 LEU A C 1
ATOM 4885 O O . LEU A 1 666 ? -9.910 -0.961 37.722 1.00 98.44 666 LEU A O 1
ATOM 4889 N N . TYR A 1 667 ? -7.812 -0.882 36.922 1.00 98.06 667 TYR A N 1
ATOM 4890 C CA . TYR A 1 667 ? -8.140 -1.447 35.613 1.00 98.06 667 TYR A CA 1
ATOM 4891 C C . TYR A 1 667 ? -8.787 -2.839 35.738 1.00 98.06 667 TYR A C 1
ATOM 4893 O O . TYR A 1 667 ? -9.825 -3.100 35.136 1.00 98.06 667 TYR A O 1
ATOM 4901 N N . ARG A 1 668 ? -8.268 -3.716 36.607 1.00 97.44 668 ARG A N 1
ATOM 4902 C CA . ARG A 1 668 ? -8.867 -5.043 36.844 1.00 97.44 668 ARG A CA 1
ATOM 4903 C C . ARG A 1 668 ? -10.254 -4.984 37.479 1.00 97.44 668 ARG A C 1
ATOM 4905 O O . ARG A 1 668 ? -11.061 -5.874 37.230 1.00 97.44 668 ARG A O 1
ATOM 4912 N N . PHE A 1 669 ? -10.526 -3.970 38.295 1.00 97.88 669 PHE A N 1
ATOM 4913 C CA . PHE A 1 669 ? -11.864 -3.705 38.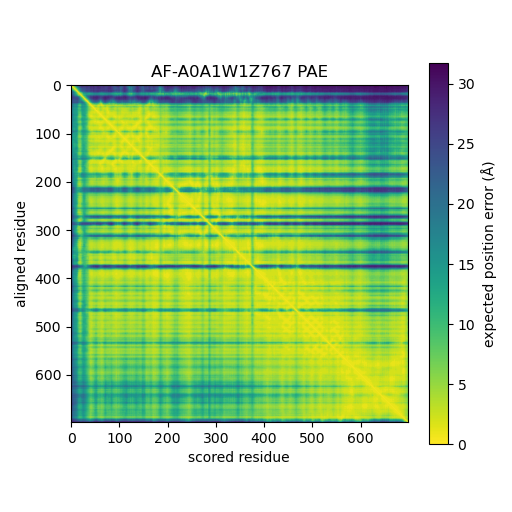820 1.00 97.88 669 PHE A CA 1
ATOM 4914 C C . PHE A 1 669 ? -12.784 -3.112 37.746 1.00 97.88 669 PHE A C 1
ATOM 4916 O O . PHE A 1 669 ? -13.942 -3.515 37.663 1.00 97.88 669 PHE A O 1
ATOM 4923 N N . ALA A 1 670 ? -12.281 -2.211 36.897 1.00 97.69 670 ALA A N 1
ATOM 4924 C CA . ALA A 1 670 ? -13.024 -1.678 35.758 1.00 97.69 670 ALA A CA 1
ATOM 4925 C C . ALA A 1 670 ? -13.510 -2.819 34.846 1.00 97.69 670 ALA A C 1
ATOM 4927 O O . ALA A 1 670 ? -14.698 -2.875 34.543 1.00 97.69 670 ALA A O 1
ATOM 4928 N N . GLU A 1 671 ? -12.643 -3.790 34.557 1.00 97.25 671 GLU A N 1
ATOM 4929 C CA . GLU A 1 671 ? -12.930 -4.952 33.702 1.00 97.25 671 GLU A CA 1
ATOM 4930 C C . GLU A 1 671 ? -13.472 -6.179 34.454 1.00 97.25 671 GLU A C 1
ATOM 4932 O O . GLU A 1 671 ? -13.515 -7.289 33.918 1.00 97.25 671 GLU A O 1
ATOM 4937 N N . ALA A 1 672 ? -13.899 -6.020 35.710 1.00 96.25 672 ALA A N 1
ATOM 4938 C CA . ALA A 1 672 ? -14.541 -7.110 36.433 1.00 96.25 672 ALA A CA 1
ATOM 4939 C C . ALA A 1 672 ? -15.874 -7.491 35.766 1.00 96.25 672 ALA A C 1
ATOM 4941 O O . ALA A 1 672 ? -16.645 -6.625 35.342 1.00 96.25 672 ALA A O 1
ATOM 4942 N N . SER A 1 673 ? -16.186 -8.790 35.741 1.00 95.75 673 SER A N 1
ATOM 4943 C CA . SER A 1 673 ? -17.422 -9.346 35.168 1.00 95.75 673 SER A CA 1
ATOM 4944 C C . SER A 1 673 ? -18.691 -8.647 35.661 1.00 95.75 673 SER A C 1
ATOM 4946 O O . SER A 1 673 ? -19.624 -8.408 34.897 1.00 95.75 673 SER A O 1
ATOM 4948 N N . GLU A 1 674 ? -18.720 -8.285 36.939 1.00 94.75 674 GLU A N 1
ATOM 4949 C CA . GLU A 1 674 ? -19.814 -7.573 37.580 1.00 94.75 674 GLU A CA 1
ATOM 4950 C C . GLU A 1 674 ? -19.960 -6.153 37.031 1.00 94.75 674 GLU A C 1
ATOM 4952 O O . GLU A 1 674 ? -21.076 -5.721 36.758 1.00 94.75 674 GLU A O 1
ATOM 4957 N N . ASN A 1 675 ? -18.853 -5.439 36.822 1.00 96.69 675 ASN A N 1
ATOM 4958 C CA . ASN A 1 675 ? -18.883 -4.068 36.318 1.00 96.69 675 ASN A CA 1
ATOM 4959 C C . ASN A 1 675 ? -19.257 -4.017 34.832 1.00 96.69 675 ASN A C 1
ATOM 4961 O O . ASN A 1 675 ? -20.054 -3.173 34.421 1.00 96.69 675 ASN A O 1
ATOM 4965 N N . LEU A 1 676 ? -18.757 -4.971 34.039 1.00 96.50 676 LEU A N 1
ATOM 4966 C CA . LEU A 1 676 ? -19.197 -5.194 32.660 1.00 96.50 676 LEU A CA 1
ATOM 4967 C C . LEU A 1 676 ? -20.717 -5.398 32.599 1.00 96.50 676 LEU A C 1
ATOM 4969 O O . LEU A 1 676 ? -21.408 -4.703 31.859 1.00 96.50 676 LEU A O 1
ATOM 4973 N N . ALA A 1 677 ? -21.261 -6.287 33.436 1.00 96.00 677 ALA A N 1
ATOM 4974 C CA . ALA A 1 677 ? -22.699 -6.554 33.473 1.00 96.00 677 ALA A CA 1
ATOM 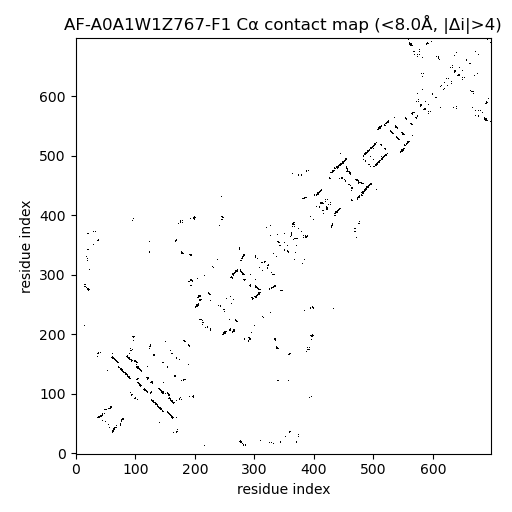4975 C C . ALA A 1 677 ? -23.529 -5.334 33.913 1.00 96.00 677 ALA A C 1
ATOM 4977 O O . ALA A 1 677 ? -24.613 -5.100 33.380 1.00 96.00 677 ALA A O 1
ATOM 4978 N N . LEU A 1 678 ? -23.033 -4.554 34.876 1.00 94.19 678 LEU A N 1
ATOM 4979 C CA . LEU A 1 678 ? -23.728 -3.371 35.392 1.00 94.19 678 LEU A CA 1
ATOM 4980 C C . LEU A 1 678 ? -23.743 -2.208 34.397 1.00 94.19 678 LEU A C 1
ATOM 4982 O O . LEU A 1 678 ? -24.732 -1.478 34.325 1.00 94.19 678 LEU A O 1
ATOM 4986 N N . THR A 1 679 ? -22.669 -2.041 33.628 1.00 95.75 679 THR A N 1
ATOM 4987 C CA . THR A 1 679 ? -22.527 -0.934 32.671 1.00 95.75 679 THR A CA 1
ATOM 4988 C C . THR A 1 679 ? -23.056 -1.262 31.277 1.00 95.75 679 THR A C 1
ATOM 4990 O O . THR A 1 679 ? -23.332 -0.334 30.521 1.00 95.75 679 THR A O 1
ATOM 4993 N N . ALA A 1 680 ? -23.306 -2.539 30.961 1.00 94.38 680 ALA A N 1
ATOM 4994 C CA . ALA A 1 680 ? -23.751 -3.001 29.643 1.00 94.38 680 ALA A CA 1
ATOM 4995 C C . ALA A 1 680 ? -24.915 -2.187 29.054 1.00 94.38 680 ALA A C 1
ATOM 4997 O O . ALA A 1 680 ? -24.858 -1.774 27.902 1.00 94.38 680 ALA A O 1
ATOM 4998 N N . ASN A 1 681 ? -25.953 -1.892 29.845 1.00 94.25 681 ASN A N 1
ATOM 4999 C CA . ASN A 1 681 ? -27.100 -1.116 29.358 1.00 94.25 681 ASN A CA 1
ATOM 5000 C C . ASN A 1 681 ? -26.768 0.360 29.098 1.00 94.25 681 ASN A C 1
ATOM 5002 O O . ASN A 1 681 ? -27.379 0.970 28.225 1.00 94.25 681 ASN A O 1
ATOM 5006 N N . ALA A 1 682 ? -25.847 0.944 29.869 1.00 94.44 682 ALA A N 1
ATOM 5007 C CA . ALA A 1 682 ? -25.474 2.350 29.730 1.00 94.44 682 ALA A CA 1
ATOM 5008 C C . ALA A 1 682 ? -24.651 2.602 28.460 1.00 94.44 682 ALA A C 1
ATOM 5010 O O . ALA A 1 682 ? -24.720 3.694 27.908 1.00 94.44 682 ALA A O 1
ATOM 5011 N N . VAL A 1 683 ? -23.915 1.588 27.997 1.00 94.94 683 VAL A N 1
ATOM 5012 C CA . VAL A 1 683 ? -23.024 1.679 26.831 1.00 94.94 683 VAL A CA 1
ATOM 5013 C C . VAL A 1 683 ? -23.572 0.972 25.584 1.00 94.94 683 VAL A C 1
ATOM 5015 O O . VAL A 1 683 ? -22.961 1.043 24.525 1.00 94.94 683 VAL A O 1
ATOM 5018 N N . ALA A 1 684 ? -24.739 0.322 25.678 1.00 91.38 684 ALA A N 1
ATOM 5019 C CA . ALA A 1 684 ? -25.302 -0.526 24.619 1.00 91.38 684 ALA A CA 1
ATOM 5020 C C . ALA A 1 684 ? -25.508 0.175 23.263 1.00 91.38 684 ALA A C 1
ATOM 5022 O O . ALA A 1 684 ? -25.522 -0.494 22.236 1.00 91.38 684 ALA A O 1
ATOM 5023 N N . ASN A 1 685 ? -25.681 1.501 23.261 1.00 90.69 685 ASN A N 1
ATOM 5024 C CA . ASN A 1 685 ? -25.879 2.306 22.050 1.00 90.69 685 ASN A CA 1
ATOM 5025 C C . ASN A 1 685 ? -24.676 3.221 21.756 1.00 90.69 685 ASN A C 1
ATOM 5027 O O . ASN A 1 685 ? -24.839 4.261 21.116 1.00 90.69 685 ASN A O 1
ATOM 5031 N N . GLY A 1 686 ? -23.494 2.854 22.255 1.00 94.75 686 GLY A N 1
ATOM 5032 C CA . GLY A 1 686 ? -22.309 3.701 22.248 1.00 94.75 686 GLY A CA 1
ATOM 5033 C C . GLY A 1 686 ? -22.335 4.764 23.347 1.00 94.75 686 GLY A C 1
ATOM 5034 O O . GLY A 1 686 ? -23.338 4.959 24.044 1.00 94.75 686 GLY A O 1
ATOM 5035 N N . VAL A 1 687 ? -21.206 5.446 23.516 1.00 96.31 687 VAL A N 1
ATOM 5036 C CA . VAL A 1 687 ? -21.020 6.509 24.511 1.00 96.31 687 VAL A CA 1
ATOM 5037 C C . VAL A 1 687 ? -20.666 7.826 23.834 1.00 96.31 687 VAL A C 1
ATOM 5039 O O . VAL A 1 687 ? -19.831 7.874 22.935 1.00 96.31 687 VAL A O 1
ATOM 5042 N N . VAL A 1 688 ? -21.338 8.890 24.262 1.00 96.88 688 VAL A N 1
ATOM 5043 C CA . VAL A 1 688 ? -21.213 10.237 23.693 1.00 96.88 688 VAL A CA 1
ATOM 5044 C C . VAL A 1 688 ? -20.060 10.958 24.364 1.00 96.88 688 VAL A C 1
ATOM 5046 O O . VAL A 1 688 ? -19.923 10.862 25.585 1.00 96.88 688 VAL A O 1
ATOM 5049 N N . TYR A 1 689 ? -19.243 11.665 23.592 1.00 97.00 689 TYR A N 1
ATOM 5050 C CA . TYR A 1 689 ? -18.089 12.384 24.113 1.00 97.00 689 TYR A CA 1
ATOM 5051 C C . TYR A 1 689 ? -17.834 13.699 23.370 1.00 97.00 689 TYR A C 1
ATOM 5053 O O . TYR A 1 689 ? -18.104 13.817 22.173 1.00 97.00 689 TYR A O 1
ATOM 5061 N N . ASP A 1 690 ? -17.242 14.665 24.075 1.00 96.06 690 ASP A N 1
ATOM 5062 C CA . ASP A 1 690 ? -16.810 15.930 23.477 1.00 96.06 690 ASP A CA 1
ATOM 5063 C C . ASP A 1 690 ? -15.557 15.717 22.626 1.00 96.06 690 ASP A C 1
ATOM 5065 O O . ASP A 1 690 ? -14.606 15.039 23.030 1.00 96.06 690 ASP A O 1
ATOM 5069 N N . LEU A 1 691 ? -15.507 16.363 21.466 1.00 92.19 691 LEU A N 1
ATOM 5070 C CA . LEU A 1 691 ? -14.354 16.286 20.575 1.00 92.19 691 LEU A CA 1
ATOM 5071 C C . LEU A 1 691 ? -13.139 17.005 21.177 1.00 92.19 691 LEU A C 1
ATOM 5073 O O . LEU A 1 691 ? -13.229 18.122 21.689 1.00 92.19 691 LEU A O 1
ATOM 5077 N N . VAL A 1 692 ? -11.964 16.383 21.066 1.00 85.75 692 VAL A N 1
ATOM 5078 C CA . VAL A 1 692 ? -10.693 16.931 21.559 1.00 85.75 692 VAL A CA 1
ATOM 5079 C C . VAL A 1 692 ? -9.600 16.718 20.514 1.00 85.75 692 VAL A C 1
ATOM 5081 O O . VAL A 1 692 ? -9.532 15.666 19.884 1.00 85.75 692 VAL A O 1
ATOM 5084 N N . GLY A 1 693 ? -8.701 17.692 20.356 1.00 76.81 693 GLY A N 1
ATOM 5085 C CA . GLY A 1 693 ? -7.525 17.550 19.493 1.00 76.81 693 GLY A CA 1
ATOM 5086 C C . GLY A 1 693 ? -7.891 17.340 18.022 1.00 76.81 693 GLY A C 1
ATOM 5087 O O . GLY A 1 693 ? -8.695 18.084 17.475 1.00 76.81 693 GLY A O 1
ATOM 5088 N N . ASP A 1 694 ? -7.309 16.322 17.392 1.00 67.62 694 ASP A N 1
ATOM 5089 C CA . ASP A 1 694 ? -7.529 15.936 15.991 1.00 67.62 694 ASP A CA 1
ATOM 5090 C C . ASP A 1 694 ? -8.941 15.395 15.710 1.00 67.62 694 ASP A C 1
ATOM 5092 O O . ASP A 1 694 ? -9.386 15.389 14.562 1.00 67.62 694 ASP A O 1
ATOM 5096 N N . MET A 1 695 ? -9.700 15.036 16.749 1.00 70.31 695 MET A N 1
ATOM 5097 C CA . MET A 1 695 ? -11.131 14.749 16.609 1.00 70.31 695 MET A CA 1
ATOM 5098 C C . MET A 1 695 ? -11.967 16.022 16.396 1.00 70.31 695 MET A C 1
ATOM 5100 O O . MET A 1 695 ? -13.070 15.927 15.869 1.00 70.31 695 MET A O 1
ATOM 5104 N N . ALA A 1 696 ? -11.444 17.202 16.749 1.00 60.00 696 ALA A N 1
ATOM 5105 C CA . ALA A 1 696 ? -12.148 18.486 16.662 1.00 60.00 696 ALA A CA 1
ATOM 5106 C C . ALA A 1 696 ? -11.749 19.350 15.447 1.00 60.00 696 ALA A C 1
ATOM 5108 O O . ALA A 1 696 ? -12.280 20.448 15.283 1.00 60.00 696 ALA A O 1
ATOM 5109 N N . ILE A 1 697 ? -10.784 18.908 14.631 1.00 54.56 697 ILE A N 1
ATOM 5110 C CA . ILE A 1 697 ? -10.325 19.658 13.451 1.00 54.56 697 ILE A CA 1
ATOM 5111 C C . ILE A 1 697 ? -11.208 19.284 12.253 1.00 54.56 697 ILE A C 1
ATOM 5113 O O . ILE A 1 697 ? -11.455 18.097 12.027 1.00 54.56 697 ILE A O 1
ATOM 5117 N N . ALA A 1 698 ? -11.701 20.320 11.566 1.00 40.47 698 ALA A N 1
ATOM 5118 C CA . ALA A 1 698 ? -12.610 20.263 10.421 1.00 40.47 698 ALA A CA 1
ATOM 5119 C C . ALA A 1 698 ? -11.879 20.034 9.100 1.00 40.47 698 ALA A C 1
ATOM 5121 O O . ALA A 1 698 ? -10.789 20.635 8.939 1.00 40.47 698 ALA A O 1
#

Mean predicted aligned error: 7.99 Å

Foldseek 3Di:
DDDDDDDPQPPDPFFDKFFAFFPPQPDDADDQQPPFLAQPEEAEDPDAADQDPVGPAEDEASHKYKYWAFFVGKHKHKYFDQAFAWKKKWKAFFFAAPATQAQKKKWKAAPVRHTDDIFGCPFFAGITMDFGDGDHGHMMMMMIHHDCPQPVGRTHMMMIHMHGHGFAHDDLRRLLRLQQHWHAHPSHTATFAQDLAWQAAEEWEEWFADAFDDPSNVQRNPFWDTDDPVVLVLLVVQQVQLVLWFSYHYHYDPSPDGDLATQEYEIEGEDPQFRGQWIAGTAPRPDDHSDGGDGGSSDRQLYIYGHCVRQVPPDDDLQGPNSLSSNLRNLRSRGTAQSHDDHGHRPDRDDCVPTPRHSPREQLAASNHNHHPDDDPQATHANHGHQSSSVNNCRRRNTDLPRAAEEFEFEDPGPSDDCRHCVVPQHAQYEDEDNYYAYEYAQAAEQEAWEAAQDAQDFIAHGHPRHPDGSRYHYHHPHGHAEYEAYLEAYEAHAEQEEHEYENFAYAYEHEHYHAAYEYEDAAAPVQWDWDDDQQWTWIQHPRGIYTTHRHQWYAYLWWIFGRQLAFPGQLVLQQLLCLLQPLDGDDQASSQVRSVVVSVPQHQLNSLVVVCPDPSNCVVQNPDHDLLSLLQSSCCSQVVDGDDPVSSVVSNVVVVVPDDSSVVSSCSSNDPSSCVVCCVVQVRTDMHGHDDPSNDD